Protein AF-A0A6P0KW73-F1 (afdb_monomer_lite)

Radius of gyration: 25.25 Å; chains: 1; bounding box: 65×33×71 Å

Structure (mmCIF, N/CA/C/O backbone):
data_AF-A0A6P0KW73-F1
#
_entry.id   AF-A0A6P0KW73-F1
#
loop_
_atom_site.group_PDB
_atom_site.id
_atom_site.type_symbol
_atom_site.label_atom_id
_atom_site.label_alt_id
_atom_site.label_comp_id
_atom_site.label_asym_id
_atom_site.label_entity_id
_atom_site.label_seq_id
_atom_site.pdbx_PDB_ins_code
_atom_site.Cartn_x
_atom_site.Cartn_y
_atom_site.Cartn_z
_atom_site.occupancy
_atom_site.B_iso_or_equiv
_atom_site.auth_seq_id
_atom_site.auth_comp_id
_atom_site.auth_asym_id
_atom_site.auth_atom_id
_atom_site.pdbx_PDB_model_num
ATOM 1 N N . MET A 1 1 ? 20.828 -14.055 -34.545 1.00 75.19 1 MET A N 1
ATOM 2 C CA . MET A 1 1 ? 21.870 -13.719 -33.572 1.00 75.19 1 MET A CA 1
ATOM 3 C C . MET A 1 1 ? 22.806 -12.683 -34.167 1.00 75.19 1 MET A C 1
ATOM 5 O O . MET A 1 1 ? 23.902 -12.995 -34.625 1.00 75.19 1 MET A O 1
ATOM 9 N N . SER A 1 2 ? 22.310 -11.455 -34.238 1.00 86.19 2 SER A N 1
ATOM 10 C CA . SER A 1 2 ? 23.132 -10.253 -34.332 1.00 86.19 2 SER A CA 1
ATOM 11 C C . SER A 1 2 ? 23.660 -9.896 -32.939 1.00 86.19 2 SER A C 1
ATOM 13 O O . SER A 1 2 ? 23.064 -10.265 -31.928 1.00 86.19 2 SER A O 1
ATOM 15 N N . ASN A 1 3 ? 24.797 -9.204 -32.894 1.00 92.38 3 ASN A N 1
ATOM 16 C CA . ASN A 1 3 ? 25.329 -8.618 -31.671 1.00 92.38 3 ASN A CA 1
ATOM 17 C C . ASN A 1 3 ? 25.729 -7.172 -31.967 1.00 92.38 3 ASN A C 1
ATOM 19 O O . ASN A 1 3 ? 26.626 -6.942 -32.783 1.00 92.38 3 ASN A O 1
ATOM 23 N N . THR A 1 4 ? 25.056 -6.226 -31.325 1.00 95.25 4 THR A N 1
ATOM 24 C CA . THR A 1 4 ? 25.327 -4.793 -31.448 1.00 95.25 4 THR A CA 1
ATOM 25 C C . THR A 1 4 ? 26.116 -4.328 -30.230 1.00 95.25 4 THR A C 1
ATOM 27 O O . THR A 1 4 ? 25.768 -4.647 -29.095 1.00 95.25 4 THR A O 1
ATOM 30 N N . PHE A 1 5 ? 27.185 -3.568 -30.457 1.00 97.19 5 PHE A N 1
ATOM 31 C CA . PHE A 1 5 ? 28.069 -3.069 -29.407 1.00 97.19 5 PHE A CA 1
ATOM 32 C C . PHE A 1 5 ? 28.314 -1.572 -29.593 1.00 97.19 5 PHE A C 1
ATOM 34 O O . PHE A 1 5 ? 28.765 -1.166 -30.663 1.00 97.19 5 PHE A O 1
ATOM 41 N N . ILE A 1 6 ? 28.039 -0.779 -28.556 1.00 97.75 6 ILE A N 1
ATOM 42 C CA . ILE A 1 6 ? 28.287 0.668 -28.522 1.00 97.75 6 ILE A CA 1
ATOM 43 C C . ILE A 1 6 ? 29.397 0.928 -27.492 1.00 97.75 6 ILE A C 1
ATOM 45 O O . ILE A 1 6 ? 29.139 0.796 -26.293 1.00 97.75 6 ILE A O 1
ATOM 49 N N . PRO A 1 7 ? 30.636 1.244 -27.907 1.00 97.06 7 PRO A N 1
ATOM 50 C CA . PRO A 1 7 ? 31.757 1.432 -26.988 1.00 97.06 7 PRO A CA 1
ATOM 51 C C . PRO A 1 7 ? 31.674 2.750 -26.209 1.00 97.06 7 PRO A C 1
ATOM 53 O O . PRO A 1 7 ? 30.980 3.690 -26.590 1.00 97.06 7 PRO A O 1
ATOM 56 N N . THR A 1 8 ? 32.449 2.841 -25.126 1.00 96.94 8 THR A N 1
ATOM 57 C CA . THR A 1 8 ? 32.592 4.066 -24.329 1.00 96.94 8 THR A CA 1
ATOM 58 C C . THR A 1 8 ? 33.008 5.258 -25.192 1.00 96.94 8 THR A C 1
ATOM 60 O O . THR A 1 8 ? 33.984 5.183 -25.938 1.00 96.94 8 THR A O 1
ATOM 63 N N . GLY A 1 9 ? 32.307 6.381 -25.029 1.00 94.69 9 GLY A N 1
ATOM 64 C CA . GLY A 1 9 ? 32.594 7.632 -25.735 1.00 94.69 9 GLY A CA 1
ATOM 65 C C . GLY A 1 9 ? 32.027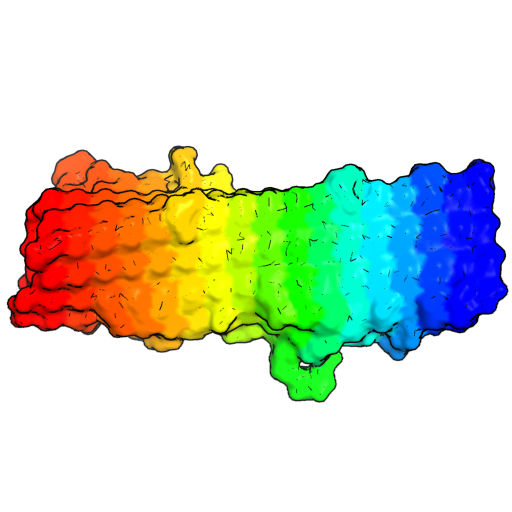 7.715 -27.154 1.00 94.69 9 GLY A C 1
ATOM 66 O O . GLY A 1 9 ? 32.193 8.753 -27.791 1.00 94.69 9 GLY A O 1
ATOM 67 N N . GLU A 1 10 ? 31.358 6.668 -27.644 1.00 97.75 10 GLU A N 1
ATOM 68 C CA . GLU A 1 10 ? 30.578 6.729 -28.880 1.00 97.75 10 GLU A CA 1
ATOM 69 C C . GLU A 1 10 ? 29.101 7.007 -28.592 1.00 97.75 10 GLU A C 1
ATOM 71 O O . GLU A 1 10 ? 28.551 6.552 -27.587 1.00 97.75 10 GLU A O 1
ATOM 76 N N . THR A 1 11 ? 28.468 7.744 -29.506 1.00 97.88 11 THR A N 1
ATOM 77 C CA . THR A 1 11 ? 27.028 8.007 -29.509 1.00 97.88 11 THR A CA 1
ATOM 78 C C . THR A 1 11 ? 26.429 7.427 -30.781 1.00 97.88 11 THR A C 1
ATOM 80 O O . THR A 1 11 ? 26.870 7.768 -31.881 1.00 97.88 11 THR A O 1
ATOM 83 N N . LEU A 1 12 ? 25.425 6.567 -30.63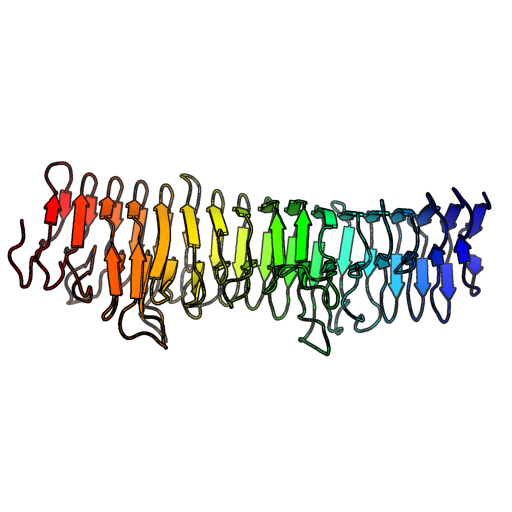5 1.00 97.81 12 LEU A N 1
ATOM 84 C CA . LEU A 1 12 ? 24.592 6.092 -31.732 1.00 97.81 12 LEU A CA 1
ATOM 85 C C . LEU A 1 12 ? 23.239 6.800 -31.668 1.00 97.81 12 LEU A C 1
ATOM 87 O O . LEU A 1 12 ? 22.623 6.838 -30.608 1.00 97.81 12 LEU A O 1
ATOM 91 N N . THR A 1 13 ? 22.787 7.332 -32.802 1.00 97.44 13 THR A N 1
ATOM 92 C CA . THR A 1 13 ? 21.498 8.037 -32.903 1.00 97.44 13 THR A CA 1
ATOM 93 C C . THR A 1 13 ? 20.440 7.281 -33.698 1.00 97.44 13 THR A C 1
ATOM 95 O O . THR A 1 13 ? 19.306 7.737 -33.820 1.00 97.44 13 THR A O 1
ATOM 98 N N . ASP A 1 14 ? 20.814 6.136 -34.269 1.00 97.31 14 ASP A N 1
ATOM 99 C CA . ASP A 1 14 ? 19.893 5.261 -34.983 1.00 97.31 14 ASP A CA 1
ATOM 100 C C . ASP A 1 14 ? 19.315 4.208 -34.021 1.00 97.31 14 ASP A C 1
ATOM 102 O O . ASP A 1 14 ? 20.056 3.672 -33.188 1.00 97.31 14 ASP A O 1
ATOM 106 N N . PRO A 1 15 ? 18.024 3.854 -34.150 1.00 97.00 15 PRO A N 1
ATOM 107 C CA . PRO A 1 15 ? 17.398 2.838 -33.313 1.00 97.00 15 PRO A CA 1
ATOM 108 C C . PRO A 1 15 ? 18.035 1.459 -33.512 1.00 97.00 15 PRO A C 1
ATOM 110 O O . PRO A 1 15 ? 18.366 1.050 -34.631 1.00 97.00 15 PRO A O 1
ATOM 113 N N . VAL A 1 16 ? 18.131 0.692 -32.426 1.00 97.94 16 VAL A N 1
ATOM 114 C CA . VAL A 1 16 ? 18.563 -0.709 -32.456 1.00 97.94 16 VAL A CA 1
ATOM 115 C C . VAL A 1 16 ? 17.341 -1.621 -32.458 1.00 97.94 16 VAL A C 1
ATOM 117 O O . VAL A 1 16 ? 16.573 -1.649 -31.503 1.00 97.94 16 VAL A O 1
ATOM 120 N N . VAL A 1 17 ? 17.190 -2.435 -33.503 1.00 96.81 17 VAL A N 1
ATOM 121 C CA . VAL A 1 17 ? 16.122 -3.442 -33.587 1.00 96.81 17 VAL A CA 1
ATOM 122 C C . VAL A 1 17 ? 16.708 -4.838 -33.389 1.00 96.81 17 VAL A C 1
ATOM 124 O O . VAL A 1 17 ? 17.664 -5.213 -34.071 1.00 96.81 17 VAL A O 1
ATOM 127 N N . LEU A 1 18 ? 16.105 -5.627 -32.496 1.00 96.81 18 LEU A N 1
ATOM 128 C CA . LEU A 1 18 ? 16.467 -7.018 -32.197 1.00 96.81 18 LEU A CA 1
ATOM 129 C C . LEU A 1 18 ? 15.332 -7.969 -32.651 1.00 96.81 18 LEU A C 1
ATOM 131 O O . LEU A 1 18 ? 14.455 -8.317 -31.851 1.00 96.81 18 LEU A O 1
ATOM 135 N N . PRO A 1 19 ? 15.278 -8.352 -33.945 1.00 94.00 19 PRO A N 1
ATOM 136 C CA . PRO A 1 19 ? 14.188 -9.160 -34.500 1.00 94.00 19 PRO A CA 1
ATOM 137 C C . PRO A 1 19 ? 14.433 -10.673 -34.448 1.00 94.00 19 PRO A C 1
ATOM 139 O O . PRO A 1 19 ? 13.504 -11.464 -34.614 1.00 94.00 19 PRO A O 1
ATOM 142 N N . GLY A 1 20 ? 15.684 -11.100 -34.291 1.00 88.31 20 GLY A N 1
ATOM 143 C CA . GLY A 1 20 ? 16.085 -12.496 -34.321 1.00 88.31 20 GLY A CA 1
ATOM 144 C C . GLY A 1 20 ? 16.027 -13.171 -32.956 1.00 88.31 20 GLY A C 1
ATOM 145 O O . GLY A 1 20 ? 15.960 -12.541 -31.903 1.00 88.31 20 GLY A O 1
ATOM 146 N N . VAL A 1 21 ? 16.101 -14.502 -32.978 1.00 94.12 21 VAL A N 1
ATOM 147 C CA . VAL A 1 21 ? 16.259 -15.292 -31.755 1.00 94.12 21 VAL A CA 1
ATOM 148 C C . VAL A 1 21 ? 17.661 -15.077 -31.187 1.00 94.12 21 VAL A C 1
ATOM 150 O O . VAL A 1 21 ? 18.656 -15.332 -31.880 1.00 94.12 21 VAL A O 1
ATOM 153 N N . GLY A 1 22 ? 17.730 -14.664 -29.921 1.00 93.25 22 GLY A N 1
ATOM 154 C CA . GLY A 1 22 ? 18.988 -14.517 -29.190 1.00 93.25 22 GLY A CA 1
ATOM 155 C C . GLY A 1 22 ? 19.836 -13.315 -29.600 1.00 93.25 22 GLY A C 1
ATOM 156 O O . GLY A 1 22 ? 21.025 -13.303 -29.300 1.00 93.25 22 GLY A O 1
ATOM 157 N N . ASP A 1 23 ? 19.271 -12.353 -30.331 1.00 97.44 23 ASP A N 1
ATOM 158 C CA . ASP A 1 23 ? 19.976 -11.118 -30.678 1.00 97.44 23 ASP A CA 1
ATOM 159 C C . ASP A 1 23 ? 20.352 -10.333 -29.407 1.00 97.44 23 ASP A C 1
ATOM 161 O O . ASP A 1 23 ? 19.615 -10.336 -28.416 1.00 97.44 23 ASP A O 1
ATOM 165 N N . SER A 1 24 ? 21.511 -9.673 -29.425 1.00 97.62 24 SER A N 1
ATOM 166 C CA . SER A 1 24 ? 22.049 -8.992 -28.246 1.00 97.62 24 SER A CA 1
ATOM 167 C C . SER A 1 24 ? 22.492 -7.558 -28.509 1.00 97.62 24 SER A C 1
ATOM 169 O O . SER A 1 24 ? 22.948 -7.218 -29.603 1.00 97.62 24 SER A O 1
ATOM 171 N N . LEU A 1 25 ? 22.398 -6.732 -27.467 1.00 98.44 25 LEU A N 1
ATOM 172 C CA . LEU A 1 25 ? 22.891 -5.360 -27.426 1.00 98.44 25 LEU A CA 1
ATOM 173 C C . LEU A 1 25 ? 23.734 -5.149 -26.165 1.00 98.44 25 LEU A C 1
ATOM 175 O O . LEU A 1 25 ? 23.310 -5.477 -25.058 1.00 98.44 25 LEU A O 1
ATOM 179 N N . THR A 1 26 ? 24.912 -4.555 -26.329 1.00 98.56 26 THR A N 1
ATOM 180 C CA . THR A 1 26 ? 25.755 -4.089 -25.226 1.00 98.56 26 THR A CA 1
ATOM 181 C C . THR A 1 26 ? 26.102 -2.614 -25.394 1.00 98.56 26 THR A C 1
ATOM 183 O O . THR A 1 26 ? 26.643 -2.218 -26.428 1.00 98.56 26 THR A O 1
ATOM 186 N N . VAL A 1 27 ? 25.824 -1.813 -24.364 1.00 98.62 27 VAL A N 1
ATOM 187 C CA . VAL A 1 27 ? 25.995 -0.354 -24.376 1.00 98.62 27 VAL A CA 1
ATOM 188 C C . VAL A 1 27 ? 26.978 0.073 -23.288 1.00 98.62 27 VAL A C 1
ATOM 190 O O . VAL A 1 27 ? 26.706 -0.082 -22.105 1.00 98.62 27 VAL A O 1
ATOM 193 N N . PHE A 1 28 ? 28.130 0.605 -23.693 1.00 98.38 28 PHE A N 1
ATOM 194 C CA . PHE A 1 28 ? 29.095 1.300 -22.831 1.00 98.38 28 PHE A CA 1
ATOM 195 C C . PHE A 1 28 ? 29.154 2.810 -23.110 1.00 98.38 28 PHE A C 1
ATOM 197 O O . PHE A 1 28 ? 29.679 3.553 -22.280 1.00 98.38 28 PHE A O 1
ATOM 204 N N . GLY A 1 29 ? 28.706 3.241 -24.292 1.00 98.19 29 GLY A N 1
ATOM 205 C CA . GLY A 1 29 ? 28.576 4.643 -24.695 1.00 98.19 29 GLY A CA 1
ATOM 206 C C . GLY A 1 29 ? 27.143 5.151 -24.547 1.00 98.19 29 GLY A C 1
ATOM 207 O O . GLY A 1 29 ? 26.454 4.810 -23.593 1.00 98.19 29 GLY A O 1
ATOM 208 N N . THR A 1 30 ? 26.681 5.941 -25.510 1.00 98.56 30 THR A N 1
ATOM 209 C CA . THR A 1 30 ? 25.332 6.518 -25.512 1.00 98.56 30 THR A CA 1
ATOM 210 C C . THR A 1 30 ? 24.540 6.024 -26.717 1.00 98.56 30 THR A C 1
ATOM 212 O O . THR A 1 30 ? 25.023 6.059 -27.847 1.00 98.56 30 THR A O 1
ATOM 215 N N . LEU A 1 31 ? 23.311 5.588 -26.484 1.00 98.44 31 LEU A N 1
ATOM 216 C CA . LEU A 1 31 ? 22.287 5.406 -27.502 1.00 98.44 31 LEU A CA 1
ATOM 217 C C . LEU A 1 31 ? 21.236 6.494 -27.267 1.00 98.44 31 LEU A C 1
ATOM 219 O O . LEU A 1 31 ? 20.593 6.455 -26.228 1.00 98.44 31 LEU A O 1
ATOM 223 N N . ASP A 1 32 ? 21.122 7.465 -28.170 1.00 98.06 32 ASP A N 1
ATOM 224 C CA . ASP A 1 32 ? 20.263 8.656 -28.034 1.00 98.06 32 ASP A CA 1
ATOM 225 C C . ASP A 1 32 ? 19.429 8.821 -29.306 1.00 98.06 32 ASP A C 1
ATOM 227 O O . ASP A 1 32 ? 19.939 9.234 -30.350 1.00 98.06 32 ASP A O 1
ATOM 231 N N . VAL A 1 33 ? 18.169 8.398 -29.248 1.00 98.00 33 VAL A N 1
ATOM 232 C CA . VAL A 1 33 ? 17.342 8.164 -30.434 1.00 98.00 33 VAL A CA 1
ATOM 233 C C . VAL A 1 33 ? 16.053 8.977 -30.378 1.00 98.00 33 VAL A C 1
ATOM 235 O O . VAL A 1 33 ? 15.298 8.918 -29.408 1.00 98.00 33 VAL A O 1
ATOM 238 N N . ASP A 1 34 ? 15.724 9.654 -31.481 1.00 96.88 34 ASP A N 1
ATOM 239 C CA . ASP A 1 34 ? 14.379 10.199 -31.681 1.00 96.88 34 ASP A CA 1
ATOM 240 C C . ASP A 1 34 ? 13.405 9.062 -32.043 1.00 96.88 34 ASP A C 1
ATOM 242 O O . ASP A 1 34 ? 13.299 8.634 -33.196 1.00 96.88 34 ASP A O 1
ATOM 246 N N . GLY A 1 35 ? 12.746 8.509 -31.026 1.00 96.62 35 GLY A N 1
ATOM 247 C CA . GLY A 1 35 ? 11.853 7.362 -31.109 1.00 96.62 35 GLY A CA 1
ATOM 248 C C . GLY A 1 35 ? 12.107 6.345 -29.997 1.00 96.62 35 GLY A C 1
ATOM 249 O O . GLY A 1 35 ? 12.429 6.695 -28.862 1.00 96.62 35 GLY A O 1
ATOM 250 N N . SER A 1 36 ? 11.904 5.063 -30.308 1.00 97.88 36 SER A N 1
ATOM 251 C CA . SER A 1 36 ? 12.306 3.978 -29.403 1.00 97.88 36 SER A CA 1
ATOM 252 C C . SER A 1 36 ? 13.778 3.662 -29.638 1.00 97.88 36 SER A C 1
ATOM 254 O O . SER A 1 36 ? 14.157 3.356 -30.768 1.00 97.88 36 SER A O 1
ATOM 256 N N . ALA A 1 37 ? 14.605 3.740 -28.597 1.00 98.38 37 ALA A N 1
ATOM 257 C CA . ALA A 1 37 ? 16.043 3.537 -28.732 1.00 98.38 37 ALA A CA 1
ATOM 258 C C . ALA A 1 37 ? 16.373 2.067 -29.025 1.00 98.38 37 ALA A C 1
ATOM 260 O O . ALA A 1 37 ? 17.174 1.766 -29.914 1.00 98.38 37 ALA A O 1
ATOM 261 N N . VAL A 1 38 ? 15.698 1.147 -28.329 1.00 98.38 38 VAL A N 1
ATOM 262 C CA . VAL A 1 38 ? 15.797 -0.298 -28.563 1.00 98.38 38 VAL A CA 1
ATOM 263 C C . VAL A 1 38 ? 14.412 -0.905 -28.761 1.00 98.38 38 VAL A C 1
ATOM 265 O O . VAL A 1 38 ? 13.579 -0.825 -27.862 1.00 98.38 38 VAL A O 1
ATOM 268 N N . ASP A 1 39 ? 14.196 -1.588 -29.886 1.00 97.81 39 ASP A N 1
ATOM 269 C CA . ASP A 1 39 ? 12.976 -2.352 -30.172 1.00 97.81 39 ASP A CA 1
ATOM 270 C C . ASP A 1 39 ? 13.265 -3.857 -30.234 1.00 97.81 39 ASP A C 1
ATOM 272 O O . ASP A 1 39 ? 14.005 -4.346 -31.094 1.00 97.81 39 ASP A O 1
ATOM 276 N N . ILE A 1 40 ? 12.622 -4.622 -29.354 1.00 98.00 40 ILE A N 1
ATOM 277 C CA . ILE A 1 40 ? 12.701 -6.080 -29.312 1.00 98.00 40 ILE A CA 1
ATOM 278 C C . ILE A 1 40 ? 11.423 -6.666 -29.903 1.00 98.00 40 ILE A C 1
ATOM 280 O O . ILE A 1 40 ? 10.353 -6.609 -29.297 1.00 98.00 40 ILE A O 1
ATOM 284 N N . THR A 1 41 ? 11.554 -7.283 -31.077 1.00 95.81 41 THR A N 1
ATOM 285 C CA . THR A 1 41 ? 10.460 -8.000 -31.760 1.00 95.81 41 THR A CA 1
ATOM 286 C C . THR A 1 41 ? 10.685 -9.513 -31.811 1.00 95.81 41 THR A C 1
ATOM 288 O O . THR A 1 41 ? 9.736 -10.268 -32.024 1.00 95.81 41 THR A O 1
ATOM 291 N N . GLY A 1 42 ? 11.928 -9.962 -31.602 1.00 94.62 42 GLY A N 1
ATOM 292 C CA . GLY A 1 42 ? 12.310 -11.370 -31.519 1.00 94.62 42 GLY A CA 1
ATOM 293 C C . GLY A 1 42 ? 12.222 -11.952 -30.105 1.00 94.62 42 GLY A C 1
ATOM 294 O O . GLY A 1 42 ? 11.794 -11.304 -29.156 1.00 94.62 42 GLY A O 1
ATOM 295 N N . THR A 1 43 ? 12.662 -13.201 -29.957 1.00 96.31 43 THR A N 1
ATOM 296 C CA . THR A 1 43 ? 12.637 -13.939 -28.682 1.00 96.31 43 THR A CA 1
ATOM 297 C C . THR A 1 43 ? 14.038 -14.109 -28.094 1.00 96.31 43 THR A C 1
ATOM 299 O O . THR A 1 43 ? 14.997 -14.342 -28.834 1.00 96.31 43 THR A O 1
ATOM 302 N N . ASN A 1 44 ? 14.137 -14.171 -26.770 1.00 96.44 44 ASN A N 1
ATOM 303 C CA . ASN A 1 44 ? 15.359 -14.408 -26.000 1.00 96.44 44 ASN A CA 1
ATOM 304 C C . ASN A 1 44 ? 16.438 -13.346 -26.248 1.00 96.44 44 ASN A C 1
ATOM 306 O O . ASN A 1 44 ? 17.622 -13.674 -26.278 1.00 96.44 44 ASN A O 1
ATOM 310 N N . ALA A 1 45 ? 16.036 -12.093 -26.458 1.00 97.62 45 ALA A N 1
ATOM 311 C CA . ALA A 1 45 ? 16.981 -10.997 -26.604 1.00 97.62 45 ALA A CA 1
ATOM 312 C C . ALA A 1 45 ? 17.788 -10.786 -25.312 1.00 97.62 45 ALA A C 1
ATOM 314 O O . ALA A 1 45 ? 17.298 -11.051 -24.213 1.00 97.62 45 ALA A O 1
ATOM 315 N N . SER A 1 46 ? 19.020 -10.296 -25.440 1.00 98.12 46 SER A N 1
ATOM 316 C CA . SER A 1 46 ? 19.877 -9.965 -24.296 1.00 98.12 46 SER A CA 1
ATOM 317 C C . SER A 1 46 ? 20.390 -8.538 -24.416 1.00 98.12 46 SER A C 1
ATOM 319 O O . SER A 1 46 ? 21.190 -8.239 -25.301 1.00 98.12 46 SER A O 1
ATOM 321 N N . ILE A 1 47 ? 19.969 -7.668 -23.505 1.00 98.62 47 ILE A N 1
ATOM 322 C CA . ILE A 1 47 ? 20.385 -6.270 -23.452 1.00 98.62 47 ILE A CA 1
ATOM 323 C C . ILE A 1 47 ? 21.198 -6.058 -22.180 1.00 98.62 47 ILE A C 1
ATOM 325 O O . ILE A 1 47 ? 20.734 -6.365 -21.085 1.00 98.62 47 ILE A O 1
ATOM 329 N N . PHE A 1 48 ? 22.407 -5.526 -22.332 1.00 98.81 48 PHE A N 1
ATOM 330 C CA . PHE A 1 48 ? 23.282 -5.152 -21.228 1.00 98.81 48 PHE A CA 1
ATOM 331 C C . PHE A 1 48 ? 23.691 -3.684 -21.366 1.00 98.81 48 PHE A C 1
ATOM 333 O O . PHE A 1 48 ? 24.457 -3.332 -22.266 1.00 98.81 48 PHE A O 1
ATOM 340 N N . ASN A 1 49 ? 23.181 -2.834 -20.478 1.00 98.75 49 ASN A N 1
ATOM 341 C CA . ASN A 1 49 ? 23.627 -1.451 -20.341 1.00 98.75 49 ASN A CA 1
ATOM 342 C C . ASN A 1 49 ? 24.676 -1.387 -19.227 1.00 98.75 49 ASN A C 1
ATOM 344 O O . ASN A 1 49 ? 24.356 -1.676 -18.077 1.00 98.75 49 ASN A O 1
ATOM 348 N N . ALA A 1 50 ? 25.925 -1.080 -19.567 1.00 98.56 50 ALA A N 1
ATOM 349 C CA . ALA A 1 50 ? 27.031 -1.041 -18.615 1.00 98.56 50 ALA A CA 1
ATOM 350 C C . ALA A 1 50 ? 26.961 0.205 -17.716 1.00 98.56 50 ALA A C 1
ATOM 352 O O . ALA A 1 50 ? 26.224 1.139 -18.007 1.00 98.56 50 ALA A O 1
ATOM 353 N N . GLU A 1 51 ? 27.789 0.260 -16.670 1.00 98.12 51 GLU A N 1
ATOM 354 C CA . GLU A 1 51 ? 27.853 1.388 -15.719 1.00 98.12 51 GLU A CA 1
ATOM 355 C C . GLU A 1 51 ? 28.028 2.768 -16.369 1.00 98.12 51 GLU A C 1
ATOM 357 O O . GLU A 1 51 ? 27.487 3.761 -15.893 1.00 98.12 51 GLU A O 1
ATOM 362 N N . THR A 1 52 ? 28.770 2.845 -17.475 1.00 97.62 52 THR A N 1
ATOM 363 C CA . THR A 1 52 ? 28.981 4.094 -18.225 1.00 97.62 52 THR A CA 1
ATOM 364 C C . THR A 1 52 ? 27.966 4.310 -19.345 1.00 97.62 52 THR A C 1
ATOM 366 O O . THR A 1 52 ? 28.076 5.292 -20.075 1.00 97.62 52 THR A O 1
ATOM 369 N N . GLY A 1 53 ? 27.058 3.356 -19.542 1.00 98.56 53 GLY A N 1
ATOM 370 C CA . GLY A 1 53 ? 26.129 3.325 -20.653 1.00 98.56 53 GLY A CA 1
ATOM 371 C C . GLY A 1 53 ? 24.878 4.164 -20.402 1.00 98.56 53 GLY A C 1
ATOM 372 O O . GLY A 1 53 ? 24.313 4.162 -19.304 1.00 98.56 53 GLY A O 1
ATOM 373 N N . THR A 1 54 ? 24.425 4.844 -21.452 1.00 98.75 54 THR A N 1
ATOM 374 C CA . THR A 1 54 ? 23.141 5.553 -21.479 1.00 98.75 54 THR A CA 1
ATOM 375 C C . THR A 1 54 ? 22.293 5.029 -22.628 1.00 98.75 54 THR A C 1
ATOM 377 O O . THR A 1 54 ? 22.759 4.995 -23.768 1.00 98.75 54 THR A O 1
ATOM 380 N N . ILE A 1 55 ? 21.048 4.659 -22.337 1.00 98.81 55 ILE A N 1
ATOM 381 C CA . ILE A 1 55 ? 20.007 4.392 -23.333 1.00 98.81 55 ILE A CA 1
ATOM 382 C C . ILE A 1 55 ? 18.924 5.454 -23.158 1.00 98.81 55 ILE A C 1
ATOM 384 O O . ILE A 1 55 ? 18.255 5.480 -22.130 1.00 98.81 55 ILE A O 1
ATOM 388 N N . ASP A 1 56 ? 18.765 6.311 -24.156 1.00 98.56 56 ASP A N 1
ATOM 389 C CA . ASP A 1 56 ? 17.807 7.407 -24.194 1.00 98.56 56 ASP A CA 1
ATOM 390 C C . ASP A 1 56 ? 16.989 7.334 -25.486 1.00 98.56 56 ASP A C 1
ATOM 392 O O . ASP A 1 56 ? 17.534 7.230 -26.590 1.00 98.56 56 ASP A O 1
ATOM 396 N N . GLY A 1 57 ? 15.669 7.341 -25.345 1.00 97.94 57 GLY A N 1
ATOM 397 C CA . GLY A 1 57 ? 14.758 7.394 -26.478 1.00 97.94 57 GLY A CA 1
ATOM 398 C C . GLY A 1 57 ? 13.619 8.361 -26.219 1.00 97.94 57 GLY A C 1
ATOM 399 O O . GLY A 1 57 ? 12.939 8.253 -25.198 1.00 97.94 57 GLY A O 1
ATOM 400 N N . SER A 1 58 ? 13.328 9.250 -27.170 1.00 97.12 58 SER A N 1
ATOM 401 C CA . SER A 1 58 ? 12.232 10.227 -27.036 1.00 97.12 58 SER A CA 1
ATOM 402 C C . SER A 1 58 ? 10.840 9.579 -26.896 1.00 97.12 58 SER A C 1
ATOM 404 O O . SER A 1 58 ? 9.895 10.216 -26.435 1.00 97.12 58 SER A O 1
ATOM 406 N N . PHE A 1 59 ? 10.690 8.296 -27.254 1.00 96.75 59 PHE A N 1
ATOM 407 C CA . PHE A 1 59 ? 9.454 7.527 -27.067 1.00 96.75 59 PHE A CA 1
ATOM 408 C C . PHE A 1 59 ? 9.605 6.334 -26.118 1.00 96.75 59 PHE A C 1
ATOM 410 O O . PHE A 1 59 ? 8.796 6.179 -25.208 1.00 96.75 59 PHE A O 1
ATOM 417 N N . ASN A 1 60 ? 10.608 5.477 -26.314 1.00 98.06 60 ASN A N 1
ATOM 418 C CA . ASN A 1 60 ? 10.947 4.457 -25.322 1.00 98.06 60 ASN A CA 1
ATOM 419 C C . ASN A 1 60 ? 12.466 4.316 -25.203 1.00 98.06 60 ASN A C 1
ATOM 421 O O . ASN A 1 60 ? 13.147 4.311 -26.227 1.00 98.06 60 ASN A O 1
ATOM 425 N N . GLY A 1 61 ? 12.987 4.085 -23.999 1.00 98.44 61 GLY A N 1
ATOM 426 C CA . GLY A 1 61 ? 14.382 3.661 -23.836 1.00 98.44 61 GLY A CA 1
ATOM 427 C C . GLY A 1 61 ? 14.563 2.230 -24.355 1.00 98.44 61 GLY A C 1
ATOM 428 O O . GLY A 1 61 ? 15.238 1.979 -25.353 1.00 98.44 61 GLY A O 1
ATOM 429 N N . VAL A 1 62 ? 13.878 1.275 -23.724 1.00 98.62 62 VAL A N 1
ATOM 430 C CA . VAL A 1 62 ? 13.844 -0.132 -24.147 1.00 98.62 62 VAL A CA 1
ATOM 431 C C . VAL A 1 62 ? 12.403 -0.598 -24.319 1.00 98.62 62 VAL A C 1
ATOM 433 O O . VAL A 1 62 ? 11.599 -0.520 -23.392 1.00 98.62 62 VAL A O 1
ATOM 436 N N . ASN A 1 63 ? 12.076 -1.126 -25.496 1.00 98.38 63 ASN A N 1
ATOM 437 C CA . ASN A 1 63 ? 10.730 -1.544 -25.861 1.00 98.38 63 ASN A CA 1
ATOM 438 C C . ASN A 1 63 ? 10.674 -3.024 -26.252 1.00 98.38 63 ASN A C 1
ATOM 440 O O . ASN A 1 63 ? 11.044 -3.410 -27.361 1.00 98.38 63 ASN A O 1
ATOM 444 N N . PHE A 1 64 ? 10.143 -3.860 -25.362 1.00 98.19 64 PHE A N 1
ATOM 445 C CA . PHE A 1 64 ? 9.629 -5.170 -25.752 1.00 98.19 64 PHE A CA 1
ATOM 446 C C . PHE A 1 64 ? 8.252 -4.972 -26.385 1.00 98.19 64 PHE A C 1
ATOM 448 O O . PHE A 1 64 ? 7.324 -4.525 -25.714 1.00 98.19 64 PHE A O 1
ATOM 455 N N . VAL A 1 65 ? 8.131 -5.257 -27.680 1.00 95.69 65 VAL A N 1
ATOM 456 C CA . VAL A 1 65 ? 6.966 -4.852 -28.477 1.00 95.69 65 VAL A CA 1
ATOM 457 C C . VAL A 1 65 ? 5.686 -5.594 -28.071 1.00 95.69 65 VAL A C 1
ATOM 459 O O . VAL A 1 65 ? 5.662 -6.822 -28.040 1.00 95.69 65 VAL A O 1
ATOM 462 N N . ASN A 1 66 ? 4.609 -4.828 -27.851 1.00 92.06 66 ASN A N 1
ATOM 463 C CA . ASN A 1 66 ? 3.269 -5.303 -27.468 1.00 92.06 66 ASN A CA 1
ATOM 464 C C . ASN A 1 66 ? 2.660 -6.320 -28.444 1.00 92.06 66 ASN A C 1
ATOM 466 O O . ASN A 1 66 ? 2.873 -6.246 -29.657 1.00 92.06 66 ASN A O 1
ATOM 470 N N . GLY A 1 67 ? 1.824 -7.224 -27.919 1.00 81.38 67 GLY A N 1
ATOM 471 C CA . GLY A 1 67 ? 1.039 -8.192 -28.697 1.00 81.38 67 GLY A CA 1
ATOM 472 C C . GLY A 1 67 ? 1.871 -9.212 -29.483 1.00 81.38 67 GLY A C 1
ATOM 473 O O . GLY A 1 67 ? 1.323 -9.947 -30.308 1.00 81.38 67 GLY A O 1
ATOM 474 N N . GLY A 1 68 ? 3.188 -9.231 -29.270 1.00 78.06 68 GLY A N 1
ATOM 475 C CA . GLY A 1 68 ? 4.142 -10.059 -29.991 1.00 78.06 68 GLY A CA 1
ATOM 476 C C . GLY A 1 68 ? 4.699 -11.205 -29.152 1.00 78.06 68 GLY A C 1
ATOM 477 O O . GLY A 1 68 ? 4.304 -11.456 -28.019 1.00 78.06 68 GLY A O 1
ATOM 478 N N . VAL A 1 69 ? 5.685 -11.895 -29.722 1.00 89.38 69 VAL A N 1
ATOM 479 C CA . VAL A 1 69 ? 6.459 -12.944 -29.037 1.00 89.38 69 VAL A CA 1
ATOM 480 C C . VAL A 1 69 ? 7.693 -12.379 -28.327 1.00 89.38 69 VAL A C 1
ATOM 482 O O . VAL A 1 69 ? 8.600 -13.139 -27.995 1.00 89.38 69 VAL A O 1
ATOM 485 N N . SER A 1 70 ? 7.772 -11.056 -28.140 1.00 96.12 70 SER A N 1
ATOM 486 C CA . SER A 1 70 ? 8.978 -10.417 -27.617 1.00 96.12 70 SER A CA 1
ATOM 487 C C . SER A 1 70 ? 9.339 -11.003 -26.255 1.00 96.12 70 SER A C 1
ATOM 489 O O . SER A 1 70 ? 8.493 -11.052 -25.359 1.00 96.12 70 SER A O 1
ATOM 491 N N . SER A 1 71 ? 10.582 -11.445 -26.100 1.00 97.88 71 SER A N 1
ATOM 492 C CA . SER A 1 71 ? 11.081 -12.009 -24.846 1.00 97.88 71 SER A CA 1
ATOM 493 C C . SER A 1 71 ? 12.566 -11.738 -24.681 1.00 97.88 71 SER A C 1
ATOM 495 O O . SER A 1 71 ? 13.281 -11.553 -25.670 1.00 97.88 71 SER A O 1
ATOM 497 N N . GLY A 1 72 ? 13.058 -11.746 -23.444 1.00 97.94 72 GLY A N 1
ATOM 498 C CA . GLY A 1 72 ? 14.476 -11.525 -23.200 1.00 97.94 72 GLY A CA 1
ATOM 499 C C . GLY A 1 72 ? 14.816 -11.037 -21.804 1.00 97.94 72 GLY A C 1
ATOM 500 O O . GLY A 1 72 ? 13.978 -11.001 -20.905 1.00 97.94 72 GLY A O 1
ATOM 501 N N . ILE A 1 73 ? 16.081 -10.666 -21.651 1.00 98.69 73 ILE A N 1
ATOM 502 C CA . ILE A 1 73 ? 16.658 -10.148 -20.416 1.00 98.69 73 ILE A CA 1
ATOM 503 C C . ILE A 1 73 ? 17.219 -8.757 -20.701 1.00 98.69 73 ILE A C 1
ATOM 505 O O . ILE A 1 73 ? 18.009 -8.577 -21.628 1.00 98.69 73 ILE A O 1
ATOM 509 N N . LEU A 1 74 ? 16.812 -7.791 -19.886 1.00 98.81 74 LEU A N 1
ATOM 510 C CA . LEU A 1 74 ? 17.407 -6.469 -19.779 1.00 98.81 74 LEU A CA 1
ATOM 511 C C . LEU A 1 74 ? 18.177 -6.400 -18.462 1.00 98.81 74 LEU A C 1
ATOM 513 O O . LEU A 1 74 ? 17.570 -6.476 -17.400 1.00 98.81 74 LEU A O 1
ATOM 517 N N . THR A 1 75 ? 19.492 -6.223 -18.526 1.00 98.88 75 THR A N 1
ATOM 518 C CA . THR A 1 75 ? 20.332 -5.927 -17.363 1.00 98.88 75 THR A CA 1
ATOM 519 C C . THR A 1 75 ? 20.859 -4.504 -17.482 1.00 98.88 75 THR A C 1
ATOM 521 O O . THR A 1 75 ? 21.610 -4.191 -18.408 1.00 98.88 75 THR A O 1
ATOM 524 N N . ASN A 1 76 ? 20.467 -3.644 -16.546 1.00 98.88 76 ASN A N 1
ATOM 525 C CA . ASN A 1 76 ? 20.873 -2.247 -16.499 1.00 98.88 76 ASN A CA 1
ATOM 526 C C . ASN A 1 76 ? 21.839 -1.991 -15.342 1.00 98.88 76 ASN A C 1
ATOM 528 O O . ASN A 1 76 ? 21.470 -2.173 -14.191 1.00 98.88 76 ASN A O 1
ATOM 532 N N . GLN A 1 77 ? 23.047 -1.528 -15.643 1.00 98.81 77 GLN A N 1
ATOM 533 C CA . GLN A 1 77 ? 24.019 -1.005 -14.678 1.00 98.81 77 GLN A CA 1
ATOM 534 C C . GLN A 1 77 ? 24.302 0.489 -14.891 1.00 98.81 77 GLN A C 1
ATOM 536 O O . GLN A 1 77 ? 25.017 1.076 -14.088 1.00 98.81 77 GLN A O 1
ATOM 541 N N . GLY A 1 78 ? 23.746 1.099 -15.941 1.00 98.69 78 GLY A N 1
ATOM 542 C CA . GLY A 1 78 ? 23.905 2.515 -16.268 1.00 98.69 78 GLY A CA 1
ATOM 543 C C . GLY A 1 78 ? 22.598 3.296 -16.131 1.00 98.69 78 GLY A C 1
ATOM 544 O O . GLY A 1 78 ? 21.801 3.058 -15.219 1.00 98.69 78 GLY A O 1
ATOM 545 N N . LEU A 1 79 ? 22.371 4.228 -17.058 1.00 98.81 79 LEU A N 1
ATOM 546 C CA . LEU A 1 79 ? 21.142 5.017 -17.145 1.00 98.81 79 LEU A CA 1
ATOM 547 C C . LEU A 1 79 ? 20.264 4.545 -18.310 1.00 98.81 79 LEU A C 1
ATOM 549 O O . LEU A 1 79 ? 20.725 4.479 -19.450 1.00 98.81 79 LEU A O 1
ATOM 553 N N . ILE A 1 80 ? 18.988 4.285 -18.035 1.00 98.88 80 ILE A N 1
ATOM 554 C CA . ILE A 1 80 ? 17.936 4.196 -19.053 1.00 98.88 80 ILE A CA 1
ATOM 555 C C . ILE A 1 80 ? 16.955 5.340 -18.811 1.00 98.88 80 ILE A C 1
ATOM 557 O O . ILE A 1 80 ? 16.443 5.483 -17.702 1.00 98.88 80 ILE A O 1
ATOM 561 N N . THR A 1 81 ? 16.696 6.139 -19.841 1.00 98.69 81 THR A N 1
ATOM 562 C CA . THR A 1 81 ? 15.794 7.290 -19.779 1.00 98.69 81 THR A CA 1
ATOM 563 C C . THR A 1 81 ? 14.940 7.421 -21.034 1.00 98.69 81 THR A C 1
ATOM 565 O O . THR A 1 81 ? 15.164 6.741 -22.038 1.00 98.69 81 THR A O 1
ATOM 568 N N . SER A 1 82 ? 13.874 8.210 -20.925 1.00 98.12 82 SER A N 1
ATOM 569 C CA . SER A 1 82 ? 12.948 8.515 -22.009 1.00 98.12 82 SER A CA 1
ATOM 570 C C . SER A 1 82 ? 12.021 9.666 -21.629 1.00 98.12 82 SER A C 1
ATOM 572 O O . SER A 1 82 ? 11.603 9.786 -20.473 1.00 98.12 82 SER A O 1
ATOM 574 N N . ASP A 1 83 ? 11.599 10.431 -22.635 1.00 95.50 83 ASP A N 1
ATOM 575 C CA . ASP A 1 83 ? 10.528 11.423 -22.500 1.00 95.50 83 ASP A CA 1
ATOM 576 C C . ASP A 1 83 ? 9.129 10.779 -22.401 1.00 95.50 83 ASP A C 1
ATOM 578 O O . ASP A 1 83 ? 8.145 11.477 -22.153 1.00 95.50 83 ASP A O 1
ATOM 582 N N . SER A 1 84 ? 8.998 9.459 -22.608 1.00 94.94 84 SER A N 1
ATOM 583 C CA . SER A 1 84 ? 7.713 8.762 -22.480 1.00 94.94 84 SER A CA 1
ATOM 584 C C . SER A 1 84 ? 7.770 7.465 -21.671 1.00 94.94 84 SER A C 1
ATOM 586 O O . SER A 1 84 ? 7.099 7.410 -20.650 1.00 94.94 84 SER A O 1
ATOM 588 N N . ARG A 1 85 ? 8.496 6.413 -22.061 1.00 96.75 85 ARG A N 1
ATOM 589 C CA . ARG A 1 85 ? 8.656 5.220 -21.199 1.00 96.75 85 ARG A CA 1
ATOM 590 C C . ARG A 1 85 ? 10.087 4.711 -21.248 1.00 96.75 85 ARG A C 1
ATOM 592 O O . ARG A 1 85 ? 10.491 4.124 -22.251 1.00 96.75 85 ARG A O 1
ATOM 599 N N . PRO A 1 86 ? 10.870 4.857 -20.175 1.00 98.62 86 PRO A N 1
ATOM 600 C CA . PRO A 1 86 ? 12.192 4.250 -20.118 1.00 98.62 86 PRO A CA 1
ATOM 601 C C . PRO A 1 86 ? 12.173 2.740 -20.404 1.00 98.62 86 PRO A C 1
ATOM 603 O O . PRO A 1 86 ? 13.014 2.269 -21.171 1.00 98.62 86 PRO A O 1
ATOM 606 N N . VAL A 1 87 ? 11.184 1.989 -19.895 1.00 98.81 87 VAL A N 1
ATOM 607 C CA . VAL A 1 87 ? 11.013 0.560 -20.218 1.00 98.81 87 VAL A CA 1
ATOM 608 C C . VAL A 1 87 ? 9.549 0.202 -20.503 1.00 98.81 87 VAL A C 1
ATOM 610 O O . VAL A 1 87 ? 8.672 0.404 -19.666 1.00 98.81 87 VAL A O 1
ATOM 613 N N . ASN A 1 88 ? 9.295 -0.411 -21.664 1.00 98.50 88 ASN A N 1
ATOM 614 C CA . ASN A 1 88 ? 8.003 -0.990 -22.050 1.00 98.50 88 ASN A CA 1
ATOM 615 C C . ASN A 1 88 ? 8.091 -2.525 -22.166 1.00 98.50 88 ASN A C 1
ATOM 617 O O . ASN A 1 88 ? 9.004 -3.054 -22.804 1.00 98.50 88 ASN A O 1
ATOM 621 N N . ILE A 1 89 ? 7.118 -3.231 -21.585 1.00 98.31 89 ILE A N 1
ATOM 622 C CA . ILE A 1 89 ? 7.013 -4.695 -21.537 1.00 98.31 89 ILE A CA 1
ATOM 623 C C . ILE A 1 89 ? 5.743 -5.135 -22.286 1.00 98.31 89 ILE A C 1
ATOM 625 O O . ILE A 1 89 ? 4.631 -4.911 -21.814 1.00 98.31 89 ILE A O 1
ATOM 629 N N . GLY A 1 90 ? 5.914 -5.782 -23.444 1.00 92.62 90 GLY A N 1
ATOM 630 C CA . GLY A 1 90 ? 4.825 -6.118 -24.374 1.00 92.62 90 GLY A CA 1
ATOM 631 C C . GLY A 1 90 ? 4.723 -7.583 -24.832 1.00 92.62 90 GLY A C 1
ATOM 632 O O . GLY A 1 90 ? 4.035 -7.877 -25.808 1.00 92.62 90 GLY A O 1
ATOM 633 N N . GLY A 1 91 ? 5.381 -8.526 -24.153 1.00 93.94 91 GLY A N 1
ATOM 634 C CA . GLY A 1 91 ? 5.378 -9.938 -24.553 1.00 93.94 91 GLY A CA 1
ATOM 635 C C . GLY A 1 91 ? 5.479 -10.913 -23.384 1.00 93.94 91 GLY A C 1
ATOM 636 O O . GLY A 1 91 ? 4.746 -10.813 -22.405 1.00 93.94 91 GLY A O 1
ATOM 637 N N . GLN A 1 92 ? 6.372 -11.893 -23.478 1.00 95.75 92 GLN A N 1
ATOM 638 C CA . GLN A 1 92 ? 6.430 -13.007 -22.529 1.00 95.75 92 GLN A CA 1
ATOM 639 C C . GLN A 1 92 ? 7.852 -13.293 -22.068 1.00 95.75 92 GLN A C 1
ATOM 641 O O . GLN A 1 92 ? 8.808 -13.091 -22.804 1.00 95.75 92 GLN A O 1
ATOM 646 N N . ASN A 1 93 ? 7.992 -13.857 -20.875 1.00 97.00 93 ASN A N 1
ATOM 647 C CA . ASN A 1 93 ? 9.253 -14.289 -20.280 1.00 97.00 93 ASN A CA 1
ATOM 648 C C . ASN A 1 93 ? 10.307 -13.175 -20.292 1.00 97.00 93 ASN A C 1
ATOM 650 O O . ASN A 1 93 ? 11.458 -13.399 -20.675 1.00 97.00 93 ASN A O 1
ATOM 654 N N . ILE A 1 94 ? 9.889 -11.966 -19.921 1.00 98.56 94 ILE A N 1
ATOM 655 C CA . ILE A 1 94 ? 10.759 -10.793 -19.868 1.00 98.56 94 ILE A CA 1
ATOM 656 C C . ILE A 1 94 ? 11.350 -10.673 -18.464 1.00 98.56 94 ILE A C 1
ATOM 658 O O . ILE A 1 94 ? 10.646 -10.795 -17.465 1.00 98.56 94 ILE A O 1
ATOM 662 N N . ARG A 1 95 ? 12.654 -10.435 -18.366 1.00 98.69 95 ARG A N 1
ATOM 663 C CA . ARG A 1 95 ? 13.321 -10.119 -17.101 1.00 98.69 95 ARG A CA 1
ATOM 664 C C . ARG A 1 95 ? 13.960 -8.744 -17.198 1.00 98.69 95 ARG A C 1
ATOM 666 O O . ARG A 1 95 ? 14.753 -8.512 -18.106 1.00 98.69 95 ARG A O 1
ATOM 673 N N . VAL A 1 96 ? 13.632 -7.864 -16.261 1.00 98.88 96 VAL A N 1
ATOM 674 C CA . VAL A 1 96 ? 14.260 -6.551 -16.099 1.00 98.88 96 VAL A CA 1
ATOM 675 C C . VAL A 1 96 ? 15.048 -6.570 -14.797 1.00 98.88 96 VAL A C 1
ATOM 677 O O . VAL A 1 96 ? 14.460 -6.624 -13.725 1.00 98.88 96 VAL A O 1
ATOM 680 N N . ASP A 1 97 ? 16.371 -6.541 -14.902 1.00 98.88 97 ASP A N 1
ATOM 681 C CA . ASP A 1 97 ? 17.311 -6.425 -13.791 1.00 98.88 97 ASP A CA 1
ATOM 682 C C . ASP A 1 97 ? 17.890 -5.011 -13.778 1.00 98.88 97 ASP A C 1
ATOM 684 O O . ASP A 1 97 ? 18.853 -4.716 -14.491 1.00 98.88 97 ASP A O 1
ATOM 688 N N . ASN A 1 98 ? 17.303 -4.128 -12.977 1.00 98.88 98 ASN A N 1
ATOM 689 C CA . ASN A 1 98 ? 17.852 -2.805 -12.733 1.00 98.88 98 ASN A CA 1
ATOM 690 C C . ASN A 1 98 ? 18.844 -2.849 -11.570 1.00 98.88 98 ASN A C 1
ATOM 692 O O . ASN A 1 98 ? 18.480 -3.180 -10.448 1.00 98.88 98 ASN A O 1
ATOM 696 N N . LEU A 1 99 ? 20.094 -2.494 -11.835 1.00 98.81 99 LEU A N 1
ATOM 697 C CA . LEU A 1 99 ? 21.180 -2.383 -10.858 1.00 98.81 99 LEU A CA 1
ATOM 698 C C . LEU A 1 99 ? 21.704 -0.941 -10.753 1.00 98.81 99 LEU A C 1
ATOM 700 O O . LEU A 1 99 ? 22.698 -0.705 -10.075 1.00 98.81 99 LEU A O 1
ATOM 704 N N . ALA A 1 100 ? 21.054 0.004 -11.438 1.00 98.62 100 ALA A N 1
ATOM 705 C CA . ALA A 1 100 ? 21.393 1.420 -11.437 1.00 98.62 100 ALA A CA 1
ATOM 706 C C . ALA A 1 100 ? 20.129 2.260 -11.670 1.00 98.62 100 ALA A C 1
ATOM 708 O O . ALA A 1 100 ? 19.206 2.180 -10.868 1.00 98.62 100 ALA A O 1
ATOM 709 N N . GLN A 1 101 ? 20.055 3.077 -12.723 1.00 98.81 101 GLN A N 1
ATOM 710 C CA . GLN A 1 101 ? 18.997 4.078 -12.871 1.00 98.81 101 GLN A CA 1
ATOM 711 C C . GLN A 1 101 ? 18.099 3.800 -14.075 1.00 98.81 101 GLN A C 1
ATOM 713 O O . GLN A 1 101 ? 18.574 3.694 -15.207 1.00 98.81 101 GLN A O 1
ATOM 718 N N . ILE A 1 102 ? 16.791 3.741 -13.827 1.00 98.88 102 ILE A N 1
ATOM 719 C CA . ILE A 1 102 ? 15.747 3.867 -14.844 1.00 98.88 102 ILE A CA 1
ATOM 720 C C . ILE A 1 102 ? 14.921 5.090 -14.455 1.00 98.88 102 ILE A C 1
ATOM 722 O O . ILE A 1 102 ? 14.160 5.038 -13.489 1.00 98.88 102 ILE A O 1
ATOM 726 N N . ILE A 1 103 ? 15.118 6.203 -15.156 1.00 98.38 103 ILE A N 1
ATOM 727 C CA . ILE A 1 103 ? 14.541 7.496 -14.775 1.00 98.38 103 ILE A CA 1
ATOM 728 C C . ILE A 1 103 ? 13.877 8.135 -15.985 1.00 98.38 103 ILE A C 1
ATOM 730 O O . ILE A 1 103 ? 14.434 8.076 -17.071 1.00 98.38 103 ILE A O 1
ATOM 734 N N . SER A 1 104 ? 12.704 8.745 -15.827 1.00 97.19 104 SER A N 1
ATOM 735 C CA . SER A 1 104 ? 12.090 9.508 -16.921 1.00 97.19 104 SER A CA 1
ATOM 736 C C . SER A 1 104 ? 12.648 10.933 -17.007 1.00 97.19 104 SER A C 1
ATOM 738 O O . SER A 1 104 ? 12.816 11.604 -15.990 1.00 97.19 104 SER A O 1
ATOM 740 N N . SER A 1 105 ? 12.887 11.428 -18.224 1.00 96.56 105 SER A N 1
ATOM 741 C CA . SER A 1 105 ? 13.283 12.825 -18.483 1.00 96.56 105 SER A CA 1
ATOM 742 C C . SER A 1 105 ? 12.086 13.775 -18.610 1.00 96.56 105 SER A C 1
ATOM 744 O O . SER A 1 105 ? 12.238 14.982 -18.428 1.00 96.56 105 SER A O 1
ATOM 746 N N . ALA A 1 106 ? 10.893 13.234 -18.860 1.00 96.31 106 ALA A N 1
ATOM 747 C CA . ALA A 1 106 ? 9.613 13.939 -18.854 1.00 96.31 106 ALA A CA 1
ATOM 748 C C . ALA A 1 106 ? 8.524 13.064 -18.209 1.00 96.31 106 ALA A C 1
ATOM 750 O O . ALA A 1 106 ? 8.775 11.911 -17.868 1.00 96.31 106 ALA A O 1
ATOM 751 N N . SER A 1 107 ? 7.308 13.596 -18.058 1.00 96.19 107 SER A N 1
ATOM 752 C CA . SER A 1 107 ? 6.169 12.855 -17.493 1.00 96.19 107 SER A CA 1
ATOM 753 C C . SER A 1 107 ? 5.849 11.604 -18.323 1.00 96.19 107 SER A C 1
ATOM 755 O O . SER A 1 107 ? 5.413 11.739 -19.474 1.00 96.19 107 SER A O 1
ATOM 757 N N . PRO A 1 108 ? 6.055 10.389 -17.780 1.00 95.94 108 PRO A N 1
ATOM 758 C CA . PRO A 1 108 ? 5.959 9.181 -18.570 1.00 95.94 108 PRO A CA 1
ATOM 759 C C . PRO A 1 108 ? 4.515 8.840 -18.926 1.00 95.94 108 PRO A C 1
ATOM 761 O O . PRO A 1 108 ? 3.574 9.096 -18.172 1.00 95.94 108 PRO A O 1
ATOM 764 N N . ARG A 1 109 ? 4.316 8.173 -20.064 1.00 93.69 109 ARG A N 1
ATOM 765 C CA . ARG A 1 109 ? 2.993 7.645 -20.418 1.00 93.69 109 ARG A CA 1
ATOM 766 C C . ARG A 1 109 ? 2.760 6.338 -19.674 1.00 93.69 109 ARG A C 1
ATOM 768 O O . ARG A 1 109 ? 3.407 5.348 -19.989 1.00 93.69 109 ARG A O 1
ATOM 775 N N . ASP A 1 110 ? 1.767 6.305 -18.794 1.00 92.44 110 ASP A N 1
ATOM 776 C CA . ASP A 1 110 ? 1.392 5.122 -18.007 1.00 92.44 110 ASP A CA 1
ATOM 777 C C . ASP A 1 110 ? 2.511 4.584 -17.094 1.00 92.44 110 ASP A C 1
ATOM 779 O O . ASP A 1 110 ? 2.304 3.557 -16.475 1.00 92.44 110 ASP A O 1
ATOM 783 N N . GLY A 1 111 ? 3.671 5.238 -16.996 1.00 96.62 111 GLY A N 1
ATOM 784 C CA . GLY A 1 111 ? 4.714 4.946 -16.014 1.00 96.62 111 GLY A CA 1
ATOM 785 C C . GLY A 1 111 ? 6.115 4.684 -16.576 1.00 96.62 111 GLY A C 1
ATOM 786 O O . GLY A 1 111 ? 6.300 4.511 -17.781 1.00 96.62 111 GLY A O 1
ATOM 787 N N . VAL A 1 112 ? 7.116 4.692 -15.691 1.00 98.56 112 VAL A N 1
ATOM 788 C CA . VAL A 1 112 ? 8.548 4.571 -16.038 1.00 98.56 112 VAL A CA 1
ATOM 789 C C . VAL A 1 112 ? 8.887 3.176 -16.563 1.00 98.56 112 VAL A C 1
ATOM 791 O O . VAL A 1 112 ? 9.502 3.018 -17.622 1.00 98.56 112 VAL A O 1
ATOM 794 N N . VAL A 1 113 ? 8.458 2.161 -15.814 1.00 98.75 113 VAL A N 1
ATOM 795 C CA . VAL A 1 113 ? 8.429 0.763 -16.236 1.00 98.75 113 VAL A CA 1
ATOM 796 C C . VAL A 1 113 ? 6.970 0.374 -16.398 1.00 98.75 113 VAL A C 1
ATOM 798 O O . VAL A 1 113 ? 6.221 0.298 -15.424 1.00 98.75 113 VAL A O 1
ATOM 801 N N . TYR A 1 114 ? 6.568 0.124 -17.637 1.00 98.44 114 TYR A N 1
ATOM 802 C CA . TYR A 1 114 ? 5.186 -0.179 -17.976 1.00 98.44 114 TYR A CA 1
ATOM 803 C C . TYR A 1 114 ? 5.057 -1.568 -18.591 1.00 98.44 114 TYR A C 1
ATOM 805 O O . TYR A 1 114 ? 5.813 -1.918 -19.500 1.00 98.44 114 TYR A O 1
ATOM 813 N N . ALA A 1 115 ? 4.057 -2.328 -18.146 1.00 97.81 115 ALA A N 1
ATOM 814 C CA . ALA A 1 115 ? 3.602 -3.530 -18.832 1.00 97.81 115 ALA A CA 1
ATOM 815 C C . ALA A 1 115 ? 2.212 -3.314 -19.426 1.00 97.81 115 ALA A C 1
ATOM 817 O O . ALA A 1 115 ? 1.309 -2.805 -18.765 1.00 97.81 115 ALA A O 1
ATOM 818 N N . ASP A 1 116 ? 2.057 -3.711 -20.683 1.00 93.44 116 ASP A N 1
ATOM 819 C CA . ASP A 1 116 ? 0.774 -3.718 -21.371 1.00 93.44 116 ASP A CA 1
ATOM 820 C C . ASP A 1 116 ? -0.025 -4.989 -21.056 1.00 93.44 116 ASP A C 1
ATOM 822 O O . ASP A 1 116 ? 0.557 -6.044 -20.814 1.00 93.44 116 ASP A O 1
ATOM 826 N N . GLN A 1 117 ? -1.354 -4.925 -21.180 1.00 93.50 117 GLN A N 1
ATOM 827 C CA . GLN A 1 117 ? -2.258 -6.065 -20.963 1.00 93.50 117 GLN A CA 1
ATOM 828 C C . GLN A 1 117 ? -1.956 -7.304 -21.822 1.00 93.50 117 GLN A C 1
ATOM 830 O O . GLN A 1 117 ? -2.401 -8.403 -21.498 1.00 93.50 117 GLN A O 1
ATOM 835 N N . THR A 1 118 ? -1.237 -7.145 -22.936 1.00 93.31 118 THR A N 1
ATOM 836 C CA . THR A 1 118 ? -0.793 -8.264 -23.778 1.00 93.31 118 THR A CA 1
ATOM 837 C C . THR A 1 118 ? 0.423 -9.000 -23.217 1.00 93.31 118 THR A C 1
ATOM 839 O O . THR A 1 118 ? 0.714 -10.107 -23.673 1.00 93.31 118 THR A O 1
ATOM 842 N N . ALA A 1 119 ? 1.126 -8.430 -22.235 1.00 95.94 119 ALA A N 1
ATOM 843 C CA . ALA A 1 119 ? 2.254 -9.079 -21.595 1.00 95.94 119 ALA A CA 1
ATOM 844 C C . ALA A 1 119 ? 1.776 -10.185 -20.645 1.00 95.94 119 ALA A C 1
ATOM 846 O O . ALA A 1 119 ? 0.987 -9.949 -19.734 1.00 95.94 119 ALA A O 1
ATOM 847 N N . THR A 1 120 ? 2.268 -11.407 -20.840 1.00 95.38 120 THR A N 1
ATOM 848 C CA . THR A 1 120 ? 1.775 -12.580 -20.095 1.00 95.38 120 THR A CA 1
ATOM 849 C C . THR A 1 120 ? 2.719 -13.031 -18.994 1.00 95.38 120 THR A C 1
ATOM 851 O O . THR A 1 120 ? 2.292 -13.699 -18.054 1.00 95.38 120 THR A O 1
ATOM 854 N N . SER A 1 121 ? 4.014 -12.719 -19.108 1.00 97.31 121 SER A N 1
ATOM 855 C CA . SER A 1 121 ? 4.962 -13.049 -18.048 1.00 97.31 121 SER A CA 1
ATOM 856 C C . SER A 1 121 ? 6.189 -12.151 -17.994 1.00 97.31 121 SER A C 1
ATOM 858 O O . SER A 1 121 ? 6.885 -11.957 -18.996 1.00 97.31 121 SER A O 1
ATOM 860 N N . TYR A 1 122 ? 6.484 -11.638 -16.800 1.00 98.31 122 TYR A N 1
ATOM 861 C CA . TYR A 1 122 ? 7.640 -10.779 -16.574 1.00 98.31 122 TYR A CA 1
ATOM 862 C C . TYR A 1 122 ? 8.101 -10.767 -15.116 1.00 98.31 122 TYR A C 1
ATOM 864 O O . TYR A 1 122 ? 7.310 -10.917 -14.193 1.00 98.31 122 TYR A O 1
ATOM 872 N N . ASN A 1 123 ? 9.397 -10.547 -14.910 1.00 98.75 123 ASN A N 1
ATOM 873 C CA . ASN A 1 123 ? 9.982 -10.321 -13.593 1.00 98.75 123 ASN A CA 1
ATOM 874 C C . ASN A 1 123 ? 10.749 -9.002 -13.602 1.00 98.75 123 ASN A C 1
ATOM 876 O O . ASN A 1 123 ? 11.592 -8.791 -14.476 1.00 98.75 123 ASN A O 1
ATOM 880 N N . ILE A 1 124 ? 10.471 -8.144 -12.627 1.00 98.94 124 ILE A N 1
ATOM 881 C CA . ILE A 1 124 ? 11.149 -6.863 -12.439 1.00 98.94 124 ILE A CA 1
ATOM 882 C C . ILE A 1 124 ? 11.930 -6.946 -11.131 1.00 98.94 124 ILE A C 1
ATOM 884 O O . ILE A 1 124 ? 11.357 -7.225 -10.082 1.00 98.94 124 ILE A O 1
ATOM 888 N N . PHE A 1 125 ? 13.235 -6.717 -11.201 1.00 98.94 125 PHE A N 1
ATOM 889 C CA . PHE A 1 125 ? 14.130 -6.643 -10.057 1.00 98.94 125 PHE A CA 1
ATOM 890 C C . PHE A 1 125 ? 14.807 -5.272 -10.038 1.00 98.94 125 PHE A C 1
ATOM 892 O O . PHE A 1 125 ? 15.459 -4.893 -11.009 1.00 98.94 125 PHE A O 1
ATOM 899 N N . ASN A 1 126 ? 14.658 -4.542 -8.936 1.00 98.94 126 ASN A N 1
ATOM 900 C CA . ASN A 1 126 ? 15.373 -3.302 -8.657 1.00 98.94 126 ASN A CA 1
ATOM 901 C C . ASN A 1 126 ? 16.366 -3.556 -7.516 1.00 98.94 126 ASN A C 1
ATOM 903 O O . ASN A 1 126 ? 15.948 -3.809 -6.391 1.00 98.94 126 ASN A O 1
ATOM 907 N N . GLY A 1 127 ? 17.665 -3.551 -7.812 1.00 98.81 127 GLY A N 1
ATOM 908 C CA . GLY A 1 127 ? 18.733 -3.891 -6.869 1.00 98.81 127 GLY A CA 1
ATOM 909 C C . GLY A 1 127 ? 18.952 -2.857 -5.753 1.00 98.81 127 GLY A C 1
ATOM 910 O O . GLY A 1 127 ? 18.360 -1.783 -5.793 1.00 98.81 127 GLY A O 1
ATOM 911 N N . PRO A 1 128 ? 19.824 -3.147 -4.767 1.00 98.31 128 PRO A N 1
ATOM 912 C CA . PRO A 1 128 ? 19.947 -2.365 -3.526 1.00 98.31 128 PRO A CA 1
ATOM 913 C C . PRO A 1 128 ? 20.280 -0.880 -3.708 1.00 98.31 128 PRO A C 1
ATOM 915 O O . PRO A 1 128 ? 19.736 -0.031 -3.012 1.00 98.31 128 PRO A O 1
ATOM 918 N N . ASP A 1 129 ? 21.150 -0.564 -4.667 1.00 97.62 129 ASP A N 1
ATOM 919 C CA . ASP A 1 129 ? 21.562 0.813 -4.975 1.00 97.62 129 ASP A CA 1
ATOM 920 C C . ASP A 1 129 ? 20.817 1.382 -6.197 1.00 97.62 129 ASP A C 1
ATOM 922 O O . ASP A 1 129 ? 21.149 2.455 -6.705 1.00 97.62 129 ASP A O 1
ATOM 926 N N . ALA A 1 130 ? 19.830 0.640 -6.704 1.00 98.81 130 ALA A N 1
ATOM 927 C CA . ALA A 1 130 ? 19.131 0.955 -7.934 1.00 98.81 130 ALA A CA 1
ATOM 928 C C . ALA A 1 130 ? 17.893 1.829 -7.684 1.00 98.81 130 ALA A C 1
ATOM 930 O O . ALA A 1 130 ? 17.234 1.766 -6.641 1.00 98.81 130 ALA A O 1
ATOM 931 N N . VAL A 1 131 ? 17.566 2.648 -8.677 1.00 98.88 131 VAL A N 1
ATOM 932 C CA . VAL A 1 131 ? 16.470 3.611 -8.647 1.00 98.88 131 VAL A CA 1
ATOM 933 C C . VAL A 1 131 ? 15.589 3.430 -9.879 1.00 98.88 131 VAL A C 1
ATOM 935 O O . VAL A 1 131 ? 16.090 3.422 -11.007 1.00 98.88 131 VAL A O 1
ATOM 938 N N . ILE A 1 132 ? 14.280 3.323 -9.650 1.00 98.94 132 ILE A N 1
ATOM 939 C CA . ILE A 1 132 ? 13.241 3.515 -10.668 1.00 98.94 132 ILE A CA 1
ATOM 940 C C . ILE A 1 132 ? 12.455 4.766 -10.276 1.00 98.94 132 ILE A C 1
ATOM 942 O O . ILE A 1 132 ? 11.797 4.783 -9.237 1.00 98.94 132 ILE A O 1
ATOM 946 N N . ASP A 1 133 ? 12.545 5.824 -11.074 1.00 98.75 133 ASP A N 1
ATOM 947 C CA . ASP A 1 133 ? 12.041 7.144 -10.685 1.00 98.75 133 ASP A CA 1
ATOM 948 C C . ASP A 1 133 ? 11.401 7.882 -11.868 1.00 98.75 133 ASP A C 1
ATOM 950 O O . ASP A 1 133 ? 11.924 7.918 -12.978 1.00 98.75 133 ASP A O 1
ATOM 954 N N . VAL A 1 134 ? 10.247 8.493 -11.633 1.00 98.31 134 VAL A N 1
ATOM 955 C CA . VAL A 1 134 ? 9.543 9.352 -12.597 1.00 98.31 134 VAL A CA 1
ATOM 956 C C . VAL A 1 134 ? 10.342 10.617 -12.946 1.00 98.31 134 VAL A C 1
ATOM 958 O O . VAL A 1 134 ? 10.161 11.184 -14.022 1.00 98.31 134 VAL A O 1
ATOM 961 N N . GLY A 1 135 ? 11.275 11.017 -12.084 1.00 96.88 135 GLY A N 1
ATOM 962 C CA . GLY A 1 135 ? 12.115 12.200 -12.236 1.00 96.88 135 GLY A CA 1
ATOM 963 C C . GLY A 1 135 ? 11.490 13.432 -11.581 1.00 96.88 135 GLY A C 1
ATOM 964 O O . GLY A 1 135 ? 10.279 13.641 -11.623 1.00 96.88 135 GLY A O 1
ATOM 965 N N . GLU A 1 136 ? 12.316 14.254 -10.934 1.00 95.12 136 GLU A N 1
ATOM 966 C CA . GLU A 1 136 ? 11.848 15.452 -10.230 1.00 95.12 136 GLU A CA 1
ATOM 967 C C . GLU A 1 136 ? 11.098 16.406 -11.176 1.00 95.12 136 GLU A C 1
ATOM 969 O O . GLU A 1 136 ? 11.586 16.751 -12.252 1.00 95.12 136 GLU A O 1
ATOM 974 N N . GLY A 1 137 ? 9.909 16.851 -10.757 1.00 94.62 137 GLY A N 1
ATOM 975 C CA . GLY A 1 137 ? 9.061 17.756 -11.539 1.00 94.62 137 GLY A CA 1
ATOM 976 C C . GLY A 1 137 ? 8.211 17.079 -12.620 1.00 94.62 137 GLY A C 1
ATOM 977 O O . GLY A 1 137 ? 7.491 17.785 -13.325 1.00 94.62 137 GLY A O 1
ATOM 978 N N . ASN A 1 138 ? 8.274 15.751 -12.739 1.00 96.50 138 ASN A N 1
ATOM 979 C CA . ASN A 1 138 ? 7.444 14.963 -13.645 1.00 96.50 138 ASN A CA 1
ATOM 980 C C . ASN A 1 138 ? 6.278 14.282 -12.913 1.00 96.50 138 ASN A C 1
ATOM 982 O O . ASN A 1 138 ? 6.360 13.983 -11.723 1.00 96.50 138 ASN A O 1
ATOM 986 N N . ASP A 1 139 ? 5.223 13.986 -13.673 1.00 96.00 139 ASP A N 1
ATOM 987 C CA . ASP A 1 139 ? 3.990 13.361 -13.202 1.00 96.00 139 ASP A CA 1
ATOM 988 C C . ASP A 1 139 ? 3.870 11.930 -13.750 1.00 96.00 139 ASP A C 1
ATOM 990 O O . ASP A 1 139 ? 3.813 11.726 -14.969 1.00 96.00 139 ASP A O 1
ATOM 994 N N . GLY A 1 140 ? 3.805 10.914 -12.886 1.00 96.56 140 GLY A N 1
ATOM 995 C CA . GLY A 1 140 ? 3.798 9.536 -13.377 1.00 96.56 140 GLY A CA 1
ATOM 996 C C . GLY A 1 140 ? 3.814 8.442 -12.322 1.00 96.56 140 GLY A C 1
ATOM 997 O O . GLY A 1 140 ? 4.250 8.648 -11.197 1.00 96.56 140 GLY A O 1
ATOM 998 N N . ASP A 1 141 ? 3.375 7.249 -12.718 1.00 98.44 141 ASP A N 1
ATOM 999 C CA . ASP A 1 141 ? 3.634 6.027 -11.953 1.00 98.44 141 ASP A CA 1
ATOM 1000 C C . ASP A 1 141 ? 5.093 5.578 -12.184 1.00 98.44 141 ASP A C 1
ATOM 1002 O O . ASP A 1 141 ? 5.610 5.690 -13.298 1.00 98.44 141 ASP A O 1
ATOM 1006 N N . ALA A 1 142 ? 5.780 5.036 -11.180 1.00 98.69 142 ALA A N 1
ATOM 1007 C CA . ALA A 1 142 ? 7.098 4.440 -11.415 1.00 98.69 142 ALA A CA 1
ATOM 1008 C C . ALA A 1 142 ? 6.962 3.076 -12.101 1.00 98.69 142 ALA A C 1
ATOM 1010 O O . ALA A 1 142 ? 7.436 2.886 -13.219 1.00 98.69 142 ALA A O 1
ATOM 1011 N N . ILE A 1 143 ? 6.265 2.132 -11.471 1.00 98.81 143 ILE A N 1
ATOM 1012 C CA . ILE A 1 143 ? 5.956 0.831 -12.067 1.00 98.81 143 ILE A CA 1
ATOM 1013 C C . ILE A 1 143 ? 4.443 0.716 -12.233 1.00 98.81 143 ILE A C 1
ATOM 1015 O O . ILE A 1 143 ? 3.709 0.708 -11.248 1.00 98.81 143 ILE A O 1
ATOM 1019 N N . SER A 1 144 ? 3.974 0.572 -13.470 1.00 98.44 144 SER A N 1
ATOM 1020 C CA . SER A 1 144 ? 2.549 0.392 -13.766 1.00 98.44 144 SER A CA 1
ATOM 1021 C C . SER A 1 144 ? 2.337 -0.834 -14.636 1.00 98.44 144 SER A C 1
ATOM 1023 O O . SER A 1 144 ? 2.865 -0.949 -15.744 1.00 98.44 144 SER A O 1
ATOM 1025 N N . LEU A 1 145 ? 1.566 -1.779 -14.121 1.00 98.44 145 LEU A N 1
ATOM 1026 C CA . LEU A 1 145 ? 1.350 -3.070 -14.745 1.00 98.44 145 LEU A CA 1
ATOM 1027 C C . LEU A 1 145 ? -0.108 -3.158 -15.168 1.00 98.44 145 LEU A C 1
ATOM 1029 O O . LEU A 1 145 ? -0.987 -3.394 -14.339 1.00 98.44 145 LEU A O 1
ATOM 1033 N N . GLN A 1 146 ? -0.369 -2.944 -16.457 1.00 97.00 146 GLN A N 1
ATOM 1034 C CA . GLN A 1 146 ? -1.676 -3.215 -17.025 1.00 97.00 146 GLN A CA 1
ATOM 1035 C C . GLN A 1 146 ? -1.799 -4.699 -17.321 1.00 97.00 146 GLN A C 1
ATOM 1037 O O . GLN A 1 146 ? -1.029 -5.258 -18.093 1.00 97.00 146 GLN A O 1
ATOM 1042 N N . LEU A 1 147 ? -2.775 -5.338 -16.693 1.00 97.12 147 LEU A N 1
ATOM 1043 C CA . LEU A 1 147 ? -2.841 -6.788 -16.636 1.00 97.12 147 LEU A CA 1
ATOM 1044 C C . LEU A 1 147 ? -3.861 -7.352 -17.621 1.00 97.12 147 LEU A C 1
ATOM 1046 O O . LEU A 1 147 ? -4.998 -6.889 -17.695 1.00 97.12 147 LEU A O 1
ATOM 1050 N N . GLY A 1 148 ? -3.481 -8.414 -18.327 1.00 95.12 148 GLY A N 1
ATOM 1051 C CA . GLY A 1 148 ? -4.430 -9.270 -19.034 1.00 95.12 148 GLY A CA 1
ATOM 1052 C C . GLY A 1 148 ? -5.264 -10.139 -18.080 1.00 95.12 148 GLY A C 1
ATOM 1053 O O . GLY A 1 148 ? -5.251 -9.966 -16.861 1.00 95.12 148 GLY A O 1
ATOM 1054 N N . ALA A 1 149 ? -5.960 -11.130 -18.639 1.00 94.12 149 ALA A N 1
ATOM 1055 C CA . ALA A 1 149 ? -6.773 -12.074 -17.863 1.00 94.12 149 ALA A CA 1
ATOM 1056 C C . ALA A 1 149 ? -5.950 -12.961 -16.912 1.00 94.12 149 ALA A C 1
ATOM 1058 O O . ALA A 1 149 ? -6.465 -13.459 -15.919 1.00 94.12 149 ALA A O 1
ATOM 1059 N N . ASN A 1 150 ? -4.684 -13.217 -17.246 1.00 94.50 150 ASN A N 1
ATOM 1060 C CA . ASN A 1 150 ? -3.790 -14.045 -16.448 1.00 94.50 150 ASN A CA 1
ATOM 1061 C C . ASN A 1 150 ? -2.338 -13.696 -16.781 1.00 94.50 150 ASN A C 1
ATOM 1063 O O . ASN A 1 150 ? -1.846 -14.028 -17.863 1.00 94.50 150 ASN A O 1
ATOM 1067 N N . VAL A 1 151 ? -1.668 -13.025 -15.851 1.00 97.06 151 VAL A N 1
ATOM 1068 C CA . VAL A 1 151 ? -0.257 -12.656 -15.949 1.00 97.06 151 VAL A CA 1
ATOM 1069 C C . VAL A 1 151 ? 0.512 -13.365 -14.842 1.00 97.06 151 VAL A C 1
ATOM 1071 O O . VAL A 1 151 ? 0.029 -13.441 -13.718 1.00 97.06 151 VAL A O 1
ATOM 1074 N N . THR A 1 152 ? 1.706 -13.880 -15.130 1.00 98.12 152 THR A N 1
ATOM 1075 C CA . THR A 1 152 ? 2.593 -14.478 -14.113 1.00 98.12 152 THR A CA 1
ATOM 1076 C C . THR A 1 152 ? 3.864 -13.659 -13.956 1.00 98.12 152 THR A C 1
ATOM 1078 O O . THR A 1 152 ? 4.490 -13.325 -14.963 1.00 98.12 152 THR A O 1
ATOM 1081 N N . GLY A 1 153 ? 4.316 -13.394 -12.736 1.00 97.38 153 GLY A N 1
ATOM 1082 C CA . GLY A 1 153 ? 5.521 -12.588 -12.575 1.00 97.38 153 GLY A CA 1
ATOM 1083 C C . GLY A 1 153 ? 5.945 -12.330 -11.145 1.00 97.38 153 GLY A C 1
ATOM 1084 O O . GLY A 1 153 ? 5.480 -12.977 -10.215 1.00 97.38 153 GLY A O 1
ATOM 1085 N N . SER A 1 154 ? 6.836 -11.361 -10.981 1.00 98.69 154 SER A N 1
ATOM 1086 C CA . SER A 1 154 ? 7.185 -10.805 -9.674 1.00 98.69 154 SER A CA 1
ATOM 1087 C C . SER A 1 154 ? 7.732 -9.394 -9.824 1.00 98.69 154 SER A C 1
ATOM 1089 O O . SER A 1 154 ? 8.434 -9.109 -10.802 1.00 98.69 154 SER A O 1
ATOM 1091 N N . VAL A 1 155 ? 7.500 -8.552 -8.823 1.00 98.88 155 VAL A N 1
ATOM 1092 C CA . VAL A 1 155 ? 8.223 -7.288 -8.648 1.00 98.88 155 VAL A CA 1
ATOM 1093 C C . VAL A 1 155 ? 9.017 -7.384 -7.355 1.00 98.88 155 VAL A C 1
ATOM 1095 O O . VAL A 1 155 ? 8.438 -7.596 -6.298 1.00 98.88 155 VAL A O 1
ATOM 1098 N N . VAL A 1 156 ? 10.338 -7.250 -7.433 1.00 98.94 156 VAL A N 1
ATOM 1099 C CA . VAL A 1 156 ? 11.229 -7.285 -6.270 1.00 98.94 156 VAL A CA 1
ATOM 1100 C C . VAL A 1 156 ? 12.006 -5.981 -6.213 1.00 98.94 156 VAL A C 1
ATOM 1102 O O . VAL A 1 156 ? 12.779 -5.678 -7.122 1.00 98.94 156 VAL A O 1
ATOM 1105 N N . ASN A 1 157 ? 11.812 -5.213 -5.147 1.00 98.88 157 ASN A N 1
ATOM 1106 C CA . ASN A 1 157 ? 12.521 -3.966 -4.906 1.00 98.88 157 ASN A CA 1
ATOM 1107 C C . ASN A 1 157 ? 13.455 -4.093 -3.701 1.00 98.88 157 ASN A C 1
ATOM 1109 O O . ASN A 1 157 ? 12.983 -4.276 -2.590 1.00 98.8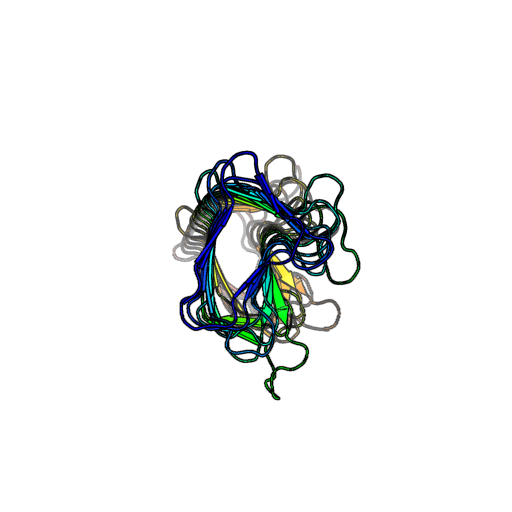8 157 ASN A O 1
ATOM 1113 N N . GLN A 1 158 ? 14.757 -3.931 -3.908 1.00 98.94 158 GLN A N 1
ATOM 1114 C CA . GLN A 1 158 ? 15.777 -3.768 -2.865 1.00 98.94 158 GLN A CA 1
ATOM 1115 C C . GLN A 1 158 ? 16.295 -2.328 -2.776 1.00 98.94 158 GLN A C 1
ATOM 1117 O O . GLN A 1 158 ? 16.909 -1.966 -1.777 1.00 98.94 158 GLN A O 1
ATOM 1122 N N . GLY A 1 159 ? 16.064 -1.527 -3.816 1.00 98.81 159 GLY A N 1
ATOM 1123 C CA . GLY A 1 159 ? 16.478 -0.132 -3.900 1.00 98.81 159 GLY A CA 1
ATOM 1124 C C . GLY A 1 159 ? 15.321 0.829 -3.664 1.00 98.81 159 GLY A C 1
ATOM 1125 O O . GLY A 1 159 ? 14.512 0.650 -2.754 1.00 98.81 159 GLY A O 1
ATOM 1126 N N . THR A 1 160 ? 15.238 1.872 -4.487 1.00 98.94 160 THR A N 1
ATOM 1127 C CA . THR A 1 160 ? 14.211 2.916 -4.363 1.00 98.94 160 THR A CA 1
ATOM 1128 C C . THR A 1 160 ? 13.318 2.979 -5.602 1.00 98.94 160 THR A C 1
ATOM 1130 O O . THR A 1 160 ? 13.815 3.001 -6.727 1.00 98.94 160 THR A O 1
ATOM 1133 N N . VAL A 1 161 ? 12.000 3.038 -5.397 1.00 98.94 161 VAL A N 1
ATOM 1134 C CA . VAL A 1 161 ? 10.998 3.233 -6.457 1.00 98.94 161 VAL A CA 1
ATOM 1135 C C . VAL A 1 161 ? 10.116 4.424 -6.093 1.00 98.94 161 VAL A C 1
ATOM 1137 O O . VAL A 1 161 ? 9.547 4.440 -5.002 1.00 98.94 161 VAL A O 1
ATOM 1140 N N . ILE A 1 162 ? 10.011 5.418 -6.980 1.00 98.81 162 ILE A N 1
ATOM 1141 C CA . ILE A 1 162 ? 9.348 6.696 -6.672 1.00 98.81 162 ILE A CA 1
ATOM 1142 C C . ILE A 1 162 ? 8.338 7.076 -7.754 1.00 98.81 162 ILE A C 1
ATOM 1144 O O . ILE A 1 162 ? 8.715 7.488 -8.853 1.00 98.81 162 ILE A O 1
ATOM 1148 N N . GLY A 1 163 ? 7.053 6.984 -7.409 1.00 98.50 163 GLY A N 1
ATOM 1149 C CA . GLY A 1 163 ? 5.977 7.660 -8.129 1.00 98.50 163 GLY A CA 1
ATOM 1150 C C . GLY A 1 163 ? 5.944 9.137 -7.749 1.00 98.50 163 GLY A C 1
ATOM 1151 O O . GLY A 1 163 ? 5.971 9.467 -6.560 1.00 98.50 163 GLY A O 1
ATOM 1152 N N . ARG A 1 164 ? 5.905 10.030 -8.741 1.00 97.69 164 ARG A N 1
ATOM 1153 C CA . ARG A 1 164 ? 6.030 11.479 -8.520 1.00 97.69 164 ARG A CA 1
ATOM 1154 C C . ARG A 1 164 ? 4.915 12.284 -9.150 1.00 97.69 164 ARG A C 1
ATOM 1156 O O . ARG A 1 164 ? 4.221 11.821 -10.061 1.00 97.69 164 ARG A O 1
ATOM 1163 N N . GLY A 1 165 ? 4.819 13.515 -8.663 1.00 94.44 165 GLY A N 1
ATOM 1164 C CA . GLY A 1 165 ? 3.967 14.541 -9.225 1.00 94.44 165 GLY A CA 1
ATOM 1165 C C . GLY A 1 165 ? 2.497 14.289 -8.935 1.00 94.44 165 GLY A C 1
ATOM 1166 O O . GLY A 1 165 ? 2.137 13.596 -7.983 1.00 94.44 165 GLY A O 1
ATOM 1167 N N . VAL A 1 166 ? 1.630 14.890 -9.739 1.00 90.44 166 VAL A N 1
ATOM 1168 C CA . VAL A 1 166 ? 0.176 14.789 -9.591 1.00 90.44 166 VAL A CA 1
ATOM 1169 C C . VAL A 1 166 ? -0.411 13.784 -10.587 1.00 90.44 166 VAL A C 1
ATOM 1171 O O . VAL A 1 166 ? 0.149 13.575 -11.662 1.00 90.44 166 VAL A O 1
ATOM 1174 N N . PRO A 1 167 ? -1.563 13.161 -10.291 1.00 85.88 167 PRO A N 1
ATOM 1175 C CA . PRO A 1 167 ? -2.263 12.332 -11.266 1.00 85.88 167 PRO A CA 1
ATOM 1176 C C . PRO A 1 167 ? -2.595 13.119 -12.547 1.00 85.88 167 PRO A C 1
ATOM 1178 O O . PRO A 1 167 ? -3.369 14.080 -12.520 1.00 85.88 167 PRO A O 1
ATOM 1181 N N . VAL A 1 168 ? -2.030 12.706 -13.687 1.00 81.81 168 VAL A N 1
ATOM 1182 C CA . VAL A 1 168 ? -2.301 13.281 -15.016 1.00 81.81 168 VAL A CA 1
ATOM 1183 C C . VAL A 1 168 ? -2.530 12.165 -16.029 1.00 81.81 168 VAL A C 1
ATOM 1185 O O . VAL A 1 168 ? -1.786 11.184 -16.093 1.00 81.81 168 VAL A O 1
ATOM 1188 N N . GLY A 1 169 ? -3.559 12.328 -16.865 1.00 83.56 169 GLY A N 1
ATOM 1189 C CA . GLY A 1 169 ? -3.936 11.325 -17.857 1.00 83.56 169 GLY A CA 1
ATOM 1190 C C . GLY A 1 169 ? -4.316 10.012 -17.177 1.00 83.56 169 GLY A C 1
ATOM 1191 O O . GLY A 1 169 ? -5.259 9.976 -16.393 1.00 83.56 169 GLY A O 1
ATOM 1192 N N . ASN A 1 170 ? -3.575 8.948 -17.481 1.00 80.75 170 ASN A N 1
ATOM 1193 C CA . ASN A 1 170 ? -3.784 7.633 -16.883 1.00 80.75 170 ASN A CA 1
ATOM 1194 C C . ASN A 1 170 ? -2.916 7.374 -15.645 1.00 80.75 170 ASN A C 1
ATOM 1196 O O . ASN A 1 170 ? -3.112 6.337 -15.024 1.00 80.75 170 ASN A O 1
ATOM 1200 N N . ASN A 1 171 ? -1.960 8.240 -15.299 1.00 84.56 171 ASN A N 1
ATOM 1201 C CA . ASN A 1 171 ? -1.058 8.036 -14.160 1.00 84.56 171 ASN A CA 1
ATOM 1202 C C . ASN A 1 171 ? -1.741 8.395 -12.839 1.00 84.56 171 ASN A C 1
ATOM 1204 O O . ASN A 1 171 ? -2.629 9.249 -12.819 1.00 84.56 171 ASN A O 1
ATOM 1208 N N . GLN A 1 172 ? -1.298 7.779 -11.743 1.00 91.19 172 GLN A N 1
ATOM 1209 C CA . GLN A 1 172 ? -1.767 8.087 -10.388 1.00 91.19 172 GLN A CA 1
ATOM 1210 C C . GLN A 1 172 ? -0.649 8.580 -9.454 1.00 91.19 172 GLN A C 1
ATOM 1212 O O . GLN A 1 172 ? -0.934 8.924 -8.319 1.00 91.19 172 GLN A O 1
ATOM 1217 N N . ALA A 1 173 ? 0.599 8.687 -9.923 1.00 95.44 173 ALA A N 1
ATOM 1218 C CA . ALA A 1 173 ? 1.761 9.024 -9.092 1.00 95.44 173 ALA A CA 1
ATOM 1219 C C . ALA A 1 173 ? 2.148 7.925 -8.085 1.00 95.44 173 ALA A C 1
ATOM 1221 O O . ALA A 1 173 ? 2.689 8.205 -7.018 1.00 95.44 173 ALA A O 1
ATOM 1222 N N . THR A 1 174 ? 1.878 6.662 -8.413 1.00 98.25 174 THR A N 1
ATOM 1223 C CA . THR A 1 174 ? 2.140 5.497 -7.545 1.00 98.25 174 THR A CA 1
ATOM 1224 C C . THR A 1 174 ? 3.564 4.961 -7.695 1.00 98.25 174 THR A C 1
ATOM 1226 O O . THR A 1 174 ? 4.165 5.068 -8.769 1.00 98.25 174 THR A O 1
ATOM 1229 N N . ALA A 1 175 ? 4.117 4.340 -6.646 1.00 98.69 175 ALA A N 1
ATOM 1230 C CA . ALA A 1 175 ? 5.388 3.625 -6.796 1.00 98.69 175 ALA A CA 1
ATOM 1231 C C . ALA A 1 175 ? 5.170 2.324 -7.586 1.00 98.69 175 ALA A C 1
ATOM 1233 O O . ALA A 1 175 ? 5.867 2.058 -8.566 1.00 98.69 175 ALA A O 1
ATOM 1234 N N . ILE A 1 176 ? 4.169 1.534 -7.185 1.00 98.81 176 ILE A N 1
ATOM 1235 C CA . ILE A 1 176 ? 3.738 0.330 -7.901 1.00 98.81 176 ILE A CA 1
ATOM 1236 C C . ILE A 1 176 ? 2.219 0.337 -8.044 1.00 98.81 176 ILE A C 1
ATOM 1238 O O . ILE A 1 176 ? 1.496 0.486 -7.059 1.00 98.81 176 ILE A O 1
ATOM 1242 N N . ARG A 1 177 ? 1.731 0.082 -9.257 1.00 98.62 177 ARG A N 1
ATOM 1243 C CA . ARG A 1 177 ? 0.304 -0.062 -9.542 1.00 98.62 177 ARG A CA 1
ATOM 1244 C C . ARG A 1 177 ? 0.010 -1.281 -10.396 1.00 98.62 177 ARG A C 1
ATOM 1246 O O . ARG A 1 177 ? 0.604 -1.463 -11.459 1.00 98.62 177 ARG A O 1
ATOM 1253 N N . LEU A 1 178 ? -0.951 -2.083 -9.948 1.00 98.50 178 LEU A N 1
ATOM 1254 C CA . LEU A 1 178 ? -1.597 -3.110 -10.758 1.00 98.50 178 LEU A CA 1
ATOM 1255 C C . LEU A 1 178 ? -2.938 -2.566 -11.236 1.00 98.50 178 LEU A C 1
ATOM 1257 O O . LEU A 1 178 ? -3.792 -2.228 -10.417 1.00 98.50 178 LEU A O 1
ATOM 1261 N N . ARG A 1 179 ? -3.117 -2.481 -12.555 1.00 96.00 179 ARG A N 1
ATOM 1262 C CA . ARG A 1 179 ? -4.310 -1.894 -13.169 1.00 96.00 179 ARG A CA 1
ATOM 1263 C C . ARG A 1 179 ? -5.016 -2.859 -14.108 1.00 96.00 179 ARG A C 1
ATOM 1265 O O . ARG A 1 179 ? -4.380 -3.695 -14.759 1.00 96.00 179 ARG A O 1
ATOM 1272 N N . GLN A 1 180 ? -6.331 -2.705 -14.207 1.00 94.88 180 GLN A N 1
ATOM 1273 C CA . GLN A 1 180 ? -7.158 -3.573 -15.036 1.00 94.88 180 GLN A CA 1
ATOM 1274 C C . GLN A 1 180 ? -6.840 -3.390 -16.531 1.00 94.88 180 GLN A C 1
ATOM 1276 O O . GLN A 1 180 ? -6.621 -2.285 -17.044 1.00 94.88 180 GLN A O 1
ATOM 1281 N N . GLY A 1 181 ? -6.813 -4.501 -17.258 1.00 93.31 181 GLY A N 1
ATOM 1282 C CA . GLY A 1 181 ? -6.752 -4.523 -18.713 1.00 93.31 181 GLY A CA 1
ATOM 1283 C C . GLY A 1 181 ? -8.068 -4.062 -19.333 1.00 93.31 181 GLY A C 1
ATOM 1284 O O . GLY A 1 181 ? -9.151 -4.388 -18.862 1.00 93.31 181 GLY A O 1
ATOM 1285 N N . THR A 1 182 ? -7.980 -3.324 -20.435 1.00 89.06 182 THR A N 1
ATOM 1286 C CA . THR A 1 182 ? -9.153 -2.874 -21.208 1.00 89.06 182 THR A CA 1
ATOM 1287 C C . THR A 1 182 ? -9.773 -3.961 -22.082 1.00 89.06 182 THR A C 1
ATOM 1289 O O . THR A 1 182 ? -10.937 -3.856 -22.459 1.00 89.06 182 THR A O 1
ATOM 1292 N N . ASP A 1 183 ? -9.008 -5.003 -22.407 1.00 83.31 183 ASP A N 1
ATOM 1293 C CA . ASP A 1 183 ? -9.491 -6.190 -23.109 1.00 83.31 183 ASP A CA 1
ATOM 1294 C C . ASP A 1 183 ? -8.862 -7.425 -22.464 1.00 83.31 183 ASP A C 1
ATOM 1296 O O . ASP A 1 183 ? -7.713 -7.782 -22.729 1.00 83.31 183 ASP A O 1
ATOM 1300 N N . ILE A 1 184 ? -9.627 -8.039 -21.564 1.00 82.12 184 ILE A N 1
ATOM 1301 C CA . ILE A 1 184 ? -9.239 -9.235 -20.812 1.00 82.12 184 ILE A CA 1
ATOM 1302 C C . ILE A 1 184 ? -9.960 -10.488 -21.322 1.00 82.12 184 ILE A C 1
ATOM 1304 O O . ILE A 1 184 ? -10.198 -11.430 -20.573 1.00 82.12 184 ILE A O 1
ATOM 1308 N N . GLY A 1 185 ? -10.333 -10.521 -22.607 1.00 74.50 185 GLY A N 1
ATOM 1309 C CA . GLY A 1 185 ? -10.833 -11.743 -23.249 1.00 74.50 185 GLY A CA 1
ATOM 1310 C C . GLY A 1 185 ? -12.145 -12.281 -22.666 1.00 74.50 185 GLY A C 1
ATOM 1311 O O . GLY A 1 185 ? -12.399 -13.483 -22.739 1.00 74.50 185 GLY A O 1
ATOM 1312 N N . GLY A 1 186 ? -12.968 -11.402 -22.086 1.00 76.62 186 GLY A N 1
ATOM 1313 C CA . GLY A 1 186 ? -14.239 -11.754 -21.450 1.00 76.62 186 GLY A CA 1
ATOM 1314 C C . GLY A 1 186 ? -14.129 -12.244 -20.004 1.00 76.62 186 GLY A C 1
ATOM 1315 O O . GLY A 1 186 ? -15.131 -12.716 -19.477 1.00 76.62 186 GLY A O 1
ATOM 1316 N N . ALA A 1 187 ? -12.951 -12.158 -19.377 1.00 84.25 187 ALA A N 1
ATOM 1317 C CA . ALA A 1 187 ? -12.832 -12.291 -17.928 1.00 84.25 187 ALA A CA 1
ATOM 1318 C C . ALA A 1 187 ? -13.473 -11.087 -17.216 1.00 84.25 187 ALA A C 1
ATOM 1320 O O . ALA A 1 187 ? -13.549 -9.996 -17.781 1.00 84.25 187 ALA A O 1
ATOM 1321 N N . ASP A 1 188 ? -13.902 -11.291 -15.971 1.00 85.12 188 ASP A N 1
ATOM 1322 C CA . ASP A 1 188 ? -14.476 -10.225 -15.140 1.00 85.12 188 ASP A CA 1
ATOM 1323 C C . ASP A 1 188 ? -13.389 -9.426 -14.397 1.00 85.12 188 ASP A C 1
ATOM 1325 O O . ASP A 1 188 ? -13.594 -8.260 -14.060 1.00 85.12 188 ASP A O 1
ATOM 1329 N N . VAL A 1 189 ? -12.214 -10.034 -14.185 1.00 93.25 189 VAL A N 1
ATOM 1330 C CA . VAL A 1 189 ? -11.073 -9.451 -13.465 1.00 93.25 189 VAL A CA 1
ATOM 1331 C C . VAL A 1 189 ? -9.749 -9.702 -14.189 1.00 93.25 189 VAL A C 1
ATOM 1333 O O . VAL A 1 189 ? -9.558 -10.719 -14.860 1.00 93.25 189 VAL A O 1
ATOM 1336 N N . SER A 1 190 ? -8.824 -8.760 -14.043 1.00 97.25 190 SER A N 1
ATOM 1337 C CA . SER A 1 190 ? -7.416 -8.920 -14.398 1.00 97.25 190 SER A CA 1
ATOM 1338 C C . SER A 1 190 ? -6.669 -9.630 -13.275 1.00 97.25 190 SER A C 1
ATOM 1340 O O . SER A 1 190 ? -6.826 -9.252 -12.120 1.00 97.25 190 SER A O 1
ATOM 1342 N N . VAL A 1 191 ? -5.804 -10.596 -13.594 1.00 97.50 191 VAL A N 1
ATOM 1343 C CA . VAL A 1 191 ? -5.121 -11.407 -12.569 1.00 97.50 191 VAL A CA 1
ATOM 1344 C C . VAL A 1 191 ? -3.605 -11.289 -12.680 1.00 97.50 191 VAL A C 1
ATOM 1346 O O . VAL A 1 191 ? -3.035 -11.539 -13.747 1.00 97.50 191 VAL A O 1
ATOM 1349 N N . PHE A 1 192 ? -2.944 -10.985 -11.560 1.00 98.56 192 PHE A N 1
ATOM 1350 C CA . PHE A 1 192 ? -1.494 -11.101 -11.400 1.00 98.56 192 PHE A CA 1
ATOM 1351 C C . PHE A 1 192 ? -1.150 -12.263 -10.464 1.00 98.56 192 PHE A C 1
ATOM 1353 O O . PHE A 1 192 ? -1.412 -12.215 -9.267 1.00 98.56 192 PHE A O 1
ATOM 1360 N N . ASN A 1 193 ? -0.550 -13.311 -11.021 1.00 98.50 193 ASN A N 1
ATOM 1361 C CA . ASN A 1 193 ? -0.074 -14.494 -10.310 1.00 98.50 193 ASN A CA 1
ATOM 1362 C C . ASN A 1 193 ? 1.406 -14.306 -9.984 1.00 98.50 193 ASN A C 1
ATOM 1364 O O . ASN A 1 193 ? 2.288 -14.695 -10.762 1.00 98.50 193 ASN A O 1
ATOM 1368 N N . GLY A 1 194 ? 1.673 -13.642 -8.870 1.00 98.12 194 GLY A N 1
ATOM 1369 C CA . GLY A 1 194 ? 3.013 -13.204 -8.528 1.00 98.12 194 GLY A CA 1
ATOM 1370 C C . GLY A 1 194 ? 3.063 -12.380 -7.259 1.00 98.12 194 GLY A C 1
ATOM 1371 O O . GLY A 1 194 ? 2.056 -11.820 -6.838 1.00 98.12 194 GLY A O 1
ATOM 1372 N N . ASP A 1 195 ? 4.257 -12.267 -6.691 1.00 98.81 195 ASP A N 1
ATOM 1373 C CA . ASP A 1 195 ? 4.484 -11.481 -5.482 1.00 98.81 195 ASP A CA 1
ATOM 1374 C C . ASP A 1 195 ? 5.037 -10.090 -5.810 1.00 98.81 195 ASP A C 1
ATOM 1376 O O . ASP A 1 195 ? 5.775 -9.891 -6.786 1.00 98.81 195 ASP A O 1
ATOM 1380 N N . ILE A 1 196 ? 4.705 -9.131 -4.946 1.00 98.88 196 ILE A N 1
ATOM 1381 C CA . ILE A 1 196 ? 5.362 -7.824 -4.874 1.00 98.88 196 ILE A CA 1
ATOM 1382 C C . ILE A 1 196 ? 6.174 -7.823 -3.582 1.00 98.88 196 ILE A C 1
ATOM 1384 O O . ILE A 1 196 ? 5.613 -7.752 -2.493 1.00 98.88 196 ILE A O 1
ATOM 1388 N N . ILE A 1 197 ? 7.494 -7.922 -3.693 1.00 98.94 197 ILE A N 1
ATOM 1389 C CA . ILE A 1 197 ? 8.407 -8.004 -2.553 1.00 98.94 197 ILE A CA 1
ATOM 1390 C C . ILE A 1 197 ? 9.162 -6.683 -2.444 1.00 98.94 197 ILE A C 1
ATOM 1392 O O . ILE A 1 197 ? 9.946 -6.333 -3.325 1.00 98.94 197 ILE A O 1
ATOM 1396 N N . ASN A 1 198 ? 8.948 -5.959 -1.350 1.00 98.88 198 ASN A N 1
ATOM 1397 C CA . ASN A 1 198 ? 9.686 -4.745 -1.039 1.00 98.88 198 ASN A CA 1
ATOM 1398 C C . ASN A 1 198 ? 10.667 -4.989 0.111 1.00 98.88 198 ASN A C 1
ATOM 1400 O O . ASN A 1 198 ? 10.260 -5.173 1.247 1.00 98.88 198 ASN A O 1
ATOM 1404 N N . GLU A 1 199 ? 11.958 -4.955 -0.177 1.00 98.88 199 GLU A N 1
ATOM 1405 C CA . GLU A 1 199 ? 13.073 -4.955 0.779 1.00 98.88 199 GLU A CA 1
ATOM 1406 C C . GLU A 1 199 ? 13.757 -3.577 0.867 1.00 98.88 199 GLU A C 1
ATOM 1408 O O . GLU A 1 199 ? 14.590 -3.363 1.744 1.00 98.88 199 GLU A O 1
ATOM 1413 N N . GLY A 1 200 ? 13.405 -2.652 -0.033 1.00 98.81 200 GLY A N 1
ATOM 1414 C CA . GLY A 1 200 ? 13.895 -1.276 -0.071 1.00 98.81 200 GLY A CA 1
ATOM 1415 C C . GLY A 1 200 ? 12.804 -0.259 0.270 1.00 98.81 200 GLY A C 1
ATOM 1416 O O . GLY A 1 200 ? 12.045 -0.431 1.225 1.00 98.81 200 GLY A O 1
ATOM 1417 N N . THR A 1 201 ? 12.716 0.808 -0.522 1.00 98.88 201 THR A N 1
ATOM 1418 C CA . THR A 1 201 ? 11.787 1.921 -0.290 1.00 98.88 201 THR A CA 1
ATOM 1419 C C . THR A 1 201 ? 10.873 2.150 -1.493 1.00 98.88 201 THR A C 1
ATOM 1421 O O . THR A 1 201 ? 11.350 2.335 -2.615 1.00 98.88 201 THR A O 1
ATOM 1424 N N . LEU A 1 202 ? 9.564 2.190 -1.248 1.00 98.94 202 LEU A N 1
ATOM 1425 C CA . LEU A 1 202 ? 8.542 2.626 -2.201 1.00 98.94 202 LEU A CA 1
ATOM 1426 C C . LEU A 1 202 ? 7.974 3.970 -1.742 1.00 98.94 202 LEU A C 1
ATOM 1428 O O . LEU A 1 202 ? 7.568 4.086 -0.587 1.00 98.94 202 LEU A O 1
ATOM 1432 N N . ILE A 1 203 ? 7.941 4.963 -2.633 1.00 98.75 203 ILE A N 1
ATOM 1433 C CA . ILE A 1 203 ? 7.443 6.313 -2.336 1.00 98.75 203 ILE A CA 1
ATOM 1434 C C . ILE A 1 203 ? 6.404 6.727 -3.379 1.00 98.75 203 ILE A C 1
ATOM 1436 O O . ILE A 1 203 ? 6.647 6.601 -4.580 1.00 98.75 203 ILE A O 1
ATOM 1440 N N . SER A 1 204 ? 5.277 7.272 -2.925 1.00 98.12 204 SER A N 1
ATOM 1441 C CA . SER A 1 204 ? 4.329 8.017 -3.761 1.00 98.12 204 SER A CA 1
ATOM 1442 C C . SER A 1 204 ? 4.139 9.433 -3.224 1.00 98.12 204 SER A C 1
ATOM 1444 O O . SER A 1 204 ? 3.753 9.614 -2.070 1.00 98.12 204 SER A O 1
ATOM 1446 N N . GLU A 1 205 ? 4.373 10.439 -4.070 1.00 97.12 205 GLU A N 1
ATOM 1447 C CA . GLU A 1 205 ? 4.248 11.853 -3.682 1.00 97.12 205 GLU A CA 1
ATOM 1448 C C . GLU A 1 205 ? 2.798 12.343 -3.545 1.00 97.12 205 GLU A C 1
ATOM 1450 O O . GLU A 1 205 ? 2.567 13.326 -2.840 1.00 97.12 205 GLU A O 1
ATOM 1455 N N . THR A 1 206 ? 1.826 11.677 -4.183 1.00 95.31 206 THR A N 1
ATOM 1456 C CA . THR A 1 206 ? 0.427 12.152 -4.196 1.00 95.31 206 THR A CA 1
ATOM 1457 C C . THR A 1 206 ? -0.621 11.076 -3.926 1.00 95.31 206 THR A C 1
ATOM 1459 O O . THR A 1 206 ? -1.644 11.401 -3.329 1.00 95.31 206 THR A O 1
ATOM 1462 N N . ASP A 1 207 ? -0.407 9.821 -4.326 1.00 95.75 207 ASP A N 1
ATOM 1463 C CA . ASP A 1 207 ? -1.401 8.753 -4.169 1.00 95.75 207 ASP A CA 1
ATOM 1464 C C . ASP A 1 207 ? -0.862 7.622 -3.285 1.00 95.75 207 ASP A C 1
ATOM 1466 O O . ASP A 1 207 ? -0.557 7.841 -2.108 1.00 95.75 207 ASP A O 1
ATOM 1470 N N . SER A 1 208 ? -0.784 6.407 -3.827 1.00 97.75 208 SER A N 1
ATOM 1471 C CA . SER A 1 208 ? -0.557 5.204 -3.054 1.00 97.75 208 SER A CA 1
ATOM 1472 C C . SER A 1 208 ? 0.838 4.649 -3.313 1.00 97.75 208 SER A C 1
ATOM 1474 O O . SER A 1 208 ? 1.279 4.577 -4.463 1.00 97.75 208 SER A O 1
ATOM 1476 N N . GLY A 1 209 ? 1.541 4.231 -2.258 1.00 98.56 209 GLY A N 1
ATOM 1477 C CA . GLY A 1 209 ? 2.831 3.550 -2.407 1.00 98.56 209 GLY A CA 1
ATOM 1478 C C . GLY A 1 209 ? 2.672 2.289 -3.263 1.00 98.56 209 GLY A C 1
ATOM 1479 O O . GLY A 1 209 ? 3.344 2.131 -4.283 1.00 98.56 209 GLY A O 1
ATOM 1480 N N . VAL A 1 210 ? 1.698 1.446 -2.906 1.00 98.88 210 VAL A N 1
ATOM 1481 C CA . VAL A 1 210 ? 1.231 0.325 -3.737 1.00 98.88 210 VAL A CA 1
ATOM 1482 C C . VAL A 1 210 ? -0.279 0.414 -3.951 1.00 98.88 210 VAL A C 1
ATOM 1484 O O . VAL A 1 210 ? -1.033 0.503 -2.981 1.00 98.88 210 VAL A O 1
ATOM 1487 N N . LEU A 1 211 ? -0.726 0.351 -5.207 1.00 98.69 211 LEU A N 1
ATOM 1488 C CA . LEU A 1 211 ? -2.141 0.368 -5.590 1.00 98.69 211 LEU A CA 1
ATOM 1489 C C . LEU A 1 211 ? -2.540 -0.902 -6.349 1.00 98.69 211 LEU A C 1
ATOM 1491 O O . LEU A 1 211 ? -2.000 -1.193 -7.417 1.00 98.69 211 LEU A O 1
ATOM 1495 N N . ILE A 1 212 ? -3.541 -1.610 -5.831 1.00 98.62 212 ILE A N 1
ATOM 1496 C CA . ILE A 1 212 ? -4.270 -2.667 -6.535 1.00 98.62 212 ILE A CA 1
ATOM 1497 C C . ILE A 1 212 ? -5.632 -2.102 -6.934 1.00 98.62 212 ILE A C 1
ATOM 1499 O O . ILE A 1 212 ? -6.454 -1.791 -6.071 1.00 98.62 212 ILE A O 1
ATOM 1503 N N . GLU A 1 213 ? -5.865 -1.916 -8.231 1.00 97.50 213 GLU A N 1
ATOM 1504 C CA . GLU A 1 213 ? -7.100 -1.297 -8.713 1.00 97.50 213 GLU A CA 1
ATOM 1505 C C . GLU A 1 213 ? -8.345 -2.183 -8.595 1.00 97.50 213 GLU A C 1
ATOM 1507 O O . GLU A 1 213 ? -8.282 -3.395 -8.403 1.00 97.50 213 GLU A O 1
ATOM 1512 N N . SER A 1 214 ? -9.510 -1.548 -8.746 1.00 95.31 214 SER A N 1
ATOM 1513 C CA . SER A 1 214 ? -10.783 -2.249 -8.895 1.00 95.31 214 SER A CA 1
ATOM 1514 C C . SER A 1 214 ? -10.727 -3.133 -10.146 1.00 95.31 214 SER A C 1
ATOM 1516 O O . SER A 1 214 ? -10.159 -2.738 -11.164 1.00 95.31 214 SER A O 1
ATOM 1518 N N . GLY A 1 215 ? -11.298 -4.332 -10.072 1.00 96.00 215 GLY A N 1
ATOM 1519 C CA . GLY A 1 215 ? -11.235 -5.327 -11.142 1.00 96.00 215 GLY A CA 1
ATOM 1520 C C . GLY A 1 215 ? -9.882 -6.033 -11.271 1.00 96.00 215 GLY A C 1
ATOM 1521 O O . GLY A 1 215 ? -9.635 -6.651 -12.309 1.00 96.00 215 GLY A O 1
ATOM 1522 N N . VAL A 1 216 ? -9.005 -5.938 -10.261 1.00 98.19 216 VAL A N 1
ATOM 1523 C CA . VAL A 1 216 ? -7.704 -6.623 -10.223 1.00 98.19 216 VAL A CA 1
ATOM 1524 C C . VAL A 1 216 ? -7.616 -7.598 -9.050 1.00 98.19 216 VAL A C 1
ATOM 1526 O O . VAL A 1 216 ? -7.751 -7.216 -7.891 1.00 98.19 216 VAL A O 1
ATOM 1529 N N . GLU A 1 217 ? -7.276 -8.844 -9.361 1.00 98.25 217 GLU A N 1
ATOM 1530 C CA . GLU A 1 217 ? -6.914 -9.879 -8.398 1.00 98.25 217 GLU A CA 1
ATOM 1531 C C . GLU A 1 217 ? -5.390 -10.039 -8.338 1.00 98.25 217 GLU A C 1
ATOM 1533 O O . GLU A 1 217 ? -4.732 -10.392 -9.326 1.00 98.25 217 GLU A O 1
ATOM 1538 N N . LEU A 1 218 ? -4.822 -9.816 -7.153 1.00 98.62 218 LEU A N 1
ATOM 1539 C CA . LEU A 1 218 ? -3.464 -10.233 -6.830 1.00 98.62 218 LEU A CA 1
ATOM 1540 C C . LEU A 1 218 ? -3.506 -11.658 -6.264 1.00 98.62 218 LEU A C 1
ATOM 1542 O O . LEU A 1 218 ? -3.703 -11.860 -5.067 1.00 98.62 218 LEU A O 1
ATOM 1546 N N . ASN A 1 219 ? -3.264 -12.650 -7.120 1.00 97.69 219 ASN A N 1
ATOM 1547 C CA . ASN A 1 219 ? -3.084 -14.042 -6.709 1.00 97.69 219 ASN A CA 1
ATOM 1548 C C . ASN A 1 219 ? -1.624 -14.290 -6.294 1.00 97.69 219 ASN A C 1
ATOM 1550 O O . ASN A 1 219 ? -0.855 -15.005 -6.943 1.00 97.69 219 ASN A O 1
ATOM 1554 N N . GLY A 1 220 ? -1.239 -13.608 -5.226 1.00 97.50 220 GLY A N 1
ATOM 1555 C CA . GLY A 1 220 ? 0.085 -13.596 -4.626 1.00 97.50 220 GLY A CA 1
ATOM 1556 C C . GLY A 1 220 ? 0.060 -12.718 -3.382 1.00 97.50 220 GLY A C 1
ATOM 1557 O O . GLY A 1 220 ? -1.008 -12.428 -2.838 1.00 97.50 220 GLY A O 1
ATOM 1558 N N . THR A 1 221 ? 1.228 -12.300 -2.908 1.00 98.75 221 THR A N 1
ATOM 1559 C CA . THR A 1 221 ? 1.336 -11.490 -1.689 1.00 98.75 221 THR A CA 1
ATOM 1560 C C . THR A 1 221 ? 2.171 -10.237 -1.927 1.00 98.75 221 THR A C 1
ATOM 1562 O O . THR A 1 221 ? 3.240 -10.282 -2.538 1.00 98.75 221 THR A O 1
ATOM 1565 N N . ILE A 1 222 ? 1.705 -9.104 -1.398 1.00 98.94 222 ILE A N 1
ATOM 1566 C CA . ILE A 1 222 ? 2.566 -7.951 -1.136 1.00 98.94 222 ILE A CA 1
ATOM 1567 C C . ILE A 1 222 ? 3.337 -8.264 0.146 1.00 98.94 222 ILE A C 1
ATOM 1569 O O . ILE A 1 222 ? 2.749 -8.311 1.225 1.00 98.94 222 ILE A O 1
ATOM 1573 N N . VAL A 1 223 ? 4.642 -8.491 0.039 1.00 98.94 223 VAL A N 1
ATOM 1574 C CA . VAL A 1 223 ? 5.531 -8.736 1.179 1.00 98.94 223 VAL A CA 1
ATOM 1575 C C . VAL A 1 223 ? 6.388 -7.498 1.394 1.00 98.94 223 VAL A C 1
ATOM 1577 O O . VAL A 1 223 ? 7.294 -7.218 0.610 1.00 98.94 223 VAL A O 1
ATOM 1580 N N . ASN A 1 224 ? 6.117 -6.752 2.462 1.00 98.88 224 ASN A N 1
ATOM 1581 C CA . ASN A 1 224 ? 6.905 -5.581 2.824 1.00 98.88 224 ASN A CA 1
ATOM 1582 C C . ASN A 1 224 ? 7.907 -5.907 3.935 1.00 98.88 224 ASN A C 1
ATOM 1584 O O . ASN A 1 224 ? 7.517 -6.059 5.084 1.00 98.88 224 ASN A O 1
ATOM 1588 N N . ASN A 1 225 ? 9.191 -5.960 3.605 1.00 98.88 225 ASN A N 1
ATOM 1589 C CA . ASN A 1 225 ? 10.323 -6.023 4.535 1.00 98.88 225 ASN A CA 1
ATOM 1590 C C . ASN A 1 225 ? 11.037 -4.668 4.702 1.00 98.88 225 ASN A C 1
ATOM 1592 O O . ASN A 1 225 ? 11.879 -4.534 5.587 1.00 98.88 225 ASN A O 1
ATOM 1596 N N . GLY A 1 226 ? 10.737 -3.694 3.840 1.00 98.75 226 GLY A N 1
ATOM 1597 C CA . GLY A 1 226 ? 11.312 -2.351 3.856 1.00 98.75 226 GLY A CA 1
ATOM 1598 C C . GLY A 1 226 ? 10.285 -1.281 4.230 1.00 98.75 226 GLY A C 1
ATOM 1599 O O . GLY A 1 226 ? 9.460 -1.476 5.125 1.00 98.75 226 GLY A O 1
ATOM 1600 N N . THR A 1 227 ? 10.328 -0.149 3.531 1.00 98.88 227 THR A N 1
ATOM 1601 C CA . THR A 1 227 ? 9.416 0.981 3.752 1.00 98.88 227 THR A CA 1
ATOM 1602 C C . THR A 1 227 ? 8.484 1.175 2.563 1.00 98.88 227 THR A C 1
ATOM 1604 O O . THR A 1 227 ? 8.937 1.237 1.419 1.00 98.88 227 THR A O 1
ATOM 1607 N N . ILE A 1 228 ? 7.191 1.335 2.840 1.00 98.94 228 ILE A N 1
ATOM 1608 C CA . ILE A 1 228 ? 6.196 1.834 1.887 1.00 98.94 228 ILE A CA 1
ATOM 1609 C C . ILE A 1 228 ? 5.637 3.140 2.446 1.00 98.94 228 ILE A C 1
ATOM 1611 O O . ILE A 1 228 ? 5.006 3.137 3.501 1.00 98.94 228 ILE A O 1
ATOM 1615 N N . ASP A 1 229 ? 5.875 4.242 1.742 1.00 98.69 229 ASP A N 1
ATOM 1616 C CA . ASP A 1 229 ? 5.381 5.574 2.084 1.00 98.69 229 ASP A CA 1
ATOM 1617 C C . ASP A 1 229 ? 4.521 6.104 0.936 1.00 98.69 229 ASP A C 1
ATOM 1619 O O . ASP A 1 229 ? 4.995 6.272 -0.189 1.00 98.69 229 ASP A O 1
ATOM 1623 N N . GLY A 1 230 ? 3.238 6.337 1.192 1.00 97.88 230 GLY A N 1
ATOM 1624 C CA . GLY A 1 230 ? 2.365 6.955 0.202 1.00 97.88 230 GLY A CA 1
ATOM 1625 C C . GLY A 1 230 ? 1.621 8.147 0.767 1.00 97.88 230 GLY A C 1
ATOM 1626 O O . GLY A 1 230 ? 1.041 8.085 1.852 1.00 97.88 230 GLY A O 1
ATOM 1627 N N . ALA A 1 231 ? 1.603 9.243 0.015 1.00 95.94 231 ALA A N 1
ATOM 1628 C CA . ALA A 1 231 ? 0.995 10.490 0.458 1.00 95.94 231 ALA A CA 1
ATOM 1629 C C . ALA A 1 231 ? -0.508 10.360 0.764 1.00 95.9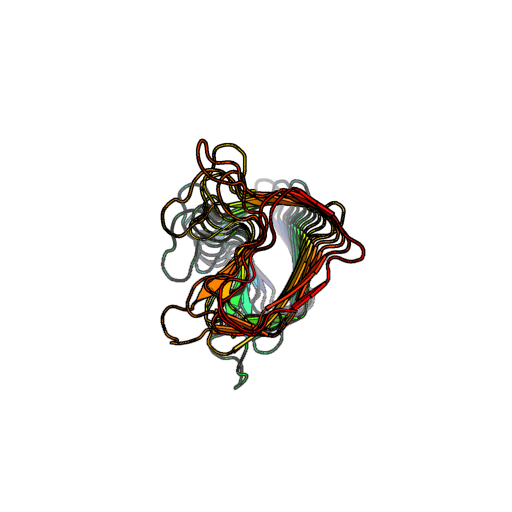4 231 ALA A C 1
ATOM 1631 O O . ALA A 1 231 ? -0.978 10.925 1.753 1.00 95.94 231 ALA A O 1
ATOM 1632 N N . PHE A 1 232 ? -1.254 9.594 -0.038 1.00 95.56 232 PHE A N 1
ATOM 1633 C CA . PHE A 1 232 ? -2.676 9.327 0.183 1.00 95.56 232 PHE A CA 1
ATOM 1634 C C . PHE A 1 232 ? -2.928 7.973 0.841 1.00 95.56 232 PHE A C 1
ATOM 1636 O O . PHE A 1 232 ? -3.663 7.924 1.825 1.00 95.56 232 PHE A O 1
ATOM 1643 N N . ASN A 1 233 ? -2.319 6.887 0.348 1.00 98.06 233 ASN A N 1
ATOM 1644 C CA . ASN A 1 233 ? -2.301 5.628 1.095 1.00 98.06 233 ASN A CA 1
ATOM 1645 C C . ASN A 1 233 ? -0.934 4.939 1.062 1.00 98.06 233 ASN A C 1
ATOM 1647 O O . ASN A 1 233 ? -0.245 4.989 0.056 1.00 98.06 233 ASN A O 1
ATOM 1651 N N . GLY A 1 234 ? -0.550 4.206 2.104 1.00 98.56 234 GLY A N 1
ATOM 1652 C CA . GLY A 1 234 ? 0.642 3.352 2.022 1.00 98.56 234 GLY A CA 1
ATOM 1653 C C . GLY A 1 234 ? 0.411 2.209 1.025 1.00 98.56 234 GLY A C 1
ATOM 1654 O O . GLY A 1 234 ? 1.027 2.149 -0.042 1.00 98.56 234 GLY A O 1
ATOM 1655 N N . VAL A 1 235 ? -0.555 1.344 1.341 1.00 98.88 235 VAL A N 1
ATOM 1656 C CA . VAL A 1 235 ? -1.060 0.290 0.449 1.00 98.88 235 VAL A CA 1
ATOM 1657 C C . VAL A 1 235 ? -2.570 0.434 0.284 1.00 98.88 235 VAL A C 1
ATOM 1659 O O . VAL A 1 235 ? -3.296 0.605 1.263 1.00 98.88 235 VAL A O 1
ATOM 1662 N N . SER A 1 236 ? -3.059 0.341 -0.950 1.00 98.56 236 SER A N 1
ATOM 1663 C CA . SER A 1 236 ? -4.483 0.440 -1.255 1.00 98.56 236 SER A CA 1
ATOM 1664 C C . SER A 1 236 ? -4.952 -0.725 -2.114 1.00 98.56 236 SER A C 1
ATOM 1666 O O . SER A 1 236 ? -4.500 -0.899 -3.245 1.00 98.56 236 SER A O 1
ATOM 1668 N N . PHE A 1 237 ? -5.906 -1.485 -1.584 1.00 98.62 237 PHE A N 1
ATOM 1669 C CA . PHE A 1 237 ? -6.825 -2.281 -2.384 1.00 98.62 237 PHE A CA 1
ATOM 1670 C C . PHE A 1 237 ? -8.032 -1.399 -2.681 1.00 98.62 237 PHE A C 1
ATOM 1672 O O . PHE A 1 237 ? -8.749 -0.985 -1.763 1.00 98.62 237 PHE A O 1
ATOM 1679 N N . ALA A 1 238 ? -8.208 -1.040 -3.949 1.00 97.12 238 ALA A N 1
ATOM 1680 C CA . ALA A 1 238 ? -9.173 -0.032 -4.348 1.00 97.12 238 ALA A CA 1
ATOM 1681 C C . ALA A 1 238 ? -10.610 -0.433 -3.997 1.00 97.12 238 ALA A C 1
ATOM 1683 O O . ALA A 1 238 ? -10.985 -1.608 -4.027 1.00 97.12 238 ALA A O 1
ATOM 1684 N N . ASN A 1 239 ? -11.420 0.584 -3.722 1.00 95.06 239 ASN A N 1
ATOM 1685 C CA . ASN A 1 239 ? -12.847 0.442 -3.464 1.00 95.06 239 ASN A CA 1
ATOM 1686 C C . ASN A 1 239 ? -13.596 -0.107 -4.694 1.00 95.06 239 ASN A C 1
ATOM 1688 O O . ASN A 1 239 ? -13.111 -0.074 -5.831 1.00 95.06 239 ASN A O 1
ATOM 1692 N N . GLY A 1 240 ? -14.814 -0.588 -4.461 1.00 91.06 240 GLY A N 1
ATOM 1693 C CA . GLY A 1 240 ? -15.695 -1.164 -5.478 1.00 91.06 240 GLY A CA 1
ATOM 1694 C C . GLY A 1 240 ? -15.857 -2.681 -5.378 1.00 91.06 240 GLY A C 1
ATOM 1695 O O . GLY A 1 240 ? -16.506 -3.259 -6.245 1.00 91.06 240 GLY A O 1
ATOM 1696 N N . GLY A 1 241 ? -15.287 -3.322 -4.351 1.00 90.69 241 GLY A N 1
ATOM 1697 C CA . GLY A 1 241 ? -15.561 -4.719 -4.002 1.00 90.69 241 GLY A CA 1
ATOM 1698 C C . GLY A 1 241 ? -14.914 -5.779 -4.896 1.00 90.69 241 GLY A C 1
ATOM 1699 O O . GLY A 1 241 ? -15.153 -6.957 -4.681 1.00 90.69 241 GLY A O 1
ATOM 1700 N N . THR A 1 242 ? -14.107 -5.397 -5.890 1.00 94.44 242 THR A N 1
ATOM 1701 C CA . THR A 1 242 ? -13.548 -6.330 -6.895 1.00 94.44 242 THR A CA 1
ATOM 1702 C C . THR A 1 242 ? -12.023 -6.416 -6.900 1.00 94.44 242 THR A C 1
ATOM 1704 O O . THR A 1 242 ? -11.464 -7.179 -7.684 1.00 94.44 242 THR A O 1
ATOM 1707 N N . SER A 1 243 ? -11.340 -5.635 -6.059 1.00 97.25 243 SER A N 1
ATOM 1708 C CA . SER A 1 243 ? -9.909 -5.823 -5.805 1.00 97.25 243 SER A CA 1
ATOM 1709 C C . SER A 1 243 ? -9.702 -6.962 -4.799 1.00 97.25 243 SER A C 1
ATOM 1711 O O . SER A 1 243 ? -10.541 -7.160 -3.922 1.00 97.25 243 SER A O 1
ATOM 1713 N N . SER A 1 244 ? -8.613 -7.722 -4.897 1.00 98.25 244 SER A N 1
ATOM 1714 C CA . SER A 1 244 ? -8.304 -8.789 -3.929 1.00 98.25 244 SER A CA 1
ATOM 1715 C C . SER A 1 244 ? -6.803 -9.050 -3.806 1.00 98.25 244 SER A C 1
ATOM 1717 O O . SER A 1 244 ? -6.020 -8.659 -4.677 1.00 98.25 244 SER A O 1
ATOM 1719 N N . GLY A 1 245 ? -6.391 -9.691 -2.707 1.00 98.44 245 GLY A N 1
ATOM 1720 C CA . GLY A 1 245 ? -5.009 -10.121 -2.491 1.00 98.44 245 GLY A CA 1
ATOM 1721 C C . GLY A 1 245 ? -4.594 -10.201 -1.024 1.00 98.44 245 GLY A C 1
ATOM 1722 O O . GLY A 1 245 ? -5.386 -9.991 -0.106 1.00 98.44 245 GLY A O 1
ATOM 1723 N N . ALA A 1 246 ? -3.315 -10.494 -0.796 1.00 98.81 246 ALA A N 1
ATOM 1724 C CA . ALA A 1 246 ? -2.734 -10.573 0.540 1.00 98.81 246 ALA A CA 1
ATOM 1725 C C . ALA A 1 246 ? -1.629 -9.529 0.749 1.00 98.81 246 ALA A C 1
ATOM 1727 O O . ALA A 1 246 ? -0.852 -9.227 -0.158 1.00 98.81 246 ALA A O 1
ATOM 1728 N N . LEU A 1 247 ? -1.534 -9.016 1.973 1.00 98.94 247 LEU A N 1
ATOM 1729 C CA . LEU A 1 247 ? -0.488 -8.116 2.442 1.00 98.94 247 LEU A CA 1
ATOM 1730 C C . LEU A 1 247 ? 0.142 -8.684 3.717 1.00 98.94 247 LEU A C 1
ATOM 1732 O O . LEU A 1 247 ? -0.536 -8.870 4.727 1.00 98.94 247 LEU A O 1
ATOM 1736 N N . GLN A 1 248 ? 1.452 -8.915 3.672 1.00 98.94 248 GLN A N 1
ATOM 1737 C CA . GLN A 1 248 ? 2.286 -9.241 4.824 1.00 98.94 248 GLN A CA 1
ATOM 1738 C C . GLN A 1 248 ? 3.274 -8.107 5.073 1.00 98.94 248 GLN A C 1
ATOM 1740 O O . GLN A 1 248 ? 4.160 -7.848 4.258 1.00 98.94 248 GLN A O 1
ATOM 1745 N N . ASN A 1 249 ? 3.131 -7.432 6.209 1.00 98.88 249 ASN A N 1
ATOM 1746 C CA . ASN A 1 249 ? 4.018 -6.346 6.600 1.00 98.88 249 ASN A CA 1
ATOM 1747 C C . ASN A 1 249 ? 4.994 -6.793 7.690 1.00 98.88 249 ASN A C 1
ATOM 1749 O O . ASN A 1 249 ? 4.583 -7.023 8.820 1.00 98.88 249 ASN A O 1
ATOM 1753 N N . PHE A 1 250 ? 6.278 -6.873 7.368 1.00 98.88 250 PHE A N 1
ATOM 1754 C CA . PHE A 1 250 ? 7.390 -7.064 8.304 1.00 98.88 250 PHE A CA 1
ATOM 1755 C C . PHE A 1 250 ? 8.179 -5.770 8.554 1.00 98.88 250 PHE A C 1
ATOM 1757 O O . PHE A 1 250 ? 8.857 -5.666 9.573 1.00 98.88 250 PHE A O 1
ATOM 1764 N N . GLY A 1 251 ? 8.105 -4.812 7.627 1.00 98.81 251 GLY A N 1
ATOM 1765 C CA . GLY A 1 251 ? 8.733 -3.497 7.717 1.00 98.81 251 GLY A CA 1
ATOM 1766 C C . GLY A 1 251 ? 7.762 -2.406 8.174 1.00 98.81 251 GLY A C 1
ATOM 1767 O O . GLY A 1 251 ? 6.940 -2.624 9.066 1.00 98.81 251 GLY A O 1
ATOM 1768 N N . THR A 1 252 ? 7.854 -1.233 7.548 1.00 98.88 252 THR A N 1
ATOM 1769 C CA . THR A 1 252 ? 7.022 -0.063 7.863 1.00 98.88 252 THR A CA 1
ATOM 1770 C C . THR A 1 252 ? 6.125 0.299 6.682 1.00 98.88 252 THR A C 1
ATOM 1772 O O . THR A 1 252 ? 6.600 0.450 5.554 1.00 98.88 252 THR A O 1
ATOM 1775 N N . ILE A 1 253 ? 4.833 0.492 6.945 1.00 98.94 253 ILE A N 1
ATOM 1776 C CA . ILE A 1 253 ? 3.882 1.121 6.021 1.00 98.94 253 ILE A CA 1
ATOM 1777 C C . ILE A 1 253 ? 3.414 2.425 6.660 1.00 98.94 253 ILE A C 1
ATOM 1779 O O . ILE A 1 253 ? 2.935 2.418 7.793 1.00 98.94 253 ILE A O 1
ATOM 1783 N N . THR A 1 254 ? 3.549 3.537 5.942 1.00 98.62 254 THR A N 1
ATOM 1784 C CA . THR A 1 254 ? 3.153 4.858 6.431 1.00 98.62 254 THR A CA 1
ATOM 1785 C C . THR A 1 254 ? 2.423 5.681 5.376 1.00 98.62 254 THR A C 1
ATOM 1787 O O . THR A 1 254 ? 2.540 5.439 4.173 1.00 98.62 254 THR A O 1
ATOM 1790 N N . SER A 1 255 ? 1.617 6.633 5.843 1.00 97.88 255 SER A N 1
ATOM 1791 C CA . SER A 1 255 ? 0.916 7.598 5.002 1.00 97.88 255 SER A CA 1
ATOM 1792 C C . SER A 1 255 ? 0.515 8.845 5.783 1.00 97.88 255 SER A C 1
ATOM 1794 O O . SER A 1 255 ? 0.283 8.785 6.991 1.00 97.88 255 SER A O 1
ATOM 1796 N N . ALA A 1 256 ? 0.354 9.968 5.081 1.00 95.06 256 ALA A N 1
ATOM 1797 C CA . ALA A 1 256 ? -0.280 11.161 5.637 1.00 95.06 256 ALA A CA 1
ATOM 1798 C C . ALA A 1 256 ? -1.822 11.066 5.672 1.00 95.06 256 ALA A C 1
ATOM 1800 O O . ALA A 1 256 ? -2.467 11.965 6.212 1.00 95.06 256 ALA A O 1
ATOM 1801 N N . SER A 1 257 ? -2.433 10.013 5.104 1.00 96.00 257 SER A N 1
ATOM 1802 C CA . SER A 1 257 ? -3.876 9.769 5.221 1.00 96.00 257 SER A CA 1
ATOM 1803 C C . SER A 1 257 ? -4.212 8.377 5.753 1.00 96.00 257 SER A C 1
ATOM 1805 O O . SER A 1 257 ? -4.522 8.274 6.930 1.00 96.00 257 SER A O 1
ATOM 1807 N N . ARG A 1 258 ? -4.182 7.305 4.952 1.00 97.81 258 ARG A N 1
ATOM 1808 C CA . ARG A 1 258 ? -4.440 5.938 5.453 1.00 97.81 258 ARG A CA 1
ATOM 1809 C C . ARG A 1 258 ? -3.224 5.076 5.183 1.00 97.81 258 ARG A C 1
ATOM 1811 O O . ARG A 1 258 ? -2.783 4.972 4.049 1.00 97.81 258 ARG A O 1
ATOM 1818 N N . ALA A 1 259 ? -2.673 4.411 6.183 1.00 98.62 259 ALA A N 1
ATOM 1819 C CA . ALA A 1 259 ? -1.559 3.507 5.925 1.00 98.62 259 ALA A CA 1
ATOM 1820 C C . ALA A 1 259 ? -2.006 2.322 5.054 1.00 98.62 259 ALA A C 1
ATOM 1822 O O . ALA A 1 259 ? -1.330 1.979 4.085 1.00 98.62 259 ALA A O 1
ATOM 1823 N N . VAL A 1 260 ? -3.176 1.744 5.355 1.00 98.81 260 VAL A N 1
ATOM 1824 C CA . VAL A 1 260 ? -3.766 0.651 4.570 1.00 98.81 260 VAL A CA 1
ATOM 1825 C C . VAL A 1 260 ? -5.247 0.912 4.295 1.00 98.81 260 VAL A C 1
ATOM 1827 O O . VAL A 1 260 ? -6.031 1.126 5.219 1.00 98.81 260 VAL A O 1
ATOM 1830 N N . ASN A 1 261 ? -5.640 0.849 3.021 1.00 98.62 261 ASN A N 1
ATOM 1831 C CA . ASN A 1 261 ? -7.033 0.904 2.570 1.00 98.62 261 ASN A CA 1
ATOM 1832 C C . ASN A 1 261 ? -7.485 -0.459 2.022 1.00 98.62 261 ASN A C 1
ATOM 1834 O O . ASN A 1 261 ? -6.824 -1.028 1.152 1.00 98.62 261 ASN A O 1
ATOM 1838 N N . ILE A 1 262 ? -8.632 -0.949 2.494 1.00 98.38 262 ILE A N 1
ATOM 1839 C CA . ILE A 1 262 ? -9.239 -2.231 2.117 1.00 98.38 262 ILE A CA 1
ATOM 1840 C C . ILE A 1 262 ? -10.633 -1.960 1.534 1.00 98.38 262 ILE A C 1
ATOM 1842 O O . ILE A 1 262 ? -11.591 -1.723 2.264 1.00 98.38 262 ILE A O 1
ATOM 1846 N N . GLY A 1 263 ? -10.758 -1.972 0.208 1.00 95.75 263 GLY A N 1
ATOM 1847 C CA . GLY A 1 263 ? -12.025 -1.695 -0.482 1.00 95.75 263 GLY A CA 1
ATOM 1848 C C . GLY A 1 263 ? -12.610 -2.861 -1.289 1.00 95.75 263 GLY A C 1
ATOM 1849 O O . GLY A 1 263 ? -13.623 -2.687 -1.966 1.00 95.75 263 GLY A O 1
ATOM 1850 N N . GLY A 1 264 ? -11.950 -4.016 -1.274 1.00 94.31 264 GLY A N 1
ATOM 1851 C CA . GLY A 1 264 ? -12.235 -5.155 -2.144 1.00 94.31 264 GLY A CA 1
ATOM 1852 C C . GLY A 1 264 ? -12.827 -6.375 -1.434 1.00 94.31 264 GLY A C 1
ATOM 1853 O O . GLY A 1 264 ? -13.549 -6.256 -0.446 1.00 94.31 264 GLY A O 1
ATOM 1854 N N . GLN A 1 265 ? -12.507 -7.561 -1.938 1.00 96.56 265 GLN A N 1
ATOM 1855 C CA . GLN A 1 265 ? -12.924 -8.846 -1.383 1.00 96.56 265 GLN A CA 1
ATOM 1856 C C . GLN A 1 265 ? -11.729 -9.770 -1.157 1.00 96.56 265 GLN A C 1
ATOM 1858 O O . GLN A 1 265 ? -10.710 -9.679 -1.836 1.00 96.56 265 GLN A O 1
ATOM 1863 N N . ASP A 1 266 ? -11.880 -10.680 -0.205 1.00 97.81 266 ASP A N 1
ATOM 1864 C CA . ASP A 1 266 ? -10.921 -11.726 0.144 1.00 97.81 266 ASP A CA 1
ATOM 1865 C C . ASP A 1 266 ? -9.527 -11.164 0.464 1.00 97.81 266 ASP A C 1
ATOM 1867 O O . ASP A 1 266 ? -8.496 -11.749 0.128 1.00 97.81 266 ASP A O 1
ATOM 1871 N N . ILE A 1 267 ? -9.498 -10.002 1.127 1.00 98.62 267 ILE A N 1
ATOM 1872 C CA . ILE A 1 267 ? -8.256 -9.302 1.459 1.00 98.62 267 ILE A CA 1
ATOM 1873 C C . ILE A 1 267 ? -7.724 -9.777 2.810 1.00 98.62 267 ILE A C 1
ATOM 1875 O O . ILE A 1 267 ? -8.391 -9.663 3.837 1.00 98.62 267 ILE A O 1
ATOM 1879 N N . SER A 1 268 ? -6.483 -10.258 2.837 1.00 98.75 268 SER A N 1
ATOM 1880 C CA . SER A 1 268 ? -5.801 -10.641 4.078 1.00 98.75 268 SER A CA 1
ATOM 1881 C C . SER A 1 268 ? -4.676 -9.666 4.404 1.00 98.75 268 SER A C 1
ATOM 1883 O O . SER A 1 268 ? -3.687 -9.604 3.680 1.00 98.75 268 SER A O 1
ATOM 1885 N N . LEU A 1 269 ? -4.781 -8.970 5.534 1.00 98.88 269 LEU A N 1
ATOM 1886 C CA . LEU A 1 269 ? -3.716 -8.160 6.121 1.00 98.88 269 LEU A CA 1
ATOM 1887 C C . LEU A 1 269 ? -3.102 -8.898 7.316 1.00 98.88 269 LEU A C 1
ATOM 1889 O O . LEU A 1 269 ? -3.784 -9.163 8.303 1.00 98.88 269 LEU A O 1
ATOM 1893 N N . GLN A 1 270 ? -1.802 -9.179 7.251 1.00 98.94 270 GLN A N 1
ATOM 1894 C CA . GLN A 1 270 ? -1.001 -9.680 8.368 1.00 98.94 270 GLN A CA 1
ATOM 1895 C C . GLN A 1 270 ? 0.120 -8.691 8.681 1.00 98.94 270 GLN A C 1
ATOM 1897 O O . GLN A 1 270 ? 1.021 -8.477 7.870 1.00 98.94 270 GLN A O 1
ATOM 1902 N N . ASN A 1 271 ? 0.074 -8.089 9.864 1.00 98.88 271 ASN A N 1
ATOM 1903 C CA . ASN A 1 271 ? 1.072 -7.133 10.314 1.00 98.88 271 ASN A CA 1
ATOM 1904 C C . ASN A 1 271 ? 1.996 -7.742 11.370 1.00 98.88 271 ASN A C 1
ATOM 1906 O O . ASN A 1 271 ? 1.564 -8.033 12.478 1.00 98.88 271 ASN A O 1
ATOM 1910 N N . PHE A 1 272 ? 3.273 -7.882 11.040 1.00 98.88 272 PHE A N 1
ATOM 1911 C CA . PHE A 1 272 ? 4.363 -8.243 11.947 1.00 98.88 272 PHE A CA 1
ATOM 1912 C C . PHE A 1 272 ? 5.236 -7.037 12.324 1.00 98.88 272 PHE A C 1
ATOM 1914 O O . PHE A 1 272 ? 5.932 -7.109 13.337 1.00 98.88 272 PHE A O 1
ATOM 1921 N N . GLY A 1 273 ? 5.228 -5.982 11.502 1.00 98.81 273 GLY A N 1
ATOM 1922 C CA . GLY A 1 273 ? 6.001 -4.752 11.669 1.00 98.81 273 GLY A CA 1
ATOM 1923 C C . GLY A 1 273 ? 5.135 -3.562 12.087 1.00 98.81 273 GLY A C 1
ATOM 1924 O O . GLY A 1 273 ? 4.279 -3.672 12.963 1.00 98.81 273 GLY A O 1
ATOM 1925 N N . GLU A 1 274 ? 5.359 -2.411 11.460 1.00 98.88 274 GLU A N 1
ATOM 1926 C CA . GLU A 1 274 ? 4.714 -1.144 11.813 1.00 98.88 274 GLU A CA 1
ATOM 1927 C C . GLU A 1 274 ? 3.776 -0.659 10.705 1.00 98.88 274 GLU A C 1
ATOM 1929 O O . GLU A 1 274 ? 4.159 -0.580 9.535 1.00 98.88 274 GLU A O 1
ATOM 1934 N N . ILE A 1 275 ? 2.553 -0.293 11.079 1.00 98.94 275 ILE A N 1
ATOM 1935 C CA . ILE A 1 275 ? 1.590 0.399 10.223 1.00 98.94 275 ILE A CA 1
ATOM 1936 C C . ILE A 1 275 ? 1.205 1.692 10.939 1.00 98.94 275 ILE A C 1
ATOM 1938 O O . ILE A 1 275 ? 0.582 1.657 12.001 1.00 98.94 275 ILE A O 1
ATOM 1942 N N . LEU A 1 276 ? 1.622 2.823 10.373 1.00 97.94 276 LEU A N 1
ATOM 1943 C CA . LEU A 1 276 ? 1.621 4.124 11.041 1.00 97.94 276 LEU A CA 1
ATOM 1944 C C . LEU A 1 276 ? 1.038 5.221 10.154 1.00 97.94 276 LEU A C 1
ATOM 1946 O O . LEU A 1 276 ? 0.979 5.080 8.935 1.00 97.94 276 LEU A O 1
ATOM 1950 N N . THR A 1 277 ? 0.693 6.361 10.745 1.00 96.94 277 THR A N 1
ATOM 1951 C CA . THR A 1 277 ? 0.426 7.588 9.983 1.00 96.94 277 THR A CA 1
ATOM 1952 C C . THR A 1 277 ? 1.362 8.726 10.369 1.00 96.94 277 THR A C 1
ATOM 1954 O O . THR A 1 277 ? 1.740 8.879 11.529 1.00 96.94 277 THR A O 1
ATOM 1957 N N . SER A 1 278 ? 1.748 9.540 9.384 1.00 96.06 278 SER A N 1
ATOM 1958 C CA . SER A 1 278 ? 2.606 10.721 9.568 1.00 96.06 278 SER A CA 1
ATOM 1959 C C . SER A 1 278 ? 1.817 12.008 9.851 1.00 96.06 278 SER A C 1
ATOM 1961 O O . SER A 1 278 ? 2.408 13.028 10.204 1.00 96.06 278 SER A O 1
ATOM 1963 N N . ALA A 1 279 ? 0.491 11.951 9.726 1.00 96.44 279 ALA A N 1
ATOM 1964 C CA . ALA A 1 279 ? -0.468 12.993 10.080 1.00 96.44 279 ALA A CA 1
ATOM 1965 C C . ALA A 1 279 ? -1.779 12.345 10.561 1.00 96.44 279 ALA A C 1
ATOM 1967 O O . ALA A 1 279 ? -1.953 11.135 10.426 1.00 96.44 279 ALA A O 1
ATOM 1968 N N . SER A 1 280 ? -2.716 13.139 11.089 1.00 96.69 280 SER A N 1
ATOM 1969 C CA . SER A 1 280 ? -4.052 12.654 11.459 1.00 96.69 280 SER A CA 1
ATOM 1970 C C . SER A 1 280 ? -4.746 11.970 10.269 1.00 96.69 280 SER A C 1
ATOM 1972 O O . SER A 1 280 ? -4.974 12.630 9.246 1.00 96.69 280 SER A O 1
ATOM 1974 N N . PRO A 1 281 ? -5.098 10.673 10.370 1.00 96.50 281 PRO A N 1
ATOM 1975 C CA . PRO A 1 281 ? -5.729 9.956 9.276 1.00 96.50 281 PRO A CA 1
ATOM 1976 C C . PRO A 1 281 ? -7.114 10.507 8.954 1.00 96.50 281 PRO A C 1
ATOM 1978 O O . PRO A 1 281 ? -7.790 11.095 9.796 1.00 96.50 281 PRO A O 1
ATOM 1981 N N . ARG A 1 282 ? -7.592 10.270 7.730 1.00 93.44 282 ARG A N 1
ATOM 1982 C CA . ARG A 1 282 ? -8.944 10.695 7.328 1.00 93.44 282 ARG A CA 1
ATOM 1983 C C . ARG A 1 282 ? -10.039 9.908 8.054 1.00 93.44 282 ARG A C 1
ATOM 1985 O O . ARG A 1 282 ? -10.988 10.507 8.547 1.00 93.44 282 ARG A O 1
ATOM 1992 N N . ASP A 1 283 ? -9.902 8.584 8.070 1.00 91.88 283 ASP A N 1
ATOM 1993 C CA . ASP A 1 283 ? -10.862 7.635 8.648 1.00 91.88 283 ASP A CA 1
ATOM 1994 C C . ASP A 1 283 ? -10.095 6.423 9.205 1.00 91.88 283 ASP A C 1
ATOM 1996 O O . ASP A 1 283 ? -10.379 5.281 8.874 1.00 91.88 283 ASP A O 1
ATOM 2000 N N . GLY A 1 284 ? -9.047 6.686 9.973 1.00 96.94 284 GLY A N 1
ATOM 2001 C CA . GLY A 1 284 ? -8.183 5.681 10.580 1.00 96.94 284 GLY A CA 1
ATOM 2002 C C . GLY A 1 284 ? -6.978 5.187 9.767 1.00 96.94 284 GLY A C 1
ATOM 2003 O O . GLY A 1 284 ? -6.862 5.423 8.563 1.00 96.94 284 GLY A O 1
ATOM 2004 N N . VAL A 1 285 ? -6.042 4.542 10.471 1.00 98.69 285 VAL A N 1
ATOM 2005 C CA . VAL A 1 285 ? -4.749 4.067 9.936 1.00 98.69 285 VAL A CA 1
ATOM 2006 C C . VAL A 1 285 ? -4.945 2.882 8.991 1.00 98.69 285 VAL A C 1
ATOM 2008 O O . VAL A 1 285 ? -4.455 2.898 7.860 1.00 98.69 285 VAL A O 1
ATOM 2011 N N . VAL A 1 286 ? -5.683 1.872 9.452 1.00 98.81 286 VAL A N 1
ATOM 2012 C CA . VAL A 1 286 ? -6.218 0.779 8.637 1.00 98.81 286 VAL A CA 1
ATOM 2013 C C . VAL A 1 286 ? -7.712 1.017 8.483 1.00 98.81 286 VAL A C 1
ATOM 2015 O O . VAL A 1 286 ? -8.436 1.107 9.474 1.00 98.81 286 VAL A O 1
ATOM 2018 N N . TYR A 1 287 ? -8.173 1.112 7.243 1.00 98.50 287 TYR A N 1
ATOM 2019 C CA . TYR A 1 287 ? -9.559 1.449 6.943 1.00 98.50 287 TYR A CA 1
ATOM 2020 C C . TYR A 1 287 ? -10.180 0.478 5.947 1.00 98.50 287 TYR A C 1
ATOM 2022 O O . TYR A 1 287 ? -9.540 0.120 4.953 1.00 98.50 287 TYR A O 1
ATOM 2030 N N . THR A 1 288 ? -11.450 0.130 6.167 1.00 98.00 288 THR A N 1
ATOM 2031 C CA . THR A 1 288 ? -12.292 -0.513 5.150 1.00 98.00 288 THR A CA 1
ATOM 2032 C C . THR A 1 288 ? -13.356 0.441 4.639 1.00 98.00 288 THR A C 1
ATOM 2034 O O . THR A 1 288 ? -13.904 1.226 5.409 1.00 98.00 288 THR A O 1
ATOM 2037 N N . ASP A 1 289 ? -13.669 0.356 3.349 1.00 94.06 289 ASP A N 1
ATOM 2038 C CA . ASP A 1 289 ? -14.806 1.059 2.749 1.00 94.06 289 ASP A CA 1
ATOM 2039 C C . ASP A 1 289 ? -16.075 0.193 2.766 1.00 94.06 289 ASP A C 1
ATOM 2041 O O . ASP A 1 289 ? -15.996 -1.030 2.742 1.00 94.06 289 ASP A O 1
ATOM 2045 N N . GLN A 1 290 ? -17.249 0.828 2.686 1.00 94.44 290 GLN A N 1
ATOM 2046 C CA . GLN A 1 290 ? -18.551 0.149 2.595 1.00 94.44 290 GLN A CA 1
ATOM 2047 C C . GLN A 1 290 ? -18.695 -0.827 1.409 1.00 94.44 290 GLN A C 1
ATOM 2049 O O . GLN A 1 290 ? -19.639 -1.612 1.373 1.00 94.44 290 GLN A O 1
ATOM 2054 N N . SER A 1 291 ? -17.828 -0.739 0.396 1.00 94.56 291 SER A N 1
ATOM 2055 C CA . SER A 1 291 ? -17.786 -1.685 -0.724 1.00 94.56 291 SER A CA 1
ATOM 2056 C C . SER A 1 291 ? -16.957 -2.940 -0.447 1.00 94.56 291 SER A C 1
ATOM 2058 O O . SER A 1 291 ? -17.004 -3.864 -1.258 1.00 94.56 291 SER A O 1
ATOM 2060 N N . ALA A 1 292 ? -16.221 -2.994 0.668 1.00 96.25 292 ALA A N 1
ATOM 2061 C CA . ALA A 1 292 ? -15.481 -4.181 1.061 1.00 96.25 292 ALA A CA 1
ATOM 2062 C C . ALA A 1 292 ? -16.445 -5.319 1.428 1.00 96.25 292 ALA A C 1
ATOM 2064 O O . ALA A 1 292 ? -17.400 -5.113 2.175 1.00 96.25 292 ALA A O 1
ATOM 2065 N N . LEU A 1 293 ? -16.188 -6.517 0.901 1.00 96.50 293 LEU A N 1
ATOM 2066 C CA . LEU A 1 293 ? -17.080 -7.675 1.060 1.00 96.50 293 LEU A CA 1
ATOM 2067 C C . LEU A 1 293 ? -16.534 -8.697 2.058 1.00 96.50 293 LEU A C 1
ATOM 2069 O O . LEU A 1 293 ? -17.284 -9.235 2.876 1.00 96.50 293 LEU A O 1
ATOM 2073 N N . SER A 1 294 ? -15.226 -8.959 1.991 1.00 98.06 294 SER A N 1
ATOM 2074 C CA . SER A 1 294 ? -14.556 -9.885 2.899 1.00 98.06 294 SER A CA 1
ATOM 2075 C C . SER A 1 294 ? -13.110 -9.497 3.194 1.00 98.06 294 SER A C 1
ATOM 2077 O O . SER A 1 294 ? -12.357 -9.123 2.290 1.00 98.06 294 SER A O 1
ATOM 2079 N N . TYR A 1 295 ? -12.706 -9.589 4.465 1.00 98.62 295 TYR A N 1
ATOM 2080 C CA . TYR A 1 295 ? -11.326 -9.320 4.876 1.00 98.62 295 TYR A CA 1
ATOM 2081 C C . TYR A 1 295 ? -10.924 -9.991 6.194 1.00 98.62 295 TYR A C 1
ATOM 2083 O O . TYR A 1 295 ? -11.740 -10.234 7.075 1.00 98.62 295 TYR A O 1
ATOM 2091 N N . SER A 1 296 ? -9.626 -10.217 6.377 1.00 98.75 296 SER A N 1
ATOM 2092 C CA . SER A 1 296 ? -9.036 -10.628 7.653 1.00 98.75 296 SER A CA 1
ATOM 2093 C C . SER A 1 296 ? -7.899 -9.684 8.014 1.00 98.75 296 SER A C 1
ATOM 2095 O O . SER A 1 296 ? -6.928 -9.577 7.268 1.00 98.75 296 SER A O 1
ATOM 2097 N N . ILE A 1 297 ? -7.992 -9.034 9.173 1.00 98.94 297 ILE A N 1
ATOM 2098 C CA . ILE A 1 297 ? -6.938 -8.179 9.720 1.00 98.94 297 ILE A CA 1
ATOM 2099 C C . ILE A 1 297 ? -6.323 -8.892 10.919 1.00 98.94 297 ILE A C 1
ATOM 2101 O O . ILE A 1 297 ? -6.987 -9.112 11.930 1.00 98.94 297 ILE A O 1
ATOM 2105 N N . VAL A 1 298 ? -5.041 -9.233 10.817 1.00 98.94 298 VAL A N 1
ATOM 2106 C CA . VAL A 1 298 ? -4.274 -9.855 11.894 1.00 98.94 298 VAL A CA 1
ATOM 2107 C C . VAL A 1 298 ? -3.077 -8.976 12.226 1.00 98.94 298 VAL A C 1
ATOM 2109 O O . VAL A 1 298 ? -2.154 -8.842 11.428 1.00 98.94 298 VAL A O 1
ATOM 2112 N N . ASN A 1 299 ? -3.076 -8.391 13.419 1.00 98.94 299 ASN A N 1
ATOM 2113 C CA . ASN A 1 299 ? -1.908 -7.720 13.972 1.00 98.94 299 ASN A CA 1
ATOM 2114 C C . ASN A 1 299 ? -1.151 -8.714 14.853 1.00 98.94 299 ASN A C 1
ATOM 2116 O O . ASN A 1 299 ? -1.604 -9.041 15.946 1.00 98.94 299 ASN A O 1
ATOM 2120 N N . GLU A 1 300 ? -0.040 -9.249 14.367 1.00 98.81 300 GLU A N 1
ATOM 2121 C CA . GLU A 1 300 ? 0.718 -10.301 15.042 1.00 98.81 300 GLU A CA 1
ATOM 2122 C C . GLU A 1 300 ? 1.448 -9.775 16.281 1.00 98.81 300 GLU A C 1
ATOM 2124 O O . GLU A 1 300 ? 1.481 -8.580 16.547 1.00 98.81 300 GLU A O 1
ATOM 2129 N N . SER A 1 301 ? 2.033 -10.667 17.083 1.00 98.44 301 SER A N 1
ATOM 2130 C CA . SER A 1 301 ? 2.560 -10.316 18.414 1.00 98.44 301 SER A CA 1
ATOM 2131 C C . SER A 1 301 ? 3.633 -9.221 18.428 1.00 98.44 301 SER A C 1
ATOM 2133 O O . SER A 1 301 ? 3.813 -8.558 19.445 1.00 98.44 301 SER A O 1
ATOM 2135 N N . SER A 1 302 ? 4.376 -9.058 17.331 1.00 98.06 302 SER A N 1
ATOM 2136 C CA . SER A 1 302 ? 5.357 -7.978 17.150 1.00 98.06 302 SER A CA 1
ATOM 2137 C C . SER A 1 302 ? 4.786 -6.751 16.437 1.00 98.06 302 SER A C 1
ATOM 2139 O O . SER A 1 302 ? 5.468 -5.735 16.360 1.00 98.06 302 SER A O 1
ATOM 2141 N N . GLY A 1 303 ? 3.565 -6.855 15.912 1.00 98.88 303 GLY A N 1
ATOM 2142 C CA . GLY A 1 303 ? 2.927 -5.844 15.092 1.00 98.88 303 GLY A CA 1
ATOM 2143 C C . GLY A 1 303 ? 2.438 -4.639 15.892 1.00 98.88 303 GLY A C 1
ATOM 2144 O O . GLY A 1 303 ? 1.869 -4.764 16.986 1.00 98.88 303 GLY A O 1
ATOM 2145 N N . LEU A 1 304 ? 2.630 -3.461 15.306 1.00 98.88 304 LEU A N 1
ATOM 2146 C CA . LEU A 1 304 ? 2.102 -2.183 15.766 1.00 98.88 304 LEU A CA 1
ATOM 2147 C C . LEU A 1 304 ? 1.198 -1.577 14.688 1.00 98.88 304 LEU A C 1
ATOM 2149 O O . LEU A 1 304 ? 1.634 -1.399 13.551 1.00 98.88 304 LEU A O 1
ATOM 2153 N N . ILE A 1 305 ? -0.031 -1.226 15.065 1.00 98.94 305 ILE A N 1
ATOM 2154 C CA . ILE A 1 305 ? -0.913 -0.347 14.287 1.00 98.94 305 ILE A CA 1
ATOM 2155 C C . ILE A 1 305 ? -1.173 0.893 15.142 1.00 98.94 305 ILE A C 1
ATOM 2157 O O . ILE A 1 305 ? -1.788 0.793 16.204 1.00 98.94 305 ILE A O 1
ATOM 2161 N N . ASP A 1 306 ? -0.674 2.049 14.719 1.00 98.75 306 ASP A N 1
ATOM 2162 C CA . ASP A 1 306 ? -0.669 3.253 15.555 1.00 98.75 306 ASP A CA 1
ATOM 2163 C C . ASP A 1 306 ? -0.878 4.524 14.720 1.00 98.75 306 ASP A C 1
ATOM 2165 O O . ASP A 1 306 ? -0.235 4.740 13.698 1.00 98.75 306 ASP A O 1
ATOM 2169 N N . VAL A 1 307 ? -1.780 5.389 15.178 1.00 98.31 307 VAL A N 1
ATOM 2170 C CA . VAL A 1 307 ? -2.077 6.712 14.598 1.00 98.31 307 VAL A CA 1
ATOM 2171 C C . VAL A 1 307 ? -0.871 7.665 14.647 1.00 98.31 307 VAL A C 1
ATOM 2173 O O . VAL A 1 307 ? -0.759 8.599 13.847 1.00 98.31 307 VAL A O 1
ATOM 2176 N N . GLY A 1 308 ? 0.074 7.410 15.548 1.00 96.38 308 GLY A N 1
ATOM 2177 C CA . GLY A 1 308 ? 1.281 8.204 15.741 1.00 96.38 308 GLY A CA 1
ATOM 2178 C C . GLY A 1 308 ? 1.085 9.327 16.757 1.00 96.38 308 GLY A C 1
ATOM 2179 O O . GLY A 1 308 ? 0.037 9.968 16.831 1.00 96.38 308 GLY A O 1
ATOM 2180 N N . GLU A 1 309 ? 2.102 9.554 17.587 1.00 94.44 309 GLU A N 1
ATOM 2181 C CA . GLU A 1 309 ? 2.052 10.561 18.648 1.00 94.44 309 GLU A CA 1
ATOM 2182 C C . GLU A 1 309 ? 1.749 11.960 18.086 1.00 94.44 309 GLU A C 1
ATOM 2184 O O . GLU A 1 309 ? 2.386 12.419 17.139 1.00 94.44 309 GLU A O 1
ATOM 2189 N N . GLY A 1 310 ? 0.786 12.652 18.701 1.00 94.56 310 GLY A N 1
ATOM 2190 C CA . GLY A 1 310 ? 0.377 14.000 18.299 1.00 94.56 310 GLY A CA 1
ATOM 2191 C C . GLY A 1 310 ? -0.634 14.057 17.150 1.00 94.56 310 GLY A C 1
ATOM 2192 O O . GLY A 1 310 ? -1.054 15.160 16.802 1.00 94.56 310 GLY A O 1
ATOM 2193 N N . ASN A 1 311 ? -1.039 12.910 16.599 1.00 97.00 311 ASN A N 1
ATOM 2194 C CA . ASN A 1 311 ? -2.098 12.803 15.601 1.00 97.00 311 ASN A CA 1
ATOM 2195 C C . ASN A 1 311 ? -3.436 12.384 16.236 1.00 97.00 311 ASN A C 1
ATOM 2197 O O . ASN A 1 311 ? -3.478 11.769 17.301 1.00 97.00 311 ASN A O 1
ATOM 2201 N N . ASP A 1 312 ? -4.524 12.693 15.532 1.00 96.88 312 ASP A N 1
ATOM 2202 C CA . ASP A 1 312 ? -5.907 12.432 15.938 1.00 96.88 312 ASP A CA 1
ATOM 2203 C C . ASP A 1 312 ? -6.545 11.414 14.987 1.00 96.88 312 ASP A C 1
ATOM 2205 O O . ASP A 1 312 ? -6.692 11.695 13.794 1.00 96.88 312 ASP A O 1
ATOM 2209 N N . GLY A 1 313 ? -6.929 10.231 15.471 1.00 97.38 313 GLY A N 1
ATOM 2210 C CA . GLY A 1 313 ? -7.344 9.172 14.553 1.00 97.38 313 GLY A CA 1
ATOM 2211 C C . GLY A 1 313 ? -7.771 7.856 15.184 1.00 97.38 313 GLY A C 1
ATOM 2212 O O . GLY A 1 313 ? -7.345 7.510 16.280 1.00 97.38 313 GLY A O 1
ATOM 2213 N N . ASP A 1 314 ? -8.581 7.096 14.450 1.00 98.56 314 ASP A N 1
ATOM 2214 C CA . ASP A 1 314 ? -8.822 5.682 14.750 1.00 98.56 314 ASP A CA 1
ATOM 2215 C C . ASP A 1 314 ? -7.623 4.833 14.278 1.00 98.56 314 ASP A C 1
ATOM 2217 O O . ASP A 1 314 ? -7.028 5.115 13.239 1.00 98.56 314 ASP A O 1
ATOM 2221 N N . ALA A 1 315 ? -7.253 3.768 14.985 1.00 98.69 315 ALA A N 1
ATOM 2222 C CA . ALA A 1 315 ? -6.237 2.849 14.463 1.00 98.69 315 ALA A CA 1
ATOM 2223 C C . ALA A 1 315 ? -6.829 1.927 13.390 1.00 98.69 315 ALA A C 1
ATOM 2225 O O . ALA A 1 315 ? -6.354 1.907 12.257 1.00 98.69 315 ALA A O 1
ATOM 2226 N N . ILE A 1 316 ? -7.898 1.202 13.720 1.00 98.88 316 ILE A N 1
ATOM 2227 C CA . ILE A 1 316 ? -8.646 0.367 12.776 1.00 98.88 316 ILE A CA 1
ATOM 2228 C C . ILE A 1 316 ? -10.081 0.891 12.703 1.00 98.88 316 ILE A C 1
ATOM 2230 O O . ILE A 1 316 ? -10.818 0.805 13.684 1.00 98.88 316 ILE A O 1
ATOM 2234 N N . SER A 1 317 ? -10.490 1.409 11.544 1.00 98.44 317 SER A N 1
ATOM 2235 C CA . SER A 1 317 ? -11.849 1.915 11.310 1.00 98.44 317 SER A CA 1
ATOM 2236 C C . SER A 1 317 ? -12.516 1.137 10.183 1.00 98.44 317 SER A C 1
ATOM 2238 O O . SER A 1 317 ? -12.129 1.232 9.017 1.00 98.44 317 SER A O 1
ATOM 2240 N N . LEU A 1 318 ? -13.515 0.338 10.535 1.00 98.50 318 LEU A N 1
ATOM 2241 C CA . LEU A 1 318 ? -14.212 -0.533 9.604 1.00 98.50 318 LEU A CA 1
ATOM 2242 C C . LEU A 1 318 ? -15.522 0.124 9.188 1.00 98.50 318 LEU A C 1
ATOM 2244 O O . LEU A 1 318 ? -16.503 0.085 9.932 1.00 98.50 318 LEU A O 1
ATOM 2248 N N . GLN A 1 319 ? -15.540 0.754 8.011 1.00 97.25 319 GLN A N 1
ATOM 2249 C CA . GLN A 1 319 ? -16.801 1.144 7.397 1.00 97.25 319 GLN A CA 1
ATOM 2250 C C . GLN A 1 319 ? -17.397 -0.051 6.677 1.00 97.25 319 GLN A C 1
ATOM 2252 O O . GLN A 1 319 ? -16.759 -0.648 5.811 1.00 97.25 319 GLN A O 1
ATOM 2257 N N . LEU A 1 320 ? -18.626 -0.375 7.048 1.00 97.50 320 LEU A N 1
ATOM 2258 C CA . LEU A 1 320 ? -19.266 -1.617 6.662 1.00 97.50 320 LEU A CA 1
ATOM 2259 C C . LEU A 1 320 ? -20.305 -1.386 5.562 1.00 97.50 320 LEU A C 1
ATOM 2261 O O . LEU A 1 320 ? -20.961 -0.347 5.500 1.00 97.50 320 LEU A O 1
ATOM 2265 N N . GLY A 1 321 ? -20.427 -2.358 4.661 1.00 96.25 321 GLY A N 1
ATOM 2266 C CA . GLY A 1 321 ? -21.569 -2.477 3.760 1.00 96.25 321 GLY A CA 1
ATOM 2267 C C . GLY A 1 321 ? -22.775 -3.098 4.467 1.00 96.25 321 GLY A C 1
ATOM 2268 O O . GLY A 1 321 ? -22.774 -3.285 5.680 1.00 96.25 321 GLY A O 1
ATOM 2269 N N . ALA A 1 322 ? -23.807 -3.454 3.700 1.00 95.88 322 ALA A N 1
ATOM 2270 C CA . ALA A 1 322 ? -25.005 -4.087 4.255 1.00 95.88 322 ALA A CA 1
ATOM 2271 C C . ALA A 1 322 ? -24.712 -5.445 4.919 1.00 95.88 322 ALA A C 1
ATOM 2273 O O . ALA A 1 322 ? -25.336 -5.778 5.919 1.00 95.88 322 ALA A O 1
ATOM 2274 N N . ASP A 1 323 ? -23.771 -6.209 4.365 1.00 95.56 323 ASP A N 1
ATOM 2275 C CA . ASP A 1 323 ? -23.424 -7.554 4.818 1.00 95.56 323 ASP A CA 1
ATOM 2276 C C . ASP A 1 323 ? -21.949 -7.829 4.495 1.00 95.56 323 ASP A C 1
ATOM 2278 O O . ASP A 1 323 ? -21.574 -7.935 3.325 1.00 95.56 323 ASP A O 1
ATOM 2282 N N . VAL A 1 324 ? -21.097 -7.858 5.522 1.00 97.31 324 VAL A N 1
ATOM 2283 C CA . VAL A 1 324 ? -19.639 -7.988 5.392 1.00 97.31 324 VAL A CA 1
ATOM 2284 C C . VAL A 1 324 ? -19.168 -9.186 6.200 1.00 97.31 324 VAL A C 1
ATOM 2286 O O . VAL A 1 324 ? -19.554 -9.349 7.355 1.00 97.31 324 VAL A O 1
ATOM 2289 N N . THR A 1 325 ? -18.308 -10.025 5.627 1.00 98.31 325 THR A N 1
ATOM 2290 C CA . THR A 1 325 ? -17.631 -11.091 6.383 1.00 98.31 325 THR A CA 1
ATOM 2291 C C . THR A 1 325 ? -16.237 -10.630 6.771 1.00 98.31 325 THR A C 1
ATOM 2293 O O . THR A 1 325 ? -15.448 -10.269 5.905 1.00 98.31 325 THR A O 1
ATOM 2296 N N . GLY A 1 326 ? -15.860 -10.684 8.043 1.00 97.56 326 GLY A N 1
ATOM 2297 C CA . GLY A 1 326 ? -14.477 -10.364 8.367 1.00 97.56 326 GLY A CA 1
ATOM 2298 C C . GLY A 1 326 ? -13.994 -10.837 9.715 1.00 97.56 326 GLY A C 1
ATOM 2299 O O . GLY A 1 326 ? -14.664 -11.578 10.419 1.00 97.56 326 GLY A O 1
ATOM 2300 N N . SER A 1 327 ? -12.779 -10.437 10.066 1.00 98.50 327 SER A N 1
ATOM 2301 C CA . SER A 1 327 ? -12.234 -10.678 11.399 1.00 98.50 327 SER A CA 1
ATOM 2302 C C . SER A 1 327 ? -11.150 -9.669 11.728 1.00 98.50 327 SER A C 1
ATOM 2304 O O . SER A 1 327 ? -10.332 -9.334 10.864 1.00 98.50 327 SER A O 1
ATOM 2306 N N . VAL A 1 328 ? -11.094 -9.255 12.991 1.00 98.88 328 VAL A N 1
ATOM 2307 C CA . VAL A 1 328 ? -9.981 -8.479 13.540 1.00 98.88 328 VAL A CA 1
ATOM 2308 C C . VAL A 1 328 ? -9.342 -9.296 14.649 1.00 98.88 328 VAL A C 1
ATOM 2310 O O . VAL A 1 328 ? -9.978 -9.576 15.658 1.00 98.88 328 VAL A O 1
ATOM 2313 N N . ILE A 1 329 ? -8.079 -9.679 14.477 1.00 98.94 329 ILE A N 1
ATOM 2314 C CA . ILE A 1 329 ? -7.314 -10.423 15.478 1.00 98.94 329 ILE A CA 1
ATOM 2315 C C . ILE A 1 329 ? -6.085 -9.605 15.850 1.00 98.94 329 ILE A C 1
ATOM 2317 O O . ILE A 1 329 ? -5.155 -9.456 15.060 1.00 98.94 329 ILE A O 1
ATOM 2321 N N . ASN A 1 330 ? -6.050 -9.096 17.074 1.00 98.88 330 ASN A N 1
ATOM 2322 C CA . ASN A 1 330 ? -4.899 -8.387 17.606 1.00 98.88 330 ASN A CA 1
ATOM 2323 C C . ASN A 1 330 ? -4.127 -9.256 18.597 1.00 98.88 330 ASN A C 1
ATOM 2325 O O . ASN A 1 330 ? -4.630 -9.559 19.669 1.00 98.88 330 ASN A O 1
ATOM 2329 N N . ARG A 1 331 ? -2.880 -9.589 18.281 1.00 98.88 331 ARG A N 1
ATOM 2330 C CA . ARG A 1 331 ? -1.887 -10.188 19.190 1.00 98.88 331 ARG A CA 1
ATOM 2331 C C . ARG A 1 331 ? -0.794 -9.199 19.591 1.00 98.88 331 ARG A C 1
ATOM 2333 O O . ARG A 1 331 ? -0.098 -9.439 20.574 1.00 98.88 331 ARG A O 1
ATOM 2340 N N . GLY A 1 332 ? -0.630 -8.126 18.822 1.00 98.81 332 GLY A N 1
ATOM 2341 C CA . GLY A 1 332 ? 0.331 -7.055 19.056 1.00 98.81 332 GLY A CA 1
ATOM 2342 C C . GLY A 1 332 ? -0.285 -5.857 19.774 1.00 98.81 332 GLY A C 1
ATOM 2343 O O . GLY A 1 332 ? -1.033 -5.998 20.745 1.00 98.81 332 GLY A O 1
ATOM 2344 N N . THR A 1 333 ? 0.051 -4.658 19.304 1.00 98.88 333 THR A N 1
ATOM 2345 C CA . THR A 1 333 ? -0.440 -3.390 19.859 1.00 98.88 333 THR A CA 1
ATOM 2346 C C . THR A 1 333 ? -1.205 -2.587 18.808 1.00 98.88 333 THR A C 1
ATOM 2348 O O . THR A 1 333 ? -0.705 -2.384 17.703 1.00 98.88 333 THR A O 1
ATOM 2351 N N . VAL A 1 334 ? -2.400 -2.112 19.164 1.00 98.94 334 VAL A N 1
ATOM 2352 C CA . VAL A 1 334 ? -3.233 -1.223 18.341 1.00 98.94 334 VAL A CA 1
ATOM 2353 C C . VAL A 1 334 ? -3.598 0.012 19.164 1.00 98.94 334 VAL A C 1
ATOM 2355 O O . VAL A 1 334 ? -4.124 -0.133 20.272 1.00 98.94 334 VAL A O 1
ATOM 2358 N N . ILE A 1 335 ? -3.302 1.211 18.652 1.00 98.75 335 ILE A N 1
ATOM 2359 C CA . ILE A 1 335 ? -3.436 2.470 19.404 1.00 98.75 335 ILE A CA 1
ATOM 2360 C C . ILE A 1 335 ? -4.190 3.529 18.598 1.00 98.75 335 ILE A C 1
ATOM 2362 O O . ILE A 1 335 ? -3.640 4.122 17.668 1.00 98.75 335 ILE A O 1
ATOM 2366 N N . GLY A 1 336 ? -5.435 3.794 18.997 1.00 98.38 336 GLY A N 1
ATOM 2367 C CA . GLY A 1 336 ? -6.142 5.023 18.644 1.00 98.38 336 GLY A CA 1
ATOM 2368 C C . GLY A 1 336 ? -5.609 6.192 19.468 1.00 98.38 336 GLY A C 1
ATOM 2369 O O . GLY A 1 336 ? -5.344 6.036 20.664 1.00 98.38 336 GLY A O 1
ATOM 2370 N N . ARG A 1 337 ? -5.413 7.357 18.845 1.00 97.44 337 ARG A N 1
ATOM 2371 C CA . ARG A 1 337 ? -4.771 8.513 19.493 1.00 97.44 337 ARG A CA 1
ATOM 2372 C C . ARG A 1 337 ? -5.515 9.815 19.277 1.00 97.44 337 ARG A C 1
ATOM 2374 O O . ARG A 1 337 ? -6.335 9.941 18.366 1.00 97.44 337 ARG A O 1
ATOM 2381 N N . GLY A 1 338 ? -5.167 10.780 20.122 1.00 95.69 338 GLY A N 1
ATOM 2382 C CA . GLY A 1 338 ? -5.632 12.147 20.037 1.00 95.69 338 GLY A CA 1
ATOM 2383 C C . GLY A 1 338 ? -7.082 12.281 20.466 1.00 95.69 338 GLY A C 1
ATOM 2384 O O . GLY A 1 338 ? -7.554 11.559 21.345 1.00 95.69 338 GLY A O 1
ATOM 2385 N N . VAL A 1 339 ? -7.782 13.242 19.874 1.00 93.50 339 VAL A N 1
ATOM 2386 C CA . VAL A 1 339 ? -9.198 13.534 20.129 1.00 93.50 339 VAL A CA 1
ATOM 2387 C C . VAL A 1 339 ? -10.063 13.206 18.907 1.00 93.50 339 VAL A C 1
ATOM 2389 O O . VAL A 1 339 ? -9.555 13.142 17.789 1.00 93.50 339 VAL A O 1
ATOM 2392 N N . PRO A 1 340 ? -11.388 13.044 19.063 1.00 91.19 340 PRO A N 1
ATOM 2393 C CA . PRO A 1 340 ? -12.284 12.915 17.918 1.00 91.19 340 PRO A CA 1
ATOM 2394 C C . PRO A 1 340 ? -12.208 14.142 16.991 1.00 91.19 340 PRO A C 1
ATOM 2396 O O . PRO A 1 340 ? -12.533 15.263 17.397 1.00 91.19 340 PRO A O 1
ATOM 2399 N N . VAL A 1 341 ? -11.797 13.940 15.735 1.00 89.75 341 VAL A N 1
ATOM 2400 C CA . VAL A 1 341 ? -11.705 14.983 14.698 1.00 89.75 341 VAL A CA 1
ATOM 2401 C C . VAL A 1 341 ? -12.229 14.453 13.371 1.00 89.75 341 VAL A C 1
ATOM 2403 O O . VAL A 1 341 ? -11.825 13.390 12.897 1.00 89.75 341 VAL A O 1
ATOM 2406 N N . GLY A 1 342 ? -13.096 15.242 12.731 1.00 89.19 342 GLY A N 1
ATOM 2407 C CA . GLY A 1 342 ? -13.720 14.863 11.468 1.00 89.19 342 GLY A CA 1
ATOM 2408 C C . GLY A 1 342 ? -14.557 13.605 11.657 1.00 89.19 342 GLY A C 1
ATOM 2409 O O . GLY A 1 342 ? -15.493 13.605 12.452 1.00 89.19 342 GLY A O 1
ATOM 2410 N N . ASN A 1 343 ? -14.194 12.548 10.937 1.00 88.81 343 ASN A N 1
ATOM 2411 C CA . ASN A 1 343 ? -14.835 11.250 11.068 1.00 88.81 343 ASN A CA 1
ATOM 2412 C C . ASN A 1 343 ? -14.178 10.354 12.120 1.00 88.81 343 ASN A C 1
ATOM 2414 O O . ASN A 1 343 ? -14.750 9.315 12.398 1.00 88.81 343 ASN A O 1
ATOM 2418 N N . ASN A 1 344 ? -13.011 10.687 12.678 1.00 93.62 344 ASN A N 1
ATOM 2419 C CA . ASN A 1 344 ? -12.319 9.815 13.632 1.00 93.62 344 ASN A CA 1
ATOM 2420 C C . ASN A 1 344 ? -12.880 9.937 15.049 1.00 93.62 344 ASN A C 1
ATOM 2422 O O . ASN A 1 344 ? -13.386 10.992 15.444 1.00 93.62 344 ASN A O 1
ATOM 2426 N N . ARG A 1 345 ? -12.699 8.873 15.836 1.00 95.06 345 ARG A N 1
ATOM 2427 C CA . ARG A 1 345 ? -13.107 8.789 17.240 1.00 95.06 345 ARG A CA 1
ATOM 2428 C C . ARG A 1 345 ? -11.954 8.526 18.209 1.00 95.06 345 ARG A C 1
ATOM 2430 O O . ARG A 1 345 ? -12.211 8.467 19.394 1.00 95.06 345 ARG A O 1
ATOM 2437 N N . ALA A 1 346 ? -10.704 8.434 17.756 1.00 96.06 346 ALA A N 1
ATOM 2438 C CA . ALA A 1 346 ? -9.554 8.073 18.600 1.00 96.06 346 ALA A CA 1
ATOM 2439 C C . ALA A 1 346 ? -9.592 6.626 19.138 1.00 96.06 346 ALA A C 1
ATOM 2441 O O . ALA A 1 346 ? -8.954 6.309 20.138 1.00 96.06 346 ALA A O 1
ATOM 2442 N N . THR A 1 347 ? -10.322 5.736 18.465 1.00 98.31 347 THR A N 1
ATOM 2443 C CA . THR A 1 347 ? -10.548 4.343 18.886 1.00 98.31 347 THR A CA 1
ATOM 2444 C C . THR A 1 347 ? -9.427 3.409 18.427 1.00 98.31 347 THR A C 1
ATOM 2446 O O . THR A 1 347 ? -8.758 3.662 17.422 1.00 98.31 347 THR A O 1
ATOM 2449 N N . ALA A 1 348 ? -9.223 2.287 19.124 1.00 98.69 348 ALA A N 1
ATOM 2450 C CA . ALA A 1 348 ? -8.324 1.243 18.627 1.00 98.69 348 ALA A CA 1
ATOM 2451 C C . ALA A 1 348 ? -8.997 0.439 17.503 1.00 98.69 348 ALA A C 1
ATOM 2453 O O . ALA A 1 348 ? -8.402 0.217 16.451 1.00 98.69 348 ALA A O 1
ATOM 2454 N N . VAL A 1 349 ? -10.245 0.021 17.723 1.00 98.81 349 VAL A N 1
ATOM 2455 C CA . VAL A 1 349 ? -11.080 -0.666 16.732 1.00 98.81 349 VAL A CA 1
ATOM 2456 C C . VAL A 1 349 ? -12.461 -0.033 16.729 1.00 98.81 349 VAL A C 1
ATOM 2458 O O . VAL A 1 349 ? -13.083 0.103 17.782 1.00 98.81 349 VAL A O 1
ATOM 2461 N N . ARG A 1 350 ? -12.964 0.302 15.545 1.00 98.62 350 ARG A N 1
ATOM 2462 C CA . ARG A 1 350 ? -14.303 0.856 15.370 1.00 98.62 350 ARG A CA 1
ATOM 2463 C C . ARG A 1 350 ? -15.048 0.190 14.232 1.00 98.62 350 ARG A C 1
ATOM 2465 O O . ARG A 1 350 ? -14.500 0.054 13.141 1.00 98.62 350 ARG A O 1
ATOM 2472 N N . LEU A 1 351 ? -16.307 -0.156 14.479 1.00 98.50 351 LEU A N 1
ATOM 2473 C CA . LE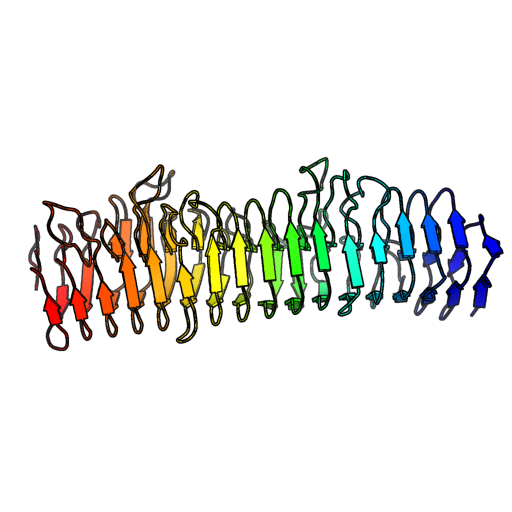U A 1 351 ? -17.271 -0.543 13.455 1.00 98.50 351 LEU A CA 1
ATOM 2474 C C . LEU A 1 351 ? -18.225 0.623 13.205 1.00 98.50 351 LEU A C 1
ATOM 2476 O O . LEU A 1 351 ? -18.787 1.169 14.154 1.00 98.50 351 LEU A O 1
ATOM 2480 N N . ARG A 1 352 ? -18.404 1.006 11.938 1.00 96.81 352 ARG A N 1
ATOM 2481 C CA . ARG A 1 352 ? -19.294 2.109 11.563 1.00 96.81 352 ARG A CA 1
ATOM 2482 C C . ARG A 1 352 ? -20.147 1.802 10.341 1.00 96.81 352 ARG A C 1
ATOM 2484 O O . ARG A 1 352 ? -19.714 1.110 9.415 1.00 96.81 352 ARG A O 1
ATOM 2491 N N . GLN A 1 353 ? -21.329 2.404 10.314 1.00 96.62 353 GLN A N 1
ATOM 2492 C CA . GLN A 1 353 ? -22.304 2.223 9.250 1.00 96.62 353 GLN A CA 1
ATOM 2493 C C . GLN A 1 353 ? -21.806 2.750 7.888 1.00 96.62 353 GLN A C 1
ATOM 2495 O O . GLN A 1 353 ? -21.143 3.792 7.774 1.00 96.62 353 GLN A O 1
ATOM 2500 N N . GLY A 1 354 ? -22.149 2.036 6.818 1.00 93.31 354 GLY A N 1
ATOM 2501 C CA . GLY A 1 354 ? -21.999 2.508 5.443 1.00 93.31 354 GLY A CA 1
ATOM 2502 C C . GLY A 1 354 ? -22.956 3.656 5.115 1.00 93.31 354 GLY A C 1
ATOM 2503 O O . GLY A 1 354 ? -24.077 3.717 5.599 1.00 93.31 354 GLY A O 1
ATOM 2504 N N . THR A 1 355 ? -22.560 4.565 4.223 1.00 89.44 355 THR A N 1
ATOM 2505 C CA . THR A 1 355 ? -23.372 5.763 3.903 1.00 89.44 355 THR A CA 1
ATOM 2506 C C . THR A 1 355 ? -24.647 5.487 3.098 1.00 89.44 355 THR A C 1
ATOM 2508 O O . THR A 1 355 ? -25.463 6.388 2.922 1.00 89.44 355 THR A O 1
ATOM 2511 N N . ASN A 1 356 ? -24.811 4.273 2.567 1.00 85.31 356 ASN A N 1
ATOM 2512 C CA . ASN A 1 356 ? -25.911 3.901 1.669 1.00 85.31 356 ASN A CA 1
ATOM 2513 C C . ASN A 1 356 ? -26.688 2.669 2.157 1.00 85.31 356 ASN A C 1
ATOM 2515 O O . ASN A 1 356 ? -27.278 1.957 1.344 1.00 85.31 356 ASN A O 1
ATOM 2519 N N . THR A 1 357 ? -26.654 2.388 3.458 1.00 88.88 357 THR A N 1
ATOM 2520 C CA . THR A 1 357 ? -27.411 1.291 4.060 1.00 88.88 357 THR A CA 1
ATOM 2521 C C . THR A 1 357 ? -28.048 1.751 5.363 1.00 88.88 357 THR A C 1
ATOM 2523 O O . THR A 1 357 ? -27.463 2.559 6.075 1.00 88.88 357 THR A O 1
ATOM 2526 N N . ASP A 1 358 ? -29.242 1.239 5.658 1.00 89.81 358 ASP A N 1
ATOM 2527 C CA . ASP A 1 358 ? -29.951 1.520 6.912 1.00 89.81 358 ASP A CA 1
ATOM 2528 C C . ASP A 1 358 ? -29.400 0.673 8.073 1.00 89.81 358 ASP A C 1
ATOM 2530 O O . ASP A 1 358 ? -29.548 1.039 9.232 1.00 89.81 358 ASP A O 1
ATOM 2534 N N . LEU A 1 359 ? -28.729 -0.438 7.756 1.00 96.56 359 LEU A N 1
ATOM 2535 C CA . LEU A 1 359 ? -28.067 -1.336 8.699 1.00 96.56 359 LEU A CA 1
ATOM 2536 C C . LEU A 1 359 ? -26.797 -1.887 8.052 1.00 96.56 359 LEU A C 1
ATOM 2538 O O . LEU A 1 359 ? -26.813 -2.258 6.877 1.00 96.56 359 LEU A O 1
ATOM 2542 N N . SER A 1 360 ? -25.700 -1.935 8.798 1.00 98.00 360 SER A N 1
ATOM 2543 C CA . SER A 1 360 ? -24.467 -2.590 8.362 1.00 98.00 360 SER A CA 1
ATOM 2544 C C . SER A 1 360 ? -24.164 -3.789 9.242 1.00 98.00 360 SER A C 1
ATOM 2546 O O . SER A 1 360 ? -24.059 -3.630 10.452 1.00 98.00 360 SER A O 1
ATOM 2548 N N . VAL A 1 361 ? -23.997 -4.968 8.650 1.00 97.88 361 VAL A N 1
ATOM 2549 C CA . VAL A 1 361 ? -23.729 -6.202 9.399 1.00 97.88 361 VAL A CA 1
ATOM 2550 C C . VAL A 1 361 ? -22.259 -6.589 9.257 1.00 97.88 361 VAL A C 1
ATOM 2552 O O . VAL A 1 361 ? -21.749 -6.724 8.142 1.00 97.88 361 VAL A O 1
ATOM 2555 N N . PHE A 1 362 ? -21.578 -6.795 10.385 1.00 98.56 362 PHE A N 1
ATOM 2556 C CA . PHE A 1 362 ? -20.254 -7.410 10.443 1.00 98.56 362 PHE A CA 1
ATOM 2557 C C . PHE A 1 362 ? -20.370 -8.848 10.950 1.00 98.56 362 PHE A C 1
ATOM 2559 O O . PHE A 1 362 ? -20.594 -9.080 12.135 1.00 98.56 362 PHE A O 1
ATOM 2566 N N . ASN A 1 363 ? -20.201 -9.815 10.051 1.00 98.50 363 ASN A N 1
ATOM 2567 C CA . ASN A 1 363 ? -20.172 -11.239 10.375 1.00 98.50 363 ASN A CA 1
ATOM 2568 C C . ASN A 1 363 ? -18.733 -11.643 10.679 1.00 98.50 363 ASN A C 1
ATOM 2570 O O . ASN A 1 363 ? -17.954 -11.946 9.765 1.00 98.50 363 ASN A O 1
ATOM 2574 N N . GLY A 1 364 ? -18.364 -11.590 11.952 1.00 98.19 364 GLY A N 1
ATOM 2575 C CA . GLY A 1 364 ? -16.972 -11.718 12.334 1.00 98.19 364 GLY A CA 1
ATOM 2576 C C . GLY A 1 364 ? -16.685 -11.416 13.788 1.00 98.19 364 GLY A C 1
ATOM 2577 O O . GLY A 1 364 ? -17.402 -10.655 14.430 1.00 98.19 364 GLY A O 1
ATOM 2578 N N . ASP A 1 365 ? -15.569 -11.951 14.269 1.00 98.75 365 ASP A N 1
ATOM 2579 C CA . ASP A 1 365 ? -15.106 -11.709 15.631 1.00 98.75 365 ASP A CA 1
ATOM 2580 C C . ASP A 1 365 ? -14.091 -10.561 15.689 1.00 98.75 365 ASP A C 1
ATOM 2582 O O . ASP A 1 365 ? -13.261 -10.366 14.787 1.00 98.75 365 ASP A O 1
ATOM 2586 N N . ILE A 1 366 ? -14.107 -9.851 16.818 1.00 98.88 366 ILE A N 1
ATOM 2587 C CA . ILE A 1 366 ? -13.029 -8.963 17.255 1.00 98.88 366 ILE A CA 1
ATOM 2588 C C . ILE A 1 366 ? -12.300 -9.668 18.398 1.00 98.88 366 ILE A C 1
ATOM 2590 O O . ILE A 1 366 ? -12.767 -9.710 19.535 1.00 98.88 366 ILE A O 1
ATOM 2594 N N . VAL A 1 367 ? -11.125 -10.221 18.108 1.00 98.88 367 VAL A N 1
ATOM 2595 C CA . VAL A 1 367 ? -10.312 -10.974 19.066 1.00 98.88 367 VAL A CA 1
ATOM 2596 C C . VAL A 1 367 ? -9.105 -10.147 19.488 1.00 98.88 367 VAL A C 1
ATOM 2598 O O . VAL A 1 367 ? -8.248 -9.812 18.673 1.00 98.88 367 VAL A O 1
ATOM 2601 N N . ASN A 1 368 ? -8.984 -9.868 20.781 1.00 98.88 368 ASN A N 1
ATOM 2602 C CA . ASN A 1 368 ? -7.816 -9.223 21.364 1.00 98.88 368 ASN A CA 1
ATOM 2603 C C . ASN A 1 368 ? -7.038 -10.194 22.256 1.00 98.88 368 ASN A C 1
ATOM 2605 O O . ASN A 1 368 ? -7.470 -10.520 23.353 1.00 98.88 368 ASN A O 1
ATOM 2609 N N . GLU A 1 369 ? -5.858 -10.608 21.823 1.00 98.81 369 GLU A N 1
ATOM 2610 C CA . GLU A 1 369 ? -4.848 -11.353 22.590 1.00 98.81 369 GLU A CA 1
ATOM 2611 C C . GLU A 1 369 ? -3.647 -10.464 22.974 1.00 98.81 369 GLU A C 1
ATOM 2613 O O . GLU A 1 369 ? -2.797 -10.881 23.758 1.00 98.81 369 GLU A O 1
ATOM 2618 N N . GLY A 1 370 ? -3.587 -9.241 22.437 1.00 98.75 370 GLY A N 1
ATOM 2619 C CA . GLY A 1 370 ? -2.552 -8.241 22.683 1.00 98.75 370 GLY A CA 1
ATOM 2620 C C . GLY A 1 370 ? -3.065 -7.037 23.476 1.00 98.75 370 GLY A C 1
ATOM 2621 O O . GLY A 1 370 ? -3.706 -7.184 24.517 1.00 98.75 370 GLY A O 1
ATOM 2622 N N . THR A 1 371 ? -2.754 -5.827 23.008 1.00 98.88 371 THR A N 1
ATOM 2623 C CA . THR A 1 371 ? -3.225 -4.566 23.602 1.00 98.88 371 THR A CA 1
ATOM 2624 C C . THR A 1 371 ? -4.016 -3.731 22.599 1.00 98.88 371 THR A C 1
ATOM 2626 O O . THR A 1 371 ? -3.496 -3.401 21.535 1.00 98.88 371 THR A O 1
ATOM 2629 N N . LEU A 1 372 ? -5.233 -3.337 22.974 1.00 98.94 372 LEU A N 1
ATOM 2630 C CA . LEU A 1 372 ? -6.003 -2.271 22.329 1.00 98.94 372 LEU A CA 1
ATOM 2631 C C . LEU A 1 372 ? -5.988 -1.050 23.247 1.00 98.94 372 LEU A C 1
ATOM 2633 O O . LEU A 1 372 ? -6.270 -1.183 24.437 1.00 98.94 372 LEU A O 1
ATOM 2637 N N . THR A 1 373 ? -5.635 0.125 22.737 1.00 98.69 373 THR A N 1
ATOM 2638 C CA . THR A 1 373 ? -5.620 1.368 23.524 1.00 98.69 373 THR A CA 1
ATOM 2639 C C . THR A 1 373 ? -6.253 2.510 22.747 1.00 98.69 373 THR A C 1
ATOM 2641 O O . THR A 1 373 ? -6.008 2.661 21.557 1.00 98.69 373 THR A O 1
ATOM 2644 N N . SER A 1 374 ? -7.040 3.318 23.444 1.00 98.06 374 SER A N 1
ATOM 2645 C CA . SER A 1 374 ? -7.516 4.622 22.991 1.00 98.06 374 SER A CA 1
ATOM 2646 C C . SER A 1 374 ? -7.023 5.689 23.966 1.00 98.06 374 SER A C 1
ATOM 2648 O O . SER A 1 374 ? -6.901 5.428 25.165 1.00 98.06 374 SER A O 1
ATOM 2650 N N . GLU A 1 375 ? -6.722 6.890 23.474 1.00 96.69 375 GLU A N 1
ATOM 2651 C CA . GLU A 1 375 ? -6.335 8.014 24.334 1.00 96.69 375 GLU A CA 1
ATOM 2652 C C . GLU A 1 375 ? -7.549 8.748 24.926 1.00 96.69 375 GLU A C 1
ATOM 2654 O O . GLU A 1 375 ? -7.485 9.186 26.079 1.00 96.69 375 GLU A O 1
ATOM 2659 N N . THR A 1 376 ? -8.666 8.860 24.193 1.00 95.00 376 THR A N 1
ATOM 2660 C CA . THR A 1 376 ? -9.797 9.721 24.606 1.00 95.00 376 THR A CA 1
ATOM 2661 C C . THR A 1 376 ? -11.205 9.147 24.424 1.00 95.00 376 THR A C 1
ATOM 2663 O O . THR A 1 376 ? -12.131 9.674 25.031 1.00 95.00 376 THR A O 1
ATOM 2666 N N . ASP A 1 377 ? -11.399 8.067 23.676 1.00 95.44 377 ASP A N 1
ATOM 2667 C CA . ASP A 1 377 ? -12.720 7.434 23.487 1.00 95.44 377 ASP A CA 1
ATOM 2668 C C . ASP A 1 377 ? -12.687 5.950 23.890 1.00 95.44 377 ASP A C 1
ATOM 2670 O O . ASP A 1 377 ? -11.700 5.484 24.468 1.00 95.44 377 ASP A O 1
ATOM 2674 N N . ALA A 1 378 ? -13.726 5.177 23.589 1.00 97.62 378 ALA A N 1
ATOM 2675 C CA . ALA A 1 378 ? -13.694 3.733 23.746 1.00 97.62 378 ALA A CA 1
ATOM 2676 C C . ALA A 1 378 ? -12.529 3.106 22.960 1.00 97.62 378 ALA A C 1
ATOM 2678 O O . ALA A 1 378 ? -12.183 3.536 21.859 1.00 97.62 378 ALA A O 1
ATOM 2679 N N . ALA A 1 379 ? -11.893 2.073 23.514 1.00 98.62 379 ALA A N 1
ATOM 2680 C CA . ALA A 1 379 ? -10.885 1.333 22.754 1.00 98.62 379 ALA A CA 1
ATOM 2681 C C . ALA A 1 379 ? -11.540 0.485 21.657 1.00 98.62 379 ALA A C 1
ATOM 2683 O O . ALA A 1 379 ? -10.996 0.400 20.557 1.00 98.62 379 ALA A O 1
ATOM 2684 N N . VAL A 1 380 ? -12.710 -0.094 21.941 1.00 98.81 380 VAL A N 1
ATOM 2685 C CA . VAL A 1 380 ? -13.570 -0.749 20.948 1.00 98.81 380 VAL A CA 1
ATOM 2686 C C . VAL A 1 380 ? -14.905 -0.013 20.889 1.00 98.81 380 VAL A C 1
ATOM 2688 O O . VAL A 1 380 ? -15.545 0.144 21.927 1.00 98.81 380 VAL A O 1
ATOM 2691 N N . LEU A 1 381 ? -15.310 0.424 19.697 1.00 98.62 381 LEU A N 1
ATOM 2692 C CA . LEU A 1 381 ? -16.554 1.162 19.466 1.00 98.62 381 LEU A CA 1
ATOM 2693 C C . LEU A 1 381 ? -17.405 0.492 18.380 1.00 98.62 381 LEU A C 1
ATOM 2695 O O . LEU A 1 381 ? -16.916 0.245 17.276 1.00 98.62 381 LEU A O 1
ATOM 2699 N N . ILE A 1 382 ? -18.684 0.264 18.669 1.00 98.56 382 ILE A N 1
ATOM 2700 C CA . ILE A 1 382 ? -19.710 -0.102 17.684 1.00 98.56 382 ILE A CA 1
ATOM 2701 C C . ILE A 1 382 ? -20.709 1.053 17.603 1.00 98.56 382 ILE A C 1
ATOM 2703 O O . ILE A 1 382 ? -21.320 1.417 18.606 1.00 98.56 382 ILE A O 1
ATOM 2707 N N . GLU A 1 383 ? -20.830 1.662 16.425 1.00 97.62 383 GLU A N 1
ATOM 2708 C CA . GLU A 1 383 ? -21.716 2.812 16.213 1.00 97.62 383 GLU A CA 1
ATOM 2709 C C . GLU A 1 383 ? -23.146 2.424 15.830 1.00 97.62 383 GLU A C 1
ATOM 2711 O O . GLU A 1 383 ? -23.386 1.321 15.346 1.00 97.62 383 GLU A O 1
ATOM 2716 N N . ASP A 1 384 ? -24.058 3.391 15.981 1.00 96.50 384 ASP A N 1
ATOM 2717 C CA . ASP A 1 384 ? -25.444 3.347 15.501 1.00 96.50 384 ASP A CA 1
ATOM 2718 C C . ASP A 1 384 ? -25.547 2.795 14.069 1.00 96.50 384 ASP A C 1
ATOM 2720 O O . ASP A 1 384 ? -24.726 3.108 13.195 1.00 96.50 384 ASP A O 1
ATOM 2724 N N . GLY A 1 385 ? -26.588 2.002 13.801 1.00 96.56 385 GLY A N 1
ATOM 2725 C CA . GLY A 1 385 ? -26.805 1.403 12.487 1.00 96.56 385 GLY A CA 1
ATOM 2726 C C . GLY A 1 385 ? -25.859 0.244 12.153 1.00 96.56 385 GLY A C 1
ATOM 2727 O O . GLY A 1 385 ? -25.764 -0.126 10.976 1.00 96.56 385 GLY A O 1
ATOM 2728 N N . VAL A 1 386 ? -25.150 -0.320 13.141 1.00 98.31 386 VAL A N 1
ATOM 2729 C CA . VAL A 1 386 ? -24.266 -1.485 12.978 1.00 98.31 386 VAL A CA 1
ATOM 2730 C C . VAL A 1 386 ? -24.753 -2.679 13.796 1.00 98.31 386 VAL A C 1
ATOM 2732 O O . VAL A 1 386 ? -25.044 -2.569 14.980 1.00 98.31 386 VAL A O 1
ATOM 2735 N N . GLU A 1 387 ? -24.761 -3.852 13.174 1.00 98.25 387 GLU A N 1
ATOM 2736 C CA . GLU A 1 387 ? -24.927 -5.150 13.825 1.00 98.25 387 GLU A CA 1
ATOM 2737 C C . GLU A 1 387 ? -23.582 -5.891 13.840 1.00 98.25 387 GLU A C 1
ATOM 2739 O O . GLU A 1 387 ? -22.945 -6.079 12.799 1.00 98.25 387 GLU A O 1
ATOM 2744 N N . LEU A 1 388 ? -23.156 -6.332 15.026 1.00 98.25 388 LEU A N 1
ATOM 2745 C CA . LEU A 1 388 ? -22.042 -7.263 15.193 1.00 98.25 388 LEU A CA 1
ATOM 2746 C C . LEU A 1 388 ? -22.600 -8.687 15.288 1.00 98.25 388 LEU A C 1
ATOM 2748 O O . LEU A 1 388 ? -23.032 -9.120 16.350 1.00 98.25 388 LEU A O 1
ATOM 2752 N N . ASN A 1 389 ? -22.547 -9.433 14.187 1.00 97.62 389 ASN A N 1
ATOM 2753 C CA . ASN A 1 389 ? -22.887 -10.853 14.158 1.00 97.62 389 ASN A CA 1
ATOM 2754 C C . ASN A 1 389 ? -21.629 -11.700 14.422 1.00 97.62 389 ASN A C 1
ATOM 2756 O O . ASN A 1 389 ? -21.072 -12.345 13.528 1.00 97.62 389 ASN A O 1
ATOM 2760 N N . GLY A 1 390 ? -21.147 -11.627 15.658 1.00 97.69 390 GLY A N 1
ATOM 2761 C CA . GLY A 1 390 ? -19.946 -12.300 16.140 1.00 97.69 390 GLY A CA 1
ATOM 2762 C C . GLY A 1 390 ? -19.659 -11.927 17.590 1.00 97.69 390 GLY A C 1
ATOM 2763 O O . GLY A 1 390 ? -20.522 -11.390 18.285 1.00 97.69 390 GLY A O 1
ATOM 2764 N N . GLU A 1 391 ? -18.447 -12.208 18.060 1.00 98.50 391 GLU A N 1
ATOM 2765 C CA . GLU A 1 391 ? -18.066 -11.967 19.453 1.00 98.50 391 GLU A CA 1
ATOM 2766 C C . GLU A 1 391 ? -16.929 -10.944 19.583 1.00 98.50 391 GLU A C 1
ATOM 2768 O O . GLU A 1 391 ? -15.975 -10.916 18.796 1.00 98.50 391 GLU A O 1
ATOM 2773 N N . ILE A 1 392 ? -16.972 -10.146 20.654 1.00 98.81 392 ILE A N 1
ATOM 2774 C CA . ILE A 1 392 ? -15.784 -9.450 21.156 1.00 98.81 392 ILE A CA 1
ATOM 2775 C C . ILE A 1 392 ? -15.103 -10.360 22.177 1.00 98.81 392 ILE A C 1
ATOM 2777 O O . ILE A 1 392 ? -15.580 -10.530 23.300 1.00 98.81 392 ILE A O 1
ATOM 2781 N N . ILE A 1 393 ? -13.956 -10.928 21.813 1.00 98.88 393 ILE A N 1
ATOM 2782 C CA . ILE A 1 393 ? -13.204 -11.860 22.658 1.00 98.88 393 ILE A CA 1
ATOM 2783 C C . ILE A 1 393 ? -11.936 -11.175 23.160 1.00 98.88 393 ILE A C 1
ATOM 2785 O O . ILE A 1 393 ? -10.963 -11.011 22.425 1.00 98.88 393 ILE A O 1
ATOM 2789 N N . ASN A 1 394 ? -11.898 -10.827 24.444 1.00 98.81 394 ASN A N 1
ATOM 2790 C CA . ASN A 1 394 ? -10.719 -10.241 25.071 1.00 98.81 394 ASN A CA 1
ATOM 2791 C C . ASN A 1 394 ? -9.946 -11.277 25.895 1.00 98.81 394 ASN A C 1
ATOM 2793 O O . ASN A 1 394 ? -10.396 -11.693 26.953 1.00 98.81 394 ASN A O 1
ATOM 2797 N N . ARG A 1 395 ? -8.745 -11.642 25.456 1.00 98.69 395 ARG A N 1
ATOM 2798 C CA . ARG A 1 395 ? -7.729 -12.405 26.211 1.00 98.69 395 ARG A CA 1
ATOM 2799 C C . ARG A 1 395 ? -6.519 -11.552 26.606 1.00 98.69 395 ARG A C 1
ATOM 2801 O O . ARG A 1 395 ? -5.685 -12.000 27.387 1.00 98.69 395 ARG A O 1
ATOM 2808 N N . GLY A 1 396 ? -6.415 -10.349 26.047 1.00 98.62 396 GLY A N 1
ATOM 2809 C CA . GLY A 1 396 ? -5.336 -9.397 26.271 1.00 98.62 396 GLY A CA 1
ATOM 2810 C C . GLY A 1 396 ? -5.734 -8.247 27.197 1.00 98.62 396 GLY A C 1
ATOM 2811 O O . GLY A 1 396 ? -6.426 -8.430 28.201 1.00 98.62 396 GLY A O 1
ATOM 2812 N N . THR A 1 397 ? -5.263 -7.044 26.870 1.00 98.88 397 THR A N 1
ATOM 2813 C CA . THR A 1 397 ? -5.601 -5.797 27.567 1.00 98.88 397 THR A CA 1
ATOM 2814 C C . THR A 1 397 ? -6.364 -4.852 26.644 1.00 98.88 397 THR A C 1
ATOM 2816 O O . THR A 1 397 ? -5.936 -4.604 25.518 1.00 98.88 397 THR A O 1
ATOM 2819 N N . ILE A 1 398 ? -7.466 -4.294 27.135 1.00 98.88 398 ILE A N 1
ATOM 2820 C CA . ILE A 1 398 ? -8.204 -3.199 26.502 1.00 98.88 398 ILE A CA 1
ATOM 2821 C C . ILE A 1 398 ? -8.096 -1.986 27.425 1.00 98.88 398 ILE A C 1
ATOM 2823 O O . ILE A 1 398 ? -8.508 -2.052 28.581 1.00 98.88 398 ILE A O 1
ATOM 2827 N N . ASN A 1 399 ? -7.523 -0.892 26.933 1.00 98.62 399 ASN A N 1
ATOM 2828 C CA . ASN A 1 399 ? -7.354 0.360 27.662 1.00 98.62 399 ASN A CA 1
ATOM 2829 C C . ASN A 1 399 ? -8.234 1.441 27.048 1.00 98.62 399 ASN A C 1
ATOM 2831 O O . ASN A 1 399 ? -7.890 2.004 26.009 1.00 98.62 399 ASN A O 1
ATOM 2835 N N . GLY A 1 400 ? -9.346 1.734 27.713 1.00 97.38 400 GLY A N 1
ATOM 2836 C CA . GLY A 1 400 ? -10.211 2.841 27.349 1.00 97.38 400 GLY A CA 1
ATOM 2837 C C . GLY A 1 400 ? -9.527 4.198 27.447 1.00 97.38 400 GLY A C 1
ATOM 2838 O O . GLY A 1 400 ? -8.626 4.382 28.270 1.00 97.38 400 GLY A O 1
ATOM 2839 N N . GLY A 1 401 ? -9.993 5.154 26.655 1.00 94.00 401 GLY A N 1
ATOM 2840 C CA . GLY A 1 401 ? -9.536 6.535 26.699 1.00 94.00 401 GLY A CA 1
ATOM 2841 C C . GLY A 1 401 ? -9.943 7.246 27.985 1.00 94.00 401 GLY A C 1
ATOM 2842 O O . GLY A 1 401 ? -10.987 6.965 28.577 1.00 94.00 401 GLY A O 1
ATOM 2843 N N . VAL A 1 402 ? -9.105 8.181 28.436 1.00 91.00 402 VAL A N 1
ATOM 2844 C CA . VAL A 1 402 ? -9.326 8.932 29.678 1.00 91.00 402 VAL A CA 1
ATOM 2845 C C . VAL A 1 402 ? -9.536 10.402 29.350 1.00 91.00 402 VAL A C 1
ATOM 2847 O O . VAL A 1 402 ? -8.590 11.144 29.093 1.00 91.00 402 VAL A O 1
ATOM 2850 N N . VAL A 1 403 ? -10.787 10.852 29.442 1.00 87.94 403 VAL A N 1
ATOM 2851 C CA . VAL A 1 403 ? -11.146 12.269 29.306 1.00 87.94 403 VAL A CA 1
ATOM 2852 C C . VAL A 1 403 ? -11.448 12.853 30.677 1.00 87.94 403 VAL A C 1
ATOM 2854 O O . VAL A 1 403 ? -12.242 12.315 31.448 1.00 87.94 403 VAL A O 1
ATOM 2857 N N . ALA A 1 404 ? -10.824 13.988 30.997 1.00 85.38 404 ALA A N 1
ATOM 2858 C CA . ALA A 1 404 ? -11.016 14.654 32.279 1.00 85.38 404 ALA A CA 1
ATOM 2859 C C . ALA A 1 404 ? -12.506 14.950 32.541 1.00 85.38 404 ALA A C 1
ATOM 2861 O O . ALA A 1 404 ? -13.138 15.712 31.813 1.00 85.38 404 ALA A O 1
ATOM 2862 N N . GLY A 1 405 ? -13.049 14.370 33.615 1.00 84.38 405 GLY A N 1
ATOM 2863 C CA . GLY A 1 405 ? -14.446 14.553 34.017 1.00 84.38 405 GLY A CA 1
ATOM 2864 C C . GLY A 1 405 ? -15.443 13.566 33.400 1.00 84.38 405 GLY A C 1
ATOM 2865 O O . GLY A 1 405 ? -16.627 13.683 33.704 1.00 84.38 405 GLY A O 1
ATOM 2866 N N . SER A 1 406 ? -14.982 12.600 32.601 1.00 89.06 406 SER A N 1
ATOM 2867 C CA . SER A 1 406 ? -15.797 11.502 32.060 1.00 89.06 406 SER A CA 1
ATOM 2868 C C . SER A 1 406 ? -15.289 10.150 32.577 1.00 89.06 406 SER A C 1
ATOM 2870 O O . SER A 1 406 ? -14.110 10.049 32.937 1.00 89.06 406 SER A O 1
ATOM 2872 N N . PRO A 1 407 ? -16.147 9.118 32.664 1.00 90.56 407 PRO A N 1
ATOM 2873 C CA . PRO A 1 407 ? -15.677 7.762 32.921 1.00 90.56 407 PRO A CA 1
ATOM 2874 C C . PRO A 1 407 ? -14.744 7.302 31.794 1.00 90.56 407 PRO A C 1
ATOM 2876 O O . PRO A 1 407 ? -14.912 7.685 30.638 1.00 90.56 407 PRO A O 1
ATOM 2879 N N . GLN A 1 408 ? -13.748 6.491 32.146 1.00 96.56 408 GLN A N 1
ATOM 2880 C CA . GLN A 1 408 ? -12.945 5.769 31.163 1.00 96.56 408 GLN A CA 1
ATOM 2881 C C . GLN A 1 408 ? -13.826 4.673 30.563 1.00 96.56 408 GLN A C 1
ATOM 2883 O O . GLN A 1 408 ? -14.415 3.918 31.330 1.00 96.56 408 GLN A O 1
ATOM 2888 N N . VAL A 1 409 ? -13.903 4.557 29.239 1.00 97.62 409 VAL A N 1
ATOM 2889 C CA . VAL A 1 409 ? -14.734 3.545 28.561 1.00 97.62 409 VAL A CA 1
ATOM 2890 C C . VAL A 1 409 ? -13.830 2.589 27.801 1.00 97.62 409 VAL A C 1
ATOM 2892 O O . VAL A 1 409 ? -13.064 3.017 26.947 1.00 97.62 409 VAL A O 1
ATOM 2895 N N . GLY A 1 410 ? -13.870 1.301 28.133 1.00 98.25 410 GLY A N 1
ATOM 2896 C CA . GLY A 1 410 ? -13.088 0.271 27.450 1.00 98.25 410 GLY A CA 1
ATOM 2897 C C . GLY A 1 410 ? -13.760 -0.191 26.160 1.00 98.25 410 GLY A C 1
ATOM 2898 O O . GLY A 1 410 ? -13.123 -0.204 25.105 1.00 98.25 410 GLY A O 1
ATOM 2899 N N . ILE A 1 411 ? -15.043 -0.544 26.251 1.00 98.69 411 ILE A N 1
ATOM 2900 C CA . ILE A 1 411 ? -15.869 -0.999 25.129 1.00 98.69 411 ILE A CA 1
ATOM 2901 C C . ILE A 1 411 ? -17.181 -0.217 25.161 1.00 98.69 411 ILE A C 1
ATOM 2903 O O . ILE A 1 411 ? -17.845 -0.193 26.198 1.00 98.69 411 ILE A O 1
ATOM 2907 N N . ASP A 1 412 ? -17.544 0.394 24.037 1.00 98.38 412 ASP A N 1
ATOM 2908 C CA . ASP A 1 412 ? -18.841 1.038 23.835 1.00 98.38 412 ASP A CA 1
ATOM 2909 C C . ASP A 1 412 ? -19.580 0.357 22.683 1.00 98.38 412 ASP A C 1
ATOM 2911 O O . ASP A 1 412 ? -19.145 0.409 21.531 1.00 98.38 412 ASP A O 1
ATOM 2915 N N . ALA A 1 413 ? -20.676 -0.317 23.016 1.00 98.12 413 ALA A N 1
ATOM 2916 C CA . ALA A 1 413 ? -21.547 -1.010 22.081 1.00 98.12 413 ALA A CA 1
ATOM 2917 C C . ALA A 1 413 ? -22.994 -0.494 22.137 1.00 98.12 413 ALA A C 1
ATOM 2919 O O . ALA A 1 413 ? -23.889 -1.133 21.595 1.00 98.12 413 ALA A O 1
ATOM 2920 N N . GLN A 1 414 ? -23.233 0.670 22.752 1.00 97.12 414 GLN A N 1
ATOM 2921 C CA . GLN A 1 414 ? -24.582 1.240 22.887 1.00 97.12 414 GLN A CA 1
ATOM 2922 C C . GLN A 1 414 ? -25.271 1.506 21.548 1.00 97.12 414 GLN A C 1
ATOM 2924 O O . GLN A 1 414 ? -26.497 1.504 21.494 1.00 97.12 414 GLN A O 1
ATOM 2929 N N . GLY A 1 415 ? -24.491 1.759 20.494 1.00 95.38 415 GLY A N 1
ATOM 2930 C CA . GLY A 1 415 ? -25.009 1.978 19.146 1.00 95.38 415 GLY A CA 1
ATOM 2931 C C . GLY A 1 415 ? -25.299 0.695 18.366 1.00 95.38 415 GLY A C 1
ATOM 2932 O O . GLY A 1 415 ? -25.816 0.763 17.256 1.00 95.38 415 GLY A O 1
ATOM 2933 N N . ALA A 1 416 ? -24.973 -0.484 18.901 1.00 97.38 416 ALA A N 1
ATOM 2934 C CA . ALA A 1 416 ? -25.260 -1.723 18.194 1.00 97.38 416 ALA A CA 1
ATOM 2935 C C . ALA A 1 416 ? -26.781 -1.939 18.052 1.00 97.38 416 ALA A C 1
ATOM 2937 O O . ALA A 1 416 ? -27.540 -1.780 19.007 1.00 97.38 416 ALA A O 1
ATOM 2938 N N . GLU A 1 417 ? -27.223 -2.323 16.853 1.00 96.19 417 GLU A N 1
ATOM 2939 C CA . GLU A 1 417 ? -28.644 -2.520 16.508 1.00 96.19 417 GLU A CA 1
ATOM 2940 C C . GLU A 1 417 ? -29.190 -3.899 16.928 1.00 96.19 417 GLU A C 1
ATOM 2942 O O . GLU A 1 417 ? -30.383 -4.176 16.778 1.00 96.19 417 GLU A O 1
ATOM 2947 N N . ALA A 1 418 ? -28.324 -4.781 17.430 1.00 94.12 418 ALA A N 1
ATOM 2948 C CA . ALA A 1 418 ? -28.647 -6.142 17.840 1.00 94.12 418 ALA A CA 1
ATOM 2949 C C . ALA A 1 418 ? -27.830 -6.549 19.073 1.00 94.12 418 ALA A C 1
ATOM 2951 O O . ALA A 1 418 ? -26.914 -5.833 19.477 1.00 94.12 418 ALA A O 1
ATOM 2952 N N . ASP A 1 419 ? -28.154 -7.722 19.618 1.00 97.25 419 ASP A N 1
ATOM 2953 C CA . ASP A 1 419 ? -27.475 -8.331 20.760 1.00 97.25 419 ASP A CA 1
ATOM 2954 C C . ASP A 1 419 ? -25.956 -8.405 20.542 1.00 97.25 419 ASP A C 1
ATOM 2956 O O . ASP A 1 419 ? -25.466 -8.815 19.485 1.00 97.25 419 ASP A O 1
ATOM 2960 N N . VAL A 1 420 ? -25.200 -8.071 21.580 1.00 97.94 420 VAL A N 1
ATOM 2961 C CA . VAL A 1 420 ? -23.743 -8.111 21.592 1.00 97.94 420 VAL A CA 1
ATOM 2962 C C . VAL A 1 420 ? -23.273 -9.177 22.568 1.00 97.94 420 VAL A C 1
ATOM 2964 O O . VAL A 1 420 ? -23.681 -9.238 23.728 1.00 97.94 420 VAL A O 1
ATOM 2967 N N . THR A 1 421 ? -22.350 -10.016 22.099 1.00 98.50 421 THR A N 1
ATOM 2968 C CA . THR A 1 421 ? -21.668 -11.001 22.941 1.00 98.50 421 THR A CA 1
ATOM 2969 C C . THR A 1 421 ? -20.233 -10.564 23.208 1.00 98.50 421 THR A C 1
ATOM 2971 O O . THR A 1 421 ? -19.427 -10.397 22.287 1.00 98.50 421 THR A O 1
ATOM 2974 N N . ILE A 1 422 ? -19.893 -10.409 24.488 1.00 98.62 422 ILE A N 1
ATOM 2975 C CA . ILE A 1 422 ? -18.542 -10.081 24.947 1.00 98.62 422 ILE A CA 1
ATOM 2976 C C . ILE A 1 422 ? -18.035 -11.189 25.867 1.00 98.62 422 ILE A C 1
ATOM 2978 O O . ILE A 1 422 ? -18.612 -11.465 26.917 1.00 98.62 422 ILE A O 1
ATOM 2982 N N . VAL A 1 423 ? -16.893 -11.774 25.511 1.00 98.69 423 VAL A N 1
ATOM 2983 C CA . VAL A 1 423 ? -16.189 -12.774 26.320 1.00 98.69 423 VAL A CA 1
ATOM 2984 C C . VAL A 1 423 ? -14.880 -12.171 26.818 1.00 98.69 423 VAL A C 1
ATOM 2986 O O . VAL A 1 423 ? -13.906 -12.033 26.074 1.00 98.69 423 VAL A O 1
ATOM 2989 N N . ASN A 1 424 ? -14.827 -11.820 28.101 1.00 98.62 424 ASN A N 1
ATOM 2990 C CA . ASN A 1 424 ? -13.646 -11.259 28.740 1.00 98.62 424 ASN A CA 1
ATOM 2991 C C . ASN A 1 424 ? -12.906 -12.310 29.584 1.00 98.62 424 ASN A C 1
ATOM 2993 O O . ASN A 1 424 ? -13.339 -12.719 30.659 1.00 98.62 424 ASN A O 1
ATOM 2997 N N . GLN A 1 425 ? -11.726 -12.687 29.105 1.00 98.50 425 GLN A N 1
ATOM 2998 C CA . GLN A 1 425 ? -10.728 -13.550 29.746 1.00 98.50 425 GLN A CA 1
ATOM 2999 C C . GLN A 1 425 ? -9.423 -12.786 30.055 1.00 98.50 425 GLN A C 1
ATOM 3001 O O . GLN A 1 425 ? -8.442 -13.379 30.502 1.00 98.50 425 GLN A O 1
ATOM 3006 N N . GLY A 1 426 ? -9.393 -11.480 29.769 1.00 98.38 426 GLY A N 1
ATOM 3007 C CA . GLY A 1 426 ? -8.248 -10.589 29.918 1.00 98.38 426 GLY A CA 1
ATOM 3008 C C . GLY A 1 426 ? -8.531 -9.446 30.894 1.00 98.38 426 GLY A C 1
ATOM 3009 O O . GLY A 1 426 ? -9.259 -9.608 31.874 1.00 98.38 426 GLY A O 1
ATOM 3010 N N . THR A 1 427 ? -7.939 -8.277 30.645 1.00 98.75 427 THR A N 1
ATOM 3011 C CA . THR A 1 427 ? -8.200 -7.046 31.412 1.00 98.75 427 THR A CA 1
ATOM 3012 C C . THR A 1 427 ? -8.871 -5.996 30.537 1.00 98.75 427 THR A C 1
ATOM 3014 O O . THR A 1 427 ? -8.405 -5.725 29.432 1.00 98.75 427 THR A O 1
ATOM 3017 N N . ILE A 1 428 ? -9.926 -5.371 31.052 1.00 98.81 428 ILE A N 1
ATOM 3018 C CA . ILE A 1 428 ? -10.549 -4.175 30.479 1.00 98.81 428 ILE A CA 1
ATOM 3019 C C . ILE A 1 428 ? -10.378 -3.039 31.491 1.00 98.81 428 ILE A C 1
ATOM 3021 O O . ILE A 1 428 ? -10.830 -3.146 32.629 1.00 98.81 428 ILE A O 1
ATOM 3025 N N . ASN A 1 429 ? -9.693 -1.970 31.099 1.00 98.50 429 ASN A N 1
ATOM 3026 C CA . ASN A 1 429 ? -9.538 -0.748 31.881 1.00 98.50 429 ASN A CA 1
ATOM 3027 C C . ASN A 1 429 ? -10.527 0.295 31.361 1.00 98.50 429 ASN 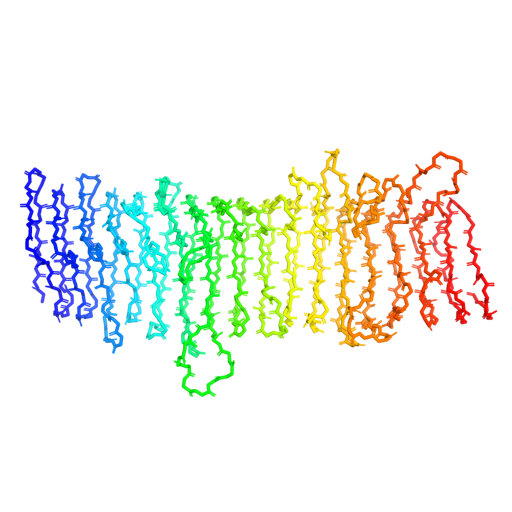A C 1
ATOM 3029 O O . ASN A 1 429 ? -10.313 0.869 30.293 1.00 98.50 429 ASN A O 1
ATOM 3033 N N . GLY A 1 430 ? -11.610 0.501 32.108 1.00 98.12 430 GLY A N 1
ATOM 3034 C CA . GLY A 1 430 ? -12.757 1.306 31.707 1.00 98.12 430 GLY A CA 1
ATOM 3035 C C . GLY A 1 430 ? -14.074 0.538 31.784 1.00 98.12 430 GLY A C 1
ATOM 3036 O O . GLY A 1 430 ? -14.099 -0.680 31.968 1.00 98.12 430 GLY A O 1
ATOM 3037 N N . ASP A 1 431 ? -15.161 1.284 31.656 1.00 98.25 431 ASP A N 1
ATOM 3038 C CA . ASP A 1 431 ? -16.526 0.782 31.623 1.00 98.25 431 ASP A CA 1
ATOM 3039 C C . ASP A 1 431 ? -16.786 -0.025 30.341 1.00 98.25 431 ASP A C 1
ATOM 3041 O O . ASP A 1 431 ? -16.144 0.181 29.307 1.00 98.25 431 ASP A O 1
ATOM 3045 N N . VAL A 1 432 ? -17.728 -0.961 30.429 1.00 98.50 432 VAL A N 1
ATOM 3046 C CA . VAL A 1 432 ? -18.263 -1.722 29.295 1.00 98.50 432 VAL A CA 1
ATOM 3047 C C . VAL A 1 432 ? -19.724 -1.330 29.156 1.00 98.50 432 VAL A C 1
ATOM 3049 O O . VAL A 1 432 ? -20.501 -1.548 30.086 1.00 98.50 432 VAL A O 1
ATOM 3052 N N . LEU A 1 433 ? -20.079 -0.722 28.030 1.00 97.94 433 LEU A N 1
ATOM 3053 C CA . LEU A 1 433 ? -21.431 -0.251 27.743 1.00 97.94 433 LEU A CA 1
ATOM 3054 C C . LEU A 1 433 ? -22.037 -1.194 26.701 1.00 97.94 433 LEU A C 1
ATOM 3056 O O . LEU A 1 433 ? -21.564 -1.207 25.565 1.00 97.94 433 LEU A O 1
ATOM 3060 N N . LEU A 1 434 ? -23.005 -2.020 27.102 1.00 98.00 434 LEU A N 1
ATOM 3061 C CA . LEU A 1 434 ? -23.680 -2.963 26.205 1.00 98.00 434 LEU A CA 1
ATOM 3062 C C . LEU A 1 434 ? -24.752 -2.248 25.358 1.00 98.00 434 LEU A C 1
ATOM 3064 O O . LEU A 1 434 ? -24.921 -1.029 25.469 1.00 98.00 434 LEU A O 1
ATOM 3068 N N . SER A 1 435 ? -25.397 -2.973 24.453 1.00 97.50 435 SER A N 1
ATOM 3069 C CA . SER A 1 435 ? -26.366 -2.425 23.506 1.00 97.50 435 SER A CA 1
ATOM 3070 C C . SER A 1 435 ? -27.744 -2.229 24.159 1.00 97.50 435 SER A C 1
ATOM 3072 O O . SER A 1 435 ? -27.869 -2.163 25.379 1.00 97.50 435 SER A O 1
ATOM 3074 N N . ALA A 1 436 ? -28.792 -2.037 23.356 1.00 96.12 436 ALA A N 1
ATOM 3075 C CA . ALA A 1 436 ? -30.175 -2.090 23.837 1.00 96.12 436 ALA A CA 1
ATOM 3076 C C . ALA A 1 436 ? -30.827 -3.482 23.656 1.00 96.12 436 ALA A C 1
ATOM 3078 O O . ALA A 1 436 ? -31.998 -3.658 24.012 1.00 96.12 436 ALA A O 1
ATOM 3079 N N . GLY A 1 437 ? -30.103 -4.427 23.044 1.00 95.81 437 GLY A N 1
ATOM 3080 C CA . GLY A 1 437 ? -30.519 -5.808 22.798 1.00 95.81 437 GLY A CA 1
ATOM 3081 C C . GLY A 1 437 ? -30.435 -6.696 24.040 1.00 95.81 437 GLY A C 1
ATOM 3082 O O . GLY A 1 437 ? -30.166 -6.226 25.136 1.00 95.81 437 GLY A O 1
ATOM 3083 N N . ASP A 1 438 ? -30.698 -7.993 23.880 1.00 97.50 438 ASP A N 1
ATOM 3084 C CA . ASP A 1 438 ? -30.531 -8.982 24.950 1.00 97.50 438 ASP A CA 1
ATOM 3085 C C . ASP A 1 438 ? -29.053 -9.433 24.985 1.00 97.50 438 ASP A C 1
ATOM 3087 O O . ASP A 1 438 ? -28.678 -10.462 24.416 1.00 97.50 438 ASP A O 1
ATOM 3091 N N . ASP A 1 439 ? -28.190 -8.642 25.625 1.00 98.19 439 ASP A N 1
ATOM 3092 C CA . ASP A 1 439 ? -26.740 -8.821 25.536 1.00 98.19 439 ASP A CA 1
ATOM 3093 C C . ASP A 1 439 ? -26.200 -9.970 26.411 1.00 98.19 439 ASP A C 1
ATOM 3095 O O . ASP A 1 439 ? -26.792 -10.392 27.409 1.00 98.19 439 ASP A O 1
ATOM 3099 N N . THR A 1 440 ? -25.015 -10.479 26.059 1.00 98.19 440 THR A N 1
ATOM 3100 C CA . THR A 1 440 ? -24.292 -11.484 26.857 1.00 98.19 440 THR A CA 1
ATOM 3101 C C . THR A 1 440 ? -22.898 -10.991 27.221 1.00 98.19 440 THR A C 1
ATOM 3103 O O . THR A 1 440 ? -22.072 -10.723 26.345 1.00 98.19 440 THR A O 1
ATOM 3106 N N . TYR A 1 441 ? -22.590 -10.951 28.520 1.00 98.19 441 TYR A N 1
ATOM 3107 C CA . TYR A 1 441 ? -21.253 -10.619 29.016 1.00 98.19 441 TYR A CA 1
ATOM 3108 C C . TYR A 1 441 ? -20.675 -11.753 29.882 1.00 98.19 441 TYR A C 1
ATOM 3110 O O . TYR A 1 441 ? -20.978 -11.887 31.069 1.00 98.19 441 TYR A O 1
ATOM 3118 N N . ASP A 1 442 ? -19.754 -12.546 29.323 1.00 98.06 442 ASP A N 1
ATOM 3119 C CA . ASP A 1 442 ? -18.986 -13.538 30.089 1.00 98.06 442 ASP A CA 1
ATOM 3120 C C . ASP A 1 442 ? -17.673 -12.934 30.601 1.00 98.06 442 ASP A C 1
ATOM 3122 O O . ASP A 1 442 ? -16.657 -12.891 29.906 1.00 98.06 442 ASP A O 1
ATOM 3126 N N . GLY A 1 443 ? -17.685 -12.486 31.856 1.00 94.69 443 GLY A N 1
ATOM 3127 C CA . GLY A 1 443 ? -16.502 -11.988 32.559 1.00 94.69 443 GLY A CA 1
ATOM 3128 C C . GLY A 1 443 ? -15.847 -12.982 33.520 1.00 94.69 443 GLY A C 1
ATOM 3129 O O . GLY A 1 443 ? -15.002 -12.558 34.308 1.00 94.69 443 GLY A O 1
ATOM 3130 N N . ILE A 1 444 ? -16.231 -14.267 33.529 1.00 91.94 444 ILE A N 1
ATOM 3131 C CA . ILE A 1 444 ? -15.849 -15.220 34.595 1.00 91.94 444 ILE A CA 1
ATOM 3132 C C . ILE A 1 444 ? -14.326 -15.374 34.724 1.00 91.94 444 ILE A C 1
ATOM 3134 O O . ILE A 1 444 ? -13.812 -15.573 35.829 1.00 91.94 444 ILE A O 1
ATOM 3138 N N . ALA A 1 445 ? -13.604 -15.300 33.605 1.00 94.00 445 ALA A N 1
ATOM 3139 C CA . ALA A 1 445 ? -12.155 -15.492 33.549 1.00 94.00 445 ALA A CA 1
ATOM 3140 C C . ALA A 1 445 ? -11.355 -14.185 33.396 1.00 94.00 445 ALA A C 1
ATOM 3142 O O . ALA A 1 445 ? -10.131 -14.244 33.295 1.00 94.00 445 ALA A O 1
ATOM 3143 N N . GLY A 1 446 ? -12.018 -13.027 33.369 1.00 96.94 446 GLY A N 1
ATOM 3144 C CA . GLY A 1 446 ? -11.405 -11.725 33.114 1.00 96.94 446 GLY A CA 1
ATOM 3145 C C . GLY A 1 446 ? -11.512 -10.756 34.289 1.00 96.94 446 GLY A C 1
ATOM 3146 O O . GLY A 1 446 ? -12.026 -11.066 35.362 1.00 96.94 446 GLY A O 1
ATOM 3147 N N . THR A 1 447 ? -10.992 -9.548 34.096 1.00 98.06 447 THR A N 1
ATOM 3148 C CA . THR A 1 447 ? -11.122 -8.418 35.026 1.00 98.06 447 THR A CA 1
ATOM 3149 C C . THR A 1 447 ? -11.618 -7.188 34.275 1.00 98.06 447 THR A C 1
ATOM 3151 O O . THR A 1 447 ? -11.149 -6.899 33.174 1.00 98.06 447 THR A O 1
ATOM 3154 N N . VAL A 1 448 ? -12.542 -6.449 34.889 1.00 98.19 448 VAL A N 1
ATOM 3155 C CA . VAL A 1 448 ? -12.977 -5.119 34.442 1.00 98.19 448 VAL A CA 1
ATOM 3156 C C . VAL A 1 448 ? -12.661 -4.129 35.551 1.00 98.19 448 VAL A C 1
ATOM 3158 O O . VAL A 1 448 ? -13.167 -4.251 36.666 1.00 98.19 448 VAL A O 1
ATOM 3161 N N . ASN A 1 449 ? -11.815 -3.152 35.249 1.00 97.44 449 ASN A N 1
ATOM 3162 C CA . ASN A 1 449 ? -11.521 -2.016 36.113 1.00 97.44 449 ASN A CA 1
ATOM 3163 C C . ASN A 1 449 ? -12.469 -0.867 35.744 1.00 97.44 449 ASN A C 1
ATOM 3165 O O . ASN A 1 449 ? -12.045 0.163 35.224 1.00 97.44 449 ASN A O 1
ATOM 3169 N N . GLY A 1 450 ? -13.759 -1.100 35.971 1.00 95.94 450 GLY A N 1
ATOM 3170 C CA . GLY A 1 450 ? -14.875 -0.255 35.556 1.00 95.94 450 GLY A CA 1
ATOM 3171 C C . GLY A 1 450 ? -16.205 -0.911 35.923 1.00 95.94 450 GLY A C 1
ATOM 3172 O O . GLY A 1 450 ? -16.244 -1.857 36.715 1.00 95.94 450 GLY A O 1
ATOM 3173 N N . THR A 1 451 ? -17.290 -0.411 35.350 1.00 96.75 451 THR A N 1
ATOM 3174 C CA . THR A 1 451 ? -18.641 -0.963 35.493 1.00 96.75 451 THR A CA 1
ATOM 3175 C C . THR A 1 451 ? -19.100 -1.555 34.164 1.00 96.75 451 THR A C 1
ATOM 3177 O O . THR A 1 451 ? -18.852 -0.977 33.110 1.00 96.75 451 THR A O 1
ATOM 3180 N N . VAL A 1 452 ? -19.771 -2.707 34.213 1.00 97.44 452 VAL A N 1
ATOM 3181 C CA . VAL A 1 452 ? -20.490 -3.263 33.059 1.00 97.44 452 VAL A CA 1
ATOM 3182 C C . VAL A 1 452 ? -21.937 -2.785 33.142 1.00 97.44 452 VAL A C 1
ATOM 3184 O O . VAL A 1 452 ? -22.605 -3.028 34.150 1.00 97.44 452 VAL A O 1
ATOM 3187 N N . PHE A 1 453 ? -22.396 -2.075 32.117 1.00 96.88 453 PHE A N 1
ATOM 3188 C CA . PHE A 1 453 ? -23.753 -1.557 32.002 1.00 96.88 453 PHE A CA 1
ATOM 3189 C C . PHE A 1 453 ? -24.494 -2.347 30.930 1.00 96.88 453 PHE A C 1
ATOM 3191 O O . PHE A 1 453 ? -24.122 -2.273 29.765 1.00 96.88 453 PHE A O 1
ATOM 3198 N N . GLY A 1 454 ? -25.532 -3.075 31.339 1.00 90.62 454 GLY A N 1
ATOM 3199 C CA . GLY A 1 454 ? -26.417 -3.801 30.423 1.00 90.62 454 GLY A CA 1
ATOM 3200 C C . GLY A 1 454 ? -27.327 -2.905 29.580 1.00 90.62 454 GLY A C 1
ATOM 3201 O O . GLY A 1 454 ? -27.695 -3.253 28.479 1.00 90.62 454 GLY A O 1
ATOM 3202 N N . ASN A 1 455 ? -27.579 -1.677 30.048 1.00 87.75 455 ASN A N 1
ATOM 3203 C CA . ASN A 1 455 ? -28.490 -0.722 29.419 1.00 87.75 455 ASN A CA 1
ATOM 3204 C C . ASN A 1 455 ? -29.942 -1.230 29.333 1.00 87.75 455 ASN A C 1
ATOM 3206 O O . ASN A 1 455 ? -30.596 -1.274 30.382 1.00 87.75 455 ASN A O 1
ATOM 3210 N N . GLU A 1 456 ? -30.482 -1.463 28.133 1.00 88.62 456 GLU A N 1
ATOM 3211 C CA . GLU A 1 456 ? -31.850 -1.981 27.954 1.00 88.62 456 GLU A CA 1
ATOM 3212 C C . GLU A 1 456 ? -31.830 -3.524 27.893 1.00 88.62 456 GLU A C 1
ATOM 3214 O O . GLU A 1 456 ? -30.934 -4.121 28.460 1.00 88.62 456 GLU A O 1
ATOM 3219 N N . GLY A 1 457 ? -32.853 -4.188 27.342 1.00 89.69 457 GLY A N 1
ATOM 3220 C CA . GLY A 1 457 ? -32.811 -5.650 27.159 1.00 89.69 457 GLY A CA 1
ATOM 3221 C C . GLY A 1 457 ? -32.872 -6.542 28.414 1.00 89.69 457 GLY A C 1
ATOM 3222 O O . GLY A 1 457 ? -33.155 -6.108 29.537 1.00 89.69 457 GLY A O 1
ATOM 3223 N N . ASN A 1 458 ? -32.720 -7.852 28.191 1.00 94.69 458 ASN A N 1
ATOM 3224 C CA . ASN A 1 458 ? -32.635 -8.912 29.200 1.00 94.69 458 ASN A CA 1
ATOM 3225 C C . ASN A 1 458 ? -31.217 -9.507 29.250 1.00 94.69 458 ASN A C 1
ATOM 3227 O O . ASN A 1 458 ? -31.017 -10.681 28.926 1.00 94.69 458 ASN A O 1
ATOM 3231 N N . ASP A 1 459 ? -30.253 -8.710 29.696 1.00 95.75 459 ASP A N 1
ATOM 3232 C CA . ASP A 1 459 ? -28.835 -9.091 29.678 1.00 95.75 459 ASP A CA 1
ATOM 3233 C C . ASP A 1 459 ? -28.501 -10.249 30.625 1.00 95.75 459 ASP A C 1
ATOM 3235 O O . ASP A 1 459 ? -29.098 -10.397 31.704 1.00 95.75 459 ASP A O 1
ATOM 3239 N N . THR A 1 460 ? -27.511 -11.060 30.235 1.00 90.69 460 THR A N 1
ATOM 3240 C CA . THR A 1 460 ? -27.013 -12.208 31.018 1.00 90.69 460 THR A CA 1
ATOM 3241 C C . THR A 1 460 ? -25.531 -12.124 31.359 1.00 90.69 460 THR A C 1
ATOM 3243 O O . THR A 1 460 ? -24.707 -11.838 30.456 1.00 90.69 460 THR A O 1
#

pLDDT: mean 96.54, std 3.77, range [74.5, 98.94]

Sequence (460 aa):
MSNTFIPTGETLTDPVVLPGVGDSLTVFGTLDVDGSAVDITGTNASIFNAETGTIDGSFNGVNFVNGGVSSGILTNQGLITSDSRPVNIGGQNIRVDNLAQIISSASPRDGVVYADQTATSYNIFNGPDAVIDVGEGNDGDAISLQLGANVTGSVVNQGTVIGRGVPVGNNQATAIRLRQGTDIGGADVSVFNGDIINEGTLISETDSGVLIESGVELNGTIVNNGTIDGAFNGVSFANGGTSSGALQNFGTITSASRAVNIGGQDISLQNFGEILTSASPRDGVVYTDQSALSYSIVNESSGLIDVGEGNDGDAISLQLGADVTGSVINRGTVIGRGVPVGNNRATAVRLRQGTNTDLSVFNGDIVNEGTLTSETDAAVLIEDGVELNGEIINRGTINGGVVAGSPQVGIDAQGAEADVTIVNQGTINGDVLLSAGDDTYDGIAGTVNGTVFGNEGNDT

Foldseek 3Di:
DAEAEAADPDEAADAAEAQEAAYEYEFQHEQAYAAENYEFQHEAYYYHAAQNGEQEYQAESYEQDAPGQGEHEHAHNHEQEYQAESAEAHHEHHEYHFPAEQEYPAAYHQAHHEYAQRYAEYEYEADQAYEQYPDPPYAAESYEYAHAQHHEYEYAYNYEFWQDDPDDDPGHSESYEYHYHPCRPPDQAGEYQYEYHYNYEFEGPAAESYEYEARYEYNYEHEANYEQEYAAESYEQDAQARGEDEYEHPYEQEYQAESYEAHYEHYEYEFLYEQEYPAAYQAANHEYAQNHAEYEHEQAANGEQEDDPPHAAESYGYEHHQHHEYEAAYNHEFWQDDDDDNNGHSESHEYDYHPPDQAGEYQYEYHYNEEQEGAAAANYYYAARYAYNYAHEYLYEFWFHDDPPDWGAHYYAQRHPEEYEYAALEEGETEHEGYQYQYEYHCPNHYYNYYYHNDHHNYD

Secondary structure (DSSP, 8-state):
--EEEE-TT-EE-SPEEE-STT-EEEESSEEEESSEEEEE-SSSEEEEE-TT-EEEESSEEEEE-TTTT--EEEEESSEEEESSEEEEE-SSSEEEEESSEEEESS--SS-SEEE-TT--EEEEEE-TT-EEE--TT--B-SEEEEE-SSEEEEEEESSEEEEBS---TT----SEEEEE-S--TT-SSEEEEEEEEESSEEEESSSEEEEE-TTEEEEEEEEESSEEEESSEEEEE-TTTT-EEEEEESSEEEESSEEEEE-SSSEEEEESSEEEESS--SS-SEEE-TT--EEEEEE-TT-EEE--TT--B-SEEEE--SEEEEEEEESSEEEEBS---TT----SEEEE--TT-S-EEEES-EEESSEEEESSS-SEEE-TTEEEESEEEESSEEE-B--TTS--EEEE-TTBSS--EEEESSEEESEEE--SS--EEE-TT-EEES-EE--SS---